Protein 5H7Q (pdb70)

CATH classification: 1.10.533.10

Solvent-accessible surface area: 20853 Å² total; per-residue (Å²): 156,20,112,132,33,28,0,31,0,28,2,34,39,46,25,1,58,90,1,1,23,108,7,0,106,107,1,45,165,92,60,64,27,120,8,38,26,73,76,33,140,132,1,30,88,76,0,34,81,36,6,75,90,24,50,13,0,1,0,0,3,44,16,1,6,26,0,0,18,11,23,111,78,54,8,20,17,89,7,89,18,67,79,77,14,61,97,103,1,65,92,96,0,2,80,8,0,86,27,117,67,118,19,12,0,1,0,2,0,2,11,1,1,2,1,0,26,8,100,104,50,15,91,127,28,9,132,40,3,78,78,2,40,70,27,1,159,122,10,95,95,151,67,64,17,0,1,35,2,10,2,53,69,2,37,15,1,4,2,2,3,3,6,42,35,2,57,4,9,90,125,64,115,56,138,45,64,49,84,48,8,1,2,47,47,85,5,0,62,25,0,0,56,36,0,8,60,3,21,136,96,164,30,13,99,31,114,5,50,55,71,93,4,38,42,6,0,23,152,11,92,0,0,0,5,2,8,0,0,14,4,3,22,58,4,87,125,32,101,17,87,29,7,18,31,27,2,1,36,10,120,66,86,44,2,55,0,10,8,0,0,4,0,0,0,5,1,42,42,3,57,3,70,132,46,0,81,84,0,0,16,78,40,2,1,24,64,98,2,0,66,24,5,26,154,41,45,14,8,0,6,2,0,5,81,66,10,14,129,94,19,55,162,37,106,64,7,57,8,0,38,73,0,14,150,76,8,93,67,9,6,18,22,44,32,1,56,22,0,14,90,1,0,55,58,2,2,47,28,2,10,50,55,163,63,94,16,79,45,1,0,45,42,1,31,51,82,0,19,121,12,62,7,26,77,73,10,62,113,9,0,34,82,83,0,0,87,109,8,86,97,160,29,8,74,27,0,8,65,106,1,16,203,57,24,52,12,75,100,137,63,42,136,112,54,86,39,109,61,0,4,32,38,0,16,104,102,36,54,14,48,38,0,0,55,31,0,16,94,33,0,116,123,42,124,87,9,138,116,17,4,64,52,0,105,143,25,70,45,109,7,41,115,122,21,167,109,120,109

B-factor: mean 28.86, std 9.99, range [14.27, 95.46]

Structure (mmCIF, N/CA/C/O backbone):
data_5H7Q
#
_entry.id   5H7Q
#
_cell.length_a   42.040
_cell.length_b   68.810
_cell.length_c   174.460
_cell.angle_alpha   90.00
_cell.angle_beta   90.00
_cell.angle_gamma   90.00
#
_symmetry.space_group_name_H-M   'P 21 21 21'
#
loop_
_entity.id
_entity.type
_entity.pdbx_description
1 polymer 'MNDA PYD domain with MBP tag'
2 branched alpha-D-glucopyranose-(1-4)-alpha-D-glucopyranose
3 non-polymer 'ACETATE ION'
4 water water
#
loop_
_atom_site.group_PDB
_atom_site.id
_atom_site.type_symbol
_atom_site.label_atom_id
_atom_site.label_alt_id
_atom_site.label_comp_id
_atom_site.label_asym_id
_atom_site.label_entity_id
_atom_site.label_seq_id
_atom_site.pdbx_PDB_ins_code
_atom_site.Cartn_x
_atom_site.Cartn_y
_atom_site.Cartn_z
_atom_site.occupancy
_atom_site.B_iso_or_equiv
_atom_site.auth_seq_id
_atom_site.auth_comp_id
_atom_site.auth_asym_id
_atom_site.auth_atom_id
_atom_site.pdbx_PDB_model_num
ATOM 1 N N . LYS A 1 2 ? 4.828 12.097 224.248 1.00 55.32 2 LYS A N 1
ATOM 2 C CA . LYS A 1 2 ? 5.874 12.984 224.744 1.00 53.76 2 LYS A CA 1
ATOM 3 C C . LYS A 1 2 ? 5.748 14.389 224.138 1.00 47.61 2 LYS A C 1
ATOM 4 O O . LYS A 1 2 ? 6.587 15.265 224.382 1.00 49.92 2 LYS A O 1
ATOM 10 N N . ILE A 1 3 ? 4.706 14.588 223.328 1.00 46.39 3 ILE A N 1
ATOM 11 C CA . ILE A 1 3 ? 4.247 15.939 223.020 1.00 37.40 3 ILE A CA 1
ATOM 12 C C . ILE A 1 3 ? 3.555 16.497 224.255 1.00 37.61 3 ILE A C 1
ATOM 13 O O . ILE A 1 3 ? 2.657 15.862 224.822 1.00 40.51 3 ILE A O 1
ATOM 18 N N . GLU A 1 4 ? 3.971 17.682 224.684 1.00 34.02 4 GLU A N 1
ATOM 19 C CA . GLU A 1 4 ? 3.455 18.227 225.931 1.00 36.74 4 GLU A CA 1
ATOM 20 C C . GLU A 1 4 ? 2.018 18.710 225.760 1.00 37.26 4 GLU A C 1
ATOM 21 O O . GLU A 1 4 ? 1.671 19.357 224.767 1.00 30.23 4 GLU A O 1
ATOM 27 N N . GLU A 1 5 ? 1.177 18.380 226.735 1.00 34.96 5 GLU A N 1
ATOM 28 C CA . GLU A 1 5 ? -0.193 18.868 226.764 1.00 30.76 5 GLU A CA 1
ATOM 29 C C . GLU A 1 5 ? -0.204 20.303 227.281 1.00 32.97 5 GLU A C 1
ATOM 30 O O . GLU A 1 5 ? 0.551 20.654 228.190 1.00 32.88 5 GLU A O 1
ATOM 36 N N . GLY A 1 6 ? -1.048 21.143 226.687 1.00 28.21 6 GLY A N 1
ATOM 37 C CA . GLY A 1 6 ? -1.136 22.525 227.119 1.00 30.97 6 GLY A CA 1
ATOM 38 C C . GLY A 1 6 ? -0.162 23.468 226.459 1.00 33.45 6 GLY A C 1
ATOM 39 O O . GLY A 1 6 ? 0.118 24.539 227.007 1.00 29.88 6 GLY A O 1
ATOM 40 N N . LYS A 1 7 ? 0.368 23.098 225.297 1.00 30.32 7 LYS A N 1
ATOM 41 C CA . LYS A 1 7 ? 1.322 23.903 224.558 1.00 28.84 7 LYS A CA 1
ATOM 42 C C . LYS A 1 7 ? 1.134 23.525 223.102 1.00 25.04 7 LYS A C 1
ATOM 43 O O . LYS A 1 7 ? 0.580 22.469 222.798 1.00 27.03 7 LYS A O 1
ATOM 49 N N . LEU A 1 8 ? 1.583 24.393 222.201 1.00 26.43 8 LEU A N 1
ATOM 50 C CA . LEU A 1 8 ? 1.556 24.093 220.776 1.00 22.95 8 LEU A CA 1
ATOM 51 C C . LEU A 1 8 ? 2.961 24.246 220.219 1.00 24.33 8 LEU A C 1
ATOM 52 O O . LEU A 1 8 ? 3.592 25.293 220.396 1.00 26.54 8 LEU A O 1
ATOM 57 N N . VAL A 1 9 ? 3.447 23.202 219.558 1.00 23.46 9 VAL A N 1
ATOM 58 C CA . VAL A 1 9 ? 4.695 23.255 218.809 1.00 23.55 9 VAL A CA 1
ATOM 59 C C . VAL A 1 9 ? 4.328 23.144 217.338 1.00 19.92 9 VAL A C 1
ATOM 60 O O . VAL A 1 9 ? 3.563 22.254 216.956 1.00 22.65 9 VAL A O 1
ATOM 64 N N . ILE A 1 10 ? 4.866 24.052 216.525 1.00 19.86 10 ILE A N 1
ATOM 65 C CA . ILE A 1 10 ? 4.520 24.174 215.111 1.00 17.90 10 ILE A CA 1
ATOM 66 C C . ILE A 1 10 ? 5.802 24.090 214.305 1.00 20.47 10 ILE A C 1
ATOM 67 O O . ILE A 1 10 ? 6.774 24.781 214.626 1.00 22.38 10 ILE A O 1
ATOM 72 N N . TRP A 1 11 ? 5.800 23.249 213.271 1.00 23.01 11 TRP A N 1
ATOM 73 C CA . TRP A 1 11 ? 6.926 23.120 212.356 1.00 21.55 11 TRP A CA 1
ATOM 74 C C . TRP A 1 11 ? 6.533 23.683 210.995 1.00 16.04 11 TRP A C 1
ATOM 75 O O . TRP A 1 11 ? 5.480 23.328 210.449 1.00 20.68 11 TRP A O 1
ATOM 86 N N . ILE A 1 12 ? 7.395 24.550 210.452 1.00 20.91 12 ILE A N 1
ATOM 87 C CA . ILE A 1 12 ? 7.205 25.133 209.126 1.00 18.72 12 ILE A CA 1
ATOM 88 C C . ILE A 1 12 ? 8.580 25.322 208.490 1.00 22.93 12 ILE A C 1
ATOM 89 O O . ILE A 1 12 ? 9.586 25.503 209.180 1.00 20.32 12 ILE A O 1
ATOM 94 N N . ASN A 1 13 ? 8.629 25.271 207.163 1.00 20.63 13 ASN A N 1
ATOM 95 C CA . ASN A 1 13 ? 9.915 25.282 206.477 1.00 21.16 13 ASN A CA 1
ATOM 96 C C . ASN A 1 13 ? 10.608 26.632 206.620 1.00 19.52 13 ASN A C 1
ATOM 97 O O . ASN A 1 13 ? 9.966 27.677 206.745 1.00 19.84 13 ASN A O 1
ATOM 102 N N . GLY A 1 14 ? 11.950 26.598 206.595 1.00 22.71 14 GLY A N 1
ATOM 103 C CA . GLY A 1 14 ? 12.741 27.793 206.811 1.00 22.09 14 GLY A CA 1
ATOM 104 C C . GLY A 1 14 ? 12.660 28.852 205.729 1.00 22.05 14 GLY A C 1
ATOM 105 O O . GLY A 1 14 ? 13.151 29.967 205.945 1.00 23.56 14 GLY A O 1
ATOM 106 N N . ASP A 1 15 ? 12.055 28.557 204.578 1.00 19.53 15 ASP A N 1
ATOM 107 C CA . ASP A 1 15 ? 11.881 29.594 203.568 1.00 22.42 15 ASP A CA 1
ATOM 108 C C . ASP A 1 15 ? 10.561 30.337 203.693 1.00 21.85 15 ASP A C 1
ATOM 109 O O . ASP A 1 15 ? 10.308 31.257 202.909 1.00 21.39 15 ASP A O 1
ATOM 114 N N . LYS A 1 16 ? 9.739 29.991 204.679 1.00 19.09 16 LYS A N 1
ATOM 115 C CA . LYS A 1 16 ? 8.443 30.619 204.890 1.00 19.26 16 LYS A CA 1
ATOM 116 C C . LYS A 1 16 ? 8.532 31.673 205.996 1.00 21.47 16 LYS A C 1
ATOM 117 O O . LYS A 1 16 ? 9.565 31.829 206.659 1.00 21.43 16 LYS A O 1
ATOM 123 N N . GLY A 1 17 ? 7.432 32.406 206.192 1.00 19.38 17 GLY A N 1
ATOM 124 C CA . GLY A 1 17 ? 7.416 33.478 207.176 1.00 20.24 17 GLY A CA 1
ATOM 125 C C . GLY A 1 17 ? 7.230 33.017 208.614 1.00 19.73 17 GLY A C 1
ATOM 126 O O . GLY A 1 17 ? 6.208 33.319 209.248 1.00 20.01 17 GLY A O 1
ATOM 127 N N . TYR A 1 18 ? 8.224 32.299 209.152 1.00 21.43 18 TYR A N 1
ATOM 128 C CA . TYR A 1 18 ? 8.066 31.703 210.472 1.00 20.11 18 TYR A CA 1
ATOM 129 C C . TYR A 1 18 ? 8.057 32.748 211.572 1.00 23.38 18 TYR A C 1
ATOM 130 O O . TYR A 1 18 ? 7.447 32.518 212.620 1.00 20.82 18 TYR A O 1
ATOM 139 N N . ASN A 1 19 ? 8.700 33.895 211.365 1.00 20.29 19 ASN A N 1
ATOM 140 C CA . ASN A 1 19 ? 8.640 34.933 212.390 1.00 21.53 19 ASN A CA 1
ATOM 141 C C . ASN A 1 19 ? 7.259 35.574 212.432 1.00 23.56 19 ASN A C 1
ATOM 142 O O . ASN A 1 19 ? 6.728 35.858 213.513 1.00 24.22 19 ASN A O 1
ATOM 147 N N . GLY A 1 20 ? 6.640 35.776 211.267 1.00 20.96 20 GLY A N 1
ATOM 148 C CA . GLY A 1 20 ? 5.257 36.225 211.258 1.00 21.83 20 GLY A CA 1
ATOM 149 C C . GLY A 1 20 ? 4.324 35.206 211.885 1.00 20.06 20 GLY A C 1
ATOM 150 O O . GLY A 1 20 ? 3.420 35.553 212.647 1.00 20.16 20 GLY A O 1
ATOM 151 N N . LEU A 1 21 ? 4.532 33.929 211.579 1.00 19.37 21 LEU A N 1
ATOM 152 C CA . LEU A 1 21 ? 3.710 32.897 212.197 1.00 18.91 21 LEU A CA 1
ATOM 153 C C . LEU A 1 21 ? 3.872 32.904 213.714 1.00 20.33 21 LEU A C 1
ATOM 154 O O . LEU A 1 21 ? 2.893 32.752 214.455 1.00 19.74 21 LEU A O 1
ATOM 159 N N . ALA A 1 22 ? 5.097 33.122 214.189 1.00 18.73 22 ALA A N 1
ATOM 160 C CA . ALA A 1 22 ? 5.325 33.203 215.627 1.00 21.07 22 ALA A CA 1
ATOM 161 C C . ALA A 1 22 ? 4.578 34.373 216.258 1.00 21.01 22 ALA A C 1
ATOM 162 O O . ALA A 1 22 ? 4.153 34.281 217.419 1.00 22.53 22 ALA A O 1
ATOM 164 N N . GLU A 1 23 ? 4.409 35.475 215.529 1.00 20.06 23 GLU A N 1
ATOM 165 C CA . GLU A 1 23 ? 3.615 36.589 216.046 1.00 22.29 23 GLU A CA 1
ATOM 166 C C . GLU A 1 23 ? 2.160 36.181 216.249 1.00 22.71 23 GLU A C 1
ATOM 167 O O . GLU A 1 23 ? 1.542 36.526 217.266 1.00 23.19 23 GLU A O 1
ATOM 173 N N . VAL A 1 24 ? 1.590 35.453 215.286 1.00 20.36 24 VAL A N 1
ATOM 174 C CA . VAL A 1 24 ? 0.256 34.895 215.483 1.00 21.56 24 VAL A CA 1
ATOM 175 C C . VAL A 1 24 ? 0.244 33.978 216.699 1.00 20.39 24 VAL A C 1
ATOM 176 O O . VAL A 1 24 ? -0.701 33.995 217.508 1.00 19.38 24 VAL A O 1
ATOM 180 N N . GLY A 1 25 ? 1.310 33.189 216.870 1.00 22.59 25 GLY A N 1
ATOM 181 C CA . GLY A 1 25 ? 1.426 32.341 218.046 1.00 20.40 25 GLY A CA 1
ATOM 182 C C . GLY A 1 25 ? 1.467 33.124 219.344 1.00 21.86 25 GLY A C 1
ATOM 183 O O . GLY A 1 25 ? 0.853 32.717 220.331 1.00 22.90 25 GLY A O 1
ATOM 184 N N . LYS A 1 26 ? 2.169 34.265 219.355 1.00 20.06 26 LYS A N 1
ATOM 185 C CA . LYS A 1 26 ? 2.220 35.081 220.570 1.00 23.29 26 LYS A CA 1
ATOM 186 C C . LYS A 1 26 ? 0.841 35.623 220.925 1.00 25.37 26 LYS A C 1
ATOM 187 O O . LYS A 1 26 ? 0.463 35.662 222.105 1.00 24.21 26 LYS A O 1
ATOM 193 N N . LYS A 1 27 ? 0.072 36.050 219.920 1.00 23.32 27 LYS A N 1
ATOM 194 C CA . LYS A 1 27 ? -1.289 36.505 220.186 1.00 21.73 27 LYS A CA 1
ATOM 195 C C . LYS A 1 27 ? -2.132 35.385 220.788 1.00 24.17 27 LYS A C 1
ATOM 196 O O . LYS A 1 27 ? -2.857 35.598 221.767 1.00 23.74 27 LYS A O 1
ATOM 202 N N . PHE A 1 28 ? -2.036 34.179 220.230 1.00 21.32 28 PHE A N 1
ATOM 203 C CA . PHE A 1 28 ? -2.766 33.043 220.776 1.00 21.49 28 PHE A CA 1
ATOM 204 C C . PHE A 1 28 ? -2.389 32.791 222.228 1.00 22.61 28 PHE A C 1
ATOM 205 O O . PHE A 1 28 ? -3.261 32.565 223.074 1.00 22.32 28 PHE A O 1
ATOM 213 N N . GLU A 1 29 ? -1.093 32.823 222.530 1.00 23.20 29 GLU A N 1
ATOM 214 C CA . GLU A 1 29 ? -0.629 32.572 223.890 1.00 24.08 29 GLU A CA 1
ATOM 215 C C . GLU A 1 29 ? -1.172 33.608 224.860 1.00 25.83 29 GLU A C 1
ATOM 216 O O . GLU A 1 29 ? -1.539 33.271 225.994 1.00 28.90 29 GLU A O 1
ATOM 222 N N . LYS A 1 30 ? -1.212 34.876 224.448 1.00 22.58 30 LYS A N 1
ATOM 223 C CA . LYS A 1 30 ? -1.749 35.907 225.337 1.00 22.95 30 LYS A CA 1
ATOM 224 C C . LYS A 1 30 ? -3.223 35.668 225.633 1.00 31.20 30 LYS A C 1
ATOM 225 O O . LYS A 1 30 ? -3.671 35.835 226.774 1.00 28.94 30 LYS A O 1
ATOM 231 N N . ASP A 1 31 ? -3.992 35.252 224.625 1.00 25.68 31 ASP A N 1
ATOM 232 C CA . ASP A 1 31 ? -5.426 35.070 224.808 1.00 23.26 31 ASP A CA 1
ATOM 233 C C . ASP A 1 31 ? -5.779 33.814 225.583 1.00 26.20 31 ASP A C 1
ATOM 234 O O . ASP A 1 31 ? -6.863 33.757 226.177 1.00 30.99 31 ASP A O 1
ATOM 239 N N . THR A 1 32 ? -4.914 32.801 225.575 1.00 24.10 32 THR A N 1
ATOM 240 C CA . THR A 1 32 ? -5.260 31.482 226.076 1.00 25.27 32 THR A CA 1
ATOM 241 C C . THR A 1 32 ? -4.328 30.979 227.158 1.00 27.97 32 THR A C 1
ATOM 242 O O . THR A 1 32 ? -4.683 30.018 227.846 1.00 27.95 32 THR A O 1
ATOM 246 N N . GLY A 1 33 ? -3.155 31.583 227.321 1.00 26.79 33 GLY A N 1
ATOM 247 C CA . GLY A 1 33 ? -2.162 31.011 228.210 1.00 30.63 33 GLY A CA 1
ATOM 248 C C . GLY A 1 33 ? -1.499 29.759 227.684 1.00 34.94 33 GLY A C 1
ATOM 249 O O . GLY A 1 33 ? -0.850 29.043 228.453 1.00 38.63 33 GLY A O 1
ATOM 250 N N . ILE A 1 34 ? -1.640 29.470 226.393 1.00 31.37 34 ILE A N 1
ATOM 251 C CA . ILE A 1 34 ? -1.039 28.291 225.778 1.00 30.68 34 ILE A CA 1
ATOM 252 C C . ILE A 1 34 ? 0.186 28.749 224.997 1.00 28.62 34 ILE A C 1
ATOM 253 O O . ILE A 1 34 ? 0.064 29.473 224.004 1.00 32.12 34 ILE A O 1
ATOM 258 N N . LYS A 1 35 ? 1.372 28.344 225.452 1.00 31.22 35 LYS A N 1
ATOM 259 C CA . LYS A 1 35 ? 2.599 28.714 224.762 1.00 32.17 35 LYS A CA 1
ATOM 260 C C . LYS A 1 35 ? 2.618 28.092 223.372 1.00 26.21 35 LYS A C 1
ATOM 261 O O . LYS A 1 35 ? 2.234 26.934 223.190 1.00 28.36 35 LYS A O 1
ATOM 267 N N . VAL A 1 36 ? 3.031 28.886 222.387 1.00 27.34 36 VAL A N 1
ATOM 268 C CA . VAL A 1 36 ? 3.166 28.443 221.003 1.00 26.62 36 VAL A CA 1
ATOM 269 C C . VAL A 1 36 ? 4.621 28.637 220.605 1.00 27.36 36 VAL A C 1
ATOM 270 O O . VAL A 1 36 ? 5.153 29.748 220.709 1.00 34.44 36 VAL A O 1
ATOM 274 N N . THR A 1 37 ? 5.260 27.560 220.160 1.00 25.91 37 THR A N 1
ATOM 275 C CA . THR A 1 37 ? 6.645 27.592 219.712 1.00 25.64 37 THR A CA 1
ATOM 276 C C . THR A 1 37 ? 6.690 27.160 218.254 1.00 18.97 37 THR A C 1
ATOM 277 O O . THR A 1 37 ? 6.282 26.042 217.929 1.00 25.41 37 THR A O 1
ATOM 281 N N . VAL A 1 38 ? 7.186 28.055 217.402 1.00 24.13 38 VAL A N 1
ATOM 282 C CA . VAL A 1 38 ? 7.368 27.816 215.974 1.00 22.45 38 VAL A CA 1
ATOM 283 C C . VAL A 1 38 ? 8.817 27.425 215.740 1.00 24.48 38 VAL A C 1
ATOM 284 O O . VAL A 1 38 ? 9.732 28.148 216.149 1.00 25.29 38 VAL A O 1
ATOM 288 N N . GLU A 1 39 ? 9.032 26.292 215.082 1.00 21.34 39 GLU A N 1
ATOM 289 C CA . GLU A 1 39 ? 10.378 25.860 214.750 1.00 24.52 39 GLU A CA 1
ATOM 290 C C . GLU A 1 39 ? 10.451 25.599 213.255 1.00 21.73 39 GLU A C 1
ATOM 291 O O . GLU A 1 39 ? 9.433 25.335 212.604 1.00 21.37 39 GLU A O 1
ATOM 297 N N . HIS A 1 40 ? 11.669 25.687 212.705 1.00 25.73 40 HIS A N 1
ATOM 298 C CA . HIS A 1 40 ? 11.916 25.409 211.288 1.00 24.17 40 HIS A CA 1
ATOM 299 C C . HIS A 1 40 ? 13.134 24.503 211.136 1.00 27.85 40 HIS A C 1
ATOM 300 O O . HIS A 1 40 ? 14.169 24.917 210.597 1.00 27.39 40 HIS A O 1
ATOM 307 N N . PRO A 1 41 ? 13.033 23.248 211.581 1.00 27.89 41 PRO A N 1
ATOM 308 C CA . PRO A 1 41 ? 14.177 22.333 211.487 1.00 33.04 41 PRO A CA 1
ATOM 309 C C . PRO A 1 41 ? 14.579 22.061 210.044 1.00 32.42 41 PRO A C 1
ATOM 310 O O . PRO A 1 41 ? 13.780 22.176 209.111 1.00 27.37 41 PRO A O 1
ATOM 314 N N . ASP A 1 42 ? 15.835 21.617 209.894 1.00 37.17 42 ASP A N 1
ATOM 315 C CA . ASP A 1 42 ? 16.560 21.714 208.630 1.00 39.09 42 ASP A CA 1
ATOM 316 C C . ASP A 1 42 ? 16.021 20.782 207.544 1.00 42.65 42 ASP A C 1
ATOM 317 O O . ASP A 1 42 ? 16.081 21.131 206.359 1.00 51.00 42 ASP A O 1
ATOM 322 N N . LYS A 1 43 ? 15.527 19.593 207.896 1.00 42.62 43 LYS A N 1
ATOM 323 C CA . LYS A 1 43 ? 15.044 18.643 206.886 1.00 40.67 43 LYS A CA 1
ATOM 324 C C . LYS A 1 43 ? 13.614 18.227 207.221 1.00 39.29 43 LYS A C 1
ATOM 325 O O . LYS A 1 43 ? 13.292 17.058 207.428 1.00 39.36 43 LYS A O 1
ATOM 331 N N . LEU A 1 44 ? 12.736 19.227 207.187 1.00 40.04 44 LEU A N 1
ATOM 332 C CA . LEU A 1 44 ? 11.435 19.151 207.843 1.00 37.18 44 LEU A CA 1
ATOM 333 C C . LEU A 1 44 ? 10.572 18.013 207.303 1.00 35.99 44 LEU A C 1
ATOM 334 O O . LEU A 1 44 ? 9.999 17.234 208.075 1.00 36.19 44 LEU A O 1
ATOM 339 N N . GLU A 1 45 ? 10.422 17.930 205.979 1.00 36.72 45 GLU A N 1
ATOM 340 C CA . GLU A 1 45 ? 9.493 16.967 205.400 1.00 34.07 45 GLU A CA 1
ATOM 341 C C . GLU A 1 45 ? 9.905 15.522 205.654 1.00 36.93 45 GLU A C 1
ATOM 342 O O . GLU A 1 45 ? 9.091 14.617 205.430 1.00 39.49 45 GLU A O 1
ATOM 348 N N . GLU A 1 46 ? 11.140 15.290 206.101 1.00 37.13 46 GLU A N 1
ATOM 349 C CA . GLU A 1 46 ? 11.616 13.963 206.463 1.00 40.94 46 GLU A CA 1
ATOM 350 C C . GLU A 1 46 ? 11.760 13.756 207.961 1.00 39.53 46 GLU A C 1
ATOM 351 O O . GLU A 1 46 ? 11.583 12.631 208.426 1.00 38.91 46 GLU A O 1
ATOM 357 N N . LYS A 1 47 ? 12.088 14.804 208.723 1.00 36.40 47 LYS A N 1
ATOM 358 C CA . LYS A 1 47 ? 12.098 14.675 210.177 1.00 36.91 47 LYS A CA 1
ATOM 359 C C . LYS A 1 47 ? 10.697 14.406 210.712 1.00 39.51 47 LYS A C 1
ATOM 360 O O . LYS A 1 47 ? 10.525 13.609 211.641 1.00 39.82 47 LYS A O 1
ATOM 366 N N . PHE A 1 48 ? 9.675 15.052 210.131 1.00 37.82 48 PHE A N 1
ATOM 367 C CA . PHE A 1 48 ? 8.314 14.861 210.632 1.00 34.93 48 PHE A CA 1
ATOM 368 C C . PHE A 1 48 ? 7.827 13.419 210.538 1.00 36.04 48 PHE A C 1
ATOM 369 O O . PHE A 1 48 ? 7.395 12.866 211.562 1.00 39.88 48 PHE A O 1
ATOM 377 N N . PRO A 1 49 ? 7.837 12.766 209.369 1.00 36.23 49 PRO A N 1
ATOM 378 C CA . PRO A 1 49 ? 7.327 11.385 209.309 1.00 33.04 49 PRO A CA 1
ATOM 379 C C . PRO A 1 49 ? 8.100 10.414 210.183 1.00 38.58 49 PRO A C 1
ATOM 380 O O . PRO A 1 49 ? 7.542 9.384 210.584 1.00 44.01 49 PRO A O 1
ATOM 384 N N . GLN A 1 50 ? 9.361 10.710 210.497 1.00 40.30 50 GLN A N 1
ATOM 385 C CA . GLN A 1 50 ? 10.134 9.824 211.361 1.00 44.25 50 GLN A CA 1
ATOM 386 C C . GLN A 1 50 ? 9.756 10.011 212.828 1.00 44.53 50 GLN A C 1
ATOM 387 O O . GLN A 1 50 ? 9.519 9.029 213.541 1.00 40.77 50 GLN A O 1
ATOM 393 N N . VAL A 1 51 ? 9.658 11.262 213.290 1.00 43.96 51 VAL A N 1
ATOM 394 C CA . VAL A 1 51 ? 9.352 11.488 214.699 1.00 40.48 51 VAL A CA 1
ATOM 395 C C . VAL A 1 51 ? 7.866 11.316 214.979 1.00 38.50 51 VAL A C 1
ATOM 396 O O . VAL A 1 51 ? 7.486 10.856 216.061 1.00 41.22 51 VAL A O 1
ATOM 400 N N . ALA A 1 52 ? 7.002 11.659 214.022 1.00 38.28 52 ALA A N 1
ATOM 401 C CA . ALA A 1 52 ? 5.571 11.503 214.250 1.00 35.80 52 ALA A CA 1
ATOM 402 C C . ALA A 1 52 ? 5.159 10.038 214.266 1.00 37.08 52 ALA A C 1
ATOM 403 O O . ALA A 1 52 ? 4.175 9.682 214.923 1.00 35.57 52 ALA A O 1
ATOM 405 N N . ALA A 1 53 ? 5.891 9.178 213.548 1.00 41.06 53 ALA A N 1
ATOM 406 C CA . ALA A 1 53 ? 5.597 7.748 213.566 1.00 34.99 53 ALA A CA 1
ATOM 407 C C . ALA A 1 53 ? 5.829 7.128 214.939 1.00 37.49 53 ALA A C 1
ATOM 408 O O . ALA A 1 53 ? 5.240 6.083 215.240 1.00 37.69 53 ALA A O 1
ATOM 410 N N . THR A 1 54 ? 6.667 7.746 215.769 1.00 38.99 54 THR A N 1
ATOM 411 C CA . THR A 1 54 ? 6.894 7.307 217.140 1.00 39.82 54 THR A CA 1
ATOM 412 C C . THR A 1 54 ? 6.003 8.021 218.150 1.00 45.23 54 THR A C 1
ATOM 413 O O . THR A 1 54 ? 6.128 7.765 219.352 1.00 43.74 54 THR A O 1
ATOM 417 N N . GLY A 1 55 ? 5.116 8.906 217.702 1.00 42.70 55 GLY A N 1
ATOM 418 C CA . GLY A 1 55 ? 4.270 9.653 218.611 1.00 43.24 55 GLY A CA 1
ATOM 419 C C . GLY A 1 55 ? 4.858 10.957 219.099 1.00 44.66 55 GLY A C 1
ATOM 420 O O . GLY A 1 55 ? 4.330 11.541 220.052 1.00 48.56 55 GLY A O 1
ATOM 421 N N . ASP A 1 56 ? 5.927 11.443 218.473 1.00 44.00 56 ASP A N 1
ATOM 422 C CA . ASP A 1 56 ? 6.603 12.675 218.848 1.00 44.88 56 ASP A CA 1
ATOM 423 C C . ASP A 1 56 ? 6.338 13.755 217.802 1.00 34.76 56 ASP A C 1
ATOM 424 O O . ASP A 1 56 ? 5.439 13.617 216.955 1.00 36.83 56 ASP A O 1
ATOM 429 N N . GLY A 1 57 ? 7.122 14.825 217.860 1.00 38.09 57 GLY A N 1
ATOM 430 C CA . GLY A 1 57 ? 7.069 15.846 216.850 1.00 33.91 57 GLY A CA 1
ATOM 431 C C . GLY A 1 57 ? 6.136 16.977 217.216 1.00 34.03 57 GLY A C 1
ATOM 432 O O . GLY A 1 57 ? 5.694 17.118 218.361 1.00 31.10 57 GLY A O 1
ATOM 433 N N . PRO A 1 58 ? 5.821 17.808 216.232 1.00 30.54 58 PRO A N 1
ATOM 434 C CA . PRO A 1 58 ? 5.007 18.997 216.489 1.00 26.08 58 PRO A CA 1
ATOM 435 C C . PRO A 1 58 ? 3.529 18.647 216.560 1.00 21.12 58 PRO A C 1
ATOM 436 O O . PRO A 1 58 ? 3.075 17.614 216.067 1.00 23.50 58 PRO A O 1
ATOM 440 N N . ASP A 1 59 ? 2.771 19.552 217.192 1.00 24.23 59 ASP A N 1
ATOM 441 C CA . ASP A 1 59 ? 1.318 19.467 217.139 1.00 22.44 59 ASP A CA 1
ATOM 442 C C . ASP A 1 59 ? 0.798 19.783 215.740 1.00 18.53 59 ASP A C 1
ATOM 443 O O . ASP A 1 59 ? -0.154 19.153 215.271 1.00 22.31 59 ASP A O 1
ATOM 448 N N . ILE A 1 60 ? 1.426 20.744 215.058 1.00 22.64 60 ILE A N 1
ATOM 449 C CA . ILE A 1 60 ? 0.999 21.190 213.734 1.00 20.38 60 ILE A CA 1
ATOM 450 C C . ILE A 1 60 ? 2.205 21.147 212.808 1.00 20.64 60 ILE A C 1
ATOM 451 O O . ILE A 1 60 ? 3.281 21.630 213.174 1.00 18.08 60 ILE A O 1
ATOM 456 N N . ILE A 1 61 ? 2.019 20.578 211.616 1.00 19.45 61 ILE A N 1
ATOM 457 C CA . ILE A 1 61 ? 3.056 20.494 210.586 1.00 19.90 61 ILE A CA 1
ATOM 458 C C . ILE A 1 61 ? 2.592 21.259 209.349 1.00 15.95 61 ILE A C 1
ATOM 459 O O . ILE A 1 61 ? 1.472 21.056 208.868 1.00 19.17 61 ILE A O 1
ATOM 464 N N . PHE A 1 62 ? 3.453 22.153 208.854 1.00 18.23 62 PHE A N 1
ATOM 465 C CA . PHE A 1 62 ? 3.216 22.888 207.612 1.00 16.20 62 PHE A CA 1
ATOM 466 C C . PHE A 1 62 ? 4.116 22.330 206.522 1.00 17.48 62 PHE A C 1
ATOM 467 O O . PHE A 1 62 ? 5.326 22.197 206.722 1.00 20.51 62 PHE A O 1
ATOM 475 N N . TRP A 1 63 ? 3.523 22.043 205.369 1.00 18.16 63 TRP A N 1
ATOM 476 C CA . TRP A 1 63 ? 4.253 21.695 204.152 1.00 18.21 63 TRP A CA 1
ATOM 477 C C . TRP A 1 63 ? 3.273 21.854 203.000 1.00 17.65 63 TRP A C 1
ATOM 478 O O . TRP A 1 63 ? 2.064 21.984 203.202 1.00 18.29 63 TRP A O 1
ATOM 489 N N . ALA A 1 64 ? 3.791 21.836 201.771 1.00 17.73 64 ALA A N 1
ATOM 490 C CA . ALA A 1 64 ? 2.887 21.731 200.642 1.00 16.84 64 ALA A CA 1
ATOM 491 C C . ALA A 1 64 ? 2.127 20.411 200.713 1.00 16.13 64 ALA A C 1
ATOM 492 O O . ALA A 1 64 ? 2.594 19.423 201.288 1.00 18.41 64 ALA A O 1
ATOM 494 N N . HIS A 1 65 ? 0.943 20.407 200.108 1.00 16.59 65 HIS A N 1
ATOM 495 C CA . HIS A 1 65 ? -0.006 19.318 200.280 1.00 17.41 65 HIS A CA 1
ATOM 496 C C . HIS A 1 65 ? 0.472 18.014 199.655 1.00 20.46 65 HIS A C 1
ATOM 497 O O . HIS A 1 65 ? -0.106 16.967 199.958 1.00 20.88 65 HIS A O 1
ATOM 504 N N . ASP A 1 66 ? 1.498 18.046 198.799 1.00 19.00 66 ASP A N 1
ATOM 505 C CA . ASP A 1 66 ? 1.872 16.827 198.083 1.00 20.46 66 ASP A CA 1
ATOM 506 C C . ASP A 1 66 ? 2.350 15.715 199.009 1.00 21.26 66 ASP A C 1
ATOM 507 O O . ASP A 1 66 ? 2.153 14.533 198.688 1.00 22.54 66 ASP A O 1
ATOM 512 N N . ARG A 1 67 ? 2.954 16.057 200.156 1.00 19.88 67 ARG A N 1
ATOM 513 C CA . ARG A 1 67 ? 3.419 15.043 201.098 1.00 21.05 67 ARG A CA 1
ATOM 514 C C . ARG A 1 67 ? 2.329 14.546 202.040 1.00 22.67 67 ARG A C 1
ATOM 515 O O . ARG A 1 67 ? 2.542 13.539 202.726 1.00 22.19 67 ARG A O 1
ATOM 523 N N . PHE A 1 68 ? 1.163 15.189 202.068 1.00 21.01 68 PHE A N 1
ATOM 524 C CA . PHE A 1 68 ? 0.207 14.908 203.138 1.00 21.35 68 PHE A CA 1
ATOM 525 C C . PHE A 1 68 ? -0.553 13.596 202.955 1.00 24.17 68 PHE A C 1
ATOM 526 O O . PHE A 1 68 ? -0.967 12.995 203.950 1.00 24.04 68 PHE A O 1
ATOM 534 N N . GLY A 1 69 ? -0.796 13.144 201.723 1.00 23.22 69 GLY A N 1
ATOM 535 C CA . GLY A 1 69 ? -1.473 11.867 201.556 1.00 25.00 69 GLY A CA 1
ATOM 536 C C . GLY A 1 69 ? -0.652 10.712 202.094 1.00 27.79 69 GLY A C 1
ATOM 537 O O . GLY A 1 69 ? -1.196 9.753 202.653 1.00 27.59 69 GLY A O 1
ATOM 538 N N . GLY A 1 70 ? 0.669 10.792 201.942 1.00 24.28 70 GLY A N 1
ATOM 539 C CA . GLY A 1 70 ? 1.535 9.793 202.546 1.00 28.03 70 GLY A CA 1
ATOM 540 C C . GLY A 1 70 ? 1.501 9.841 204.061 1.00 29.25 70 GLY A C 1
ATOM 541 O O . GLY A 1 70 ? 1.433 8.799 204.720 1.00 27.75 70 GLY A O 1
ATOM 542 N N . TYR A 1 71 ? 1.556 11.050 204.633 1.00 22.93 71 TYR A N 1
ATOM 543 C CA . TYR A 1 71 ? 1.395 11.207 206.078 1.00 25.21 71 TYR A CA 1
ATOM 544 C C . TYR A 1 71 ? 0.066 10.628 206.554 1.00 24.80 71 TYR A C 1
ATOM 545 O O . TYR A 1 71 ? 0.008 9.971 207.602 1.00 29.22 71 TYR A O 1
ATOM 554 N N . ALA A 1 72 ? -1.012 10.865 205.805 1.00 26.10 72 ALA A N 1
ATOM 555 C CA . ALA A 1 72 ? -2.322 10.360 206.212 1.00 23.77 72 ALA A CA 1
ATOM 556 C C . ALA A 1 72 ? -2.363 8.837 206.146 1.00 31.21 72 ALA A C 1
ATOM 557 O O . ALA A 1 72 ? -2.828 8.175 207.084 1.00 29.22 72 ALA A O 1
ATOM 559 N N . GLN A 1 73 ? -1.880 8.263 205.041 1.00 28.40 73 GLN A N 1
ATOM 560 C CA . GLN A 1 73 ? -1.818 6.808 204.931 1.00 30.53 73 GLN A CA 1
ATOM 561 C C . GLN A 1 73 ? -0.996 6.187 206.056 1.00 32.69 73 GLN A C 1
ATOM 562 O O . GLN A 1 73 ? -1.317 5.086 206.520 1.00 38.07 73 GLN A O 1
ATOM 568 N N . SER A 1 74 ? 0.049 6.874 206.519 1.00 32.64 74 SER A N 1
ATOM 569 C CA . SER A 1 74 ? 0.882 6.386 207.616 1.00 28.64 74 SER A CA 1
ATOM 570 C C . SER A 1 74 ? 0.272 6.614 208.995 1.00 34.74 74 SER A C 1
ATOM 571 O O . SER A 1 74 ? 0.933 6.322 209.998 1.00 34.30 74 SER A O 1
ATOM 574 N N . GLY A 1 75 ? -0.950 7.135 209.074 1.00 29.67 75 GLY A N 1
ATOM 575 C CA . GLY A 1 75 ? -1.593 7.354 210.358 1.00 28.42 75 GLY A CA 1
ATOM 576 C C . GLY A 1 75 ? -1.016 8.488 211.167 1.00 34.67 75 GLY A C 1
ATOM 577 O O . GLY A 1 75 ? -1.074 8.457 212.402 1.00 33.79 75 GLY A O 1
ATOM 578 N N . LEU A 1 76 ? -0.467 9.503 210.508 1.00 26.05 76 LEU A N 1
ATOM 579 C CA . LEU A 1 76 ? 0.203 10.581 211.207 1.00 28.21 76 LEU A CA 1
ATOM 580 C C . LEU A 1 76 ? -0.676 11.808 211.403 1.00 22.22 76 LEU A C 1
ATOM 581 O O . LEU A 1 76 ? -0.267 12.716 212.119 1.00 26.79 76 LEU A O 1
ATOM 586 N N . LEU A 1 77 ? -1.855 11.858 210.785 1.00 25.84 77 LEU A N 1
ATOM 587 C CA . LEU A 1 77 ? -2.643 13.086 210.743 1.00 25.75 77 LEU A CA 1
ATOM 588 C C . LEU A 1 77 ? -4.053 12.843 211.253 1.00 26.58 77 LEU A C 1
ATOM 589 O O . LEU A 1 77 ? -4.653 11.800 210.985 1.00 30.59 77 LEU A O 1
ATOM 594 N N . ALA A 1 78 ? -4.584 13.827 211.971 1.00 26.19 78 ALA A N 1
ATOM 595 C CA . ALA A 1 78 ? -5.974 13.809 212.389 1.00 25.89 78 ALA A CA 1
ATOM 596 C C . ALA A 1 78 ? -6.879 14.289 211.260 1.00 26.56 78 ALA A C 1
ATOM 597 O O . ALA A 1 78 ? -6.516 15.172 210.476 1.00 26.12 78 ALA A O 1
ATOM 599 N N . GLU A 1 79 ? -8.062 13.689 211.170 1.00 25.10 79 GLU A N 1
ATOM 600 C CA . GLU A 1 79 ? -9.046 14.176 210.222 1.00 24.78 79 GLU A CA 1
ATOM 601 C C . GLU A 1 79 ? -9.465 15.587 210.605 1.00 28.76 79 GLU A C 1
ATOM 602 O O . GLU A 1 79 ? -9.674 15.902 211.784 1.00 27.92 79 GLU A O 1
ATOM 608 N N . ILE A 1 80 ? -9.585 16.429 209.589 1.00 27.08 80 ILE A N 1
ATOM 609 C CA . ILE A 1 80 ? -9.983 17.819 209.724 1.00 28.08 80 ILE A CA 1
ATOM 610 C C . ILE A 1 80 ? -11.480 17.873 209.448 1.00 28.89 80 ILE A C 1
ATOM 611 O O . ILE A 1 80 ? -11.945 17.427 208.388 1.00 25.21 80 ILE A O 1
ATOM 616 N N . THR A 1 81 ? -12.245 18.396 210.403 1.00 35.92 81 THR A N 1
ATOM 617 C CA . THR A 1 81 ? -13.704 18.445 210.306 1.00 34.86 81 THR A CA 1
ATOM 618 C C . THR A 1 81 ? -14.180 19.854 210.634 1.00 36.30 81 THR A C 1
ATOM 619 O O . THR A 1 81 ? -14.781 20.097 211.688 1.00 36.28 81 THR A O 1
ATOM 623 N N . PRO A 1 82 ? -13.929 20.811 209.747 1.00 33.62 82 PRO A N 1
ATOM 624 C CA . PRO A 1 82 ? -14.411 22.171 209.981 1.00 29.46 82 PRO A CA 1
ATOM 625 C C . PRO A 1 82 ? -15.894 22.274 209.664 1.00 27.68 82 PRO A C 1
ATOM 626 O O . PRO A 1 82 ? -16.430 21.549 208.825 1.00 29.26 82 PRO A O 1
ATOM 630 N N . ALA A 1 83 ? -16.562 23.187 210.368 1.00 25.94 83 ALA A N 1
ATOM 631 C CA . ALA A 1 83 ? -17.967 23.446 210.099 1.00 25.33 83 ALA A CA 1
ATOM 632 C C . ALA A 1 83 ? -18.149 23.962 208.674 1.00 26.97 83 ALA A C 1
ATOM 633 O O . ALA A 1 83 ? -17.221 24.489 208.050 1.00 24.07 83 ALA A O 1
ATOM 635 N N . ALA A 1 84 ? -19.367 23.800 208.153 1.00 26.00 84 ALA A N 1
ATOM 636 C CA . ALA A 1 84 ? -19.651 24.262 206.799 1.00 27.36 84 ALA A CA 1
ATOM 637 C C . ALA A 1 84 ? -19.369 25.751 206.657 1.00 26.18 84 ALA A C 1
ATOM 638 O O . ALA A 1 84 ? -18.854 26.201 205.626 1.00 24.99 84 ALA A O 1
ATOM 640 N N . ALA A 1 85 ? -19.683 26.533 207.690 1.00 24.66 85 ALA A N 1
ATOM 641 C CA . ALA A 1 85 ? -19.422 27.963 207.628 1.00 23.37 85 ALA A CA 1
ATOM 642 C C . ALA A 1 85 ? -17.933 28.242 207.487 1.00 20.84 85 ALA A C 1
ATOM 643 O O . ALA A 1 85 ? -17.537 29.181 206.781 1.00 24.45 85 ALA A O 1
ATOM 645 N N . PHE A 1 86 ? -17.091 27.452 208.158 1.00 21.19 86 PHE A N 1
ATOM 646 C CA . PHE A 1 86 ? -15.661 27.669 207.993 1.00 19.28 86 PHE A CA 1
ATOM 647 C C . PHE A 1 86 ? -15.196 27.184 206.633 1.00 20.94 86 PHE A C 1
ATOM 648 O O . PHE A 1 86 ? -14.374 27.843 205.989 1.00 18.35 86 PHE A O 1
ATOM 656 N N . GLN A 1 87 ? -15.716 26.042 206.177 1.00 21.93 87 GLN A N 1
ATOM 657 C CA A GLN A 1 87 ? -15.315 25.529 204.872 0.51 21.85 87 GLN A CA 1
ATOM 658 C CA B GLN A 1 87 ? -15.309 25.534 204.873 0.49 21.85 87 GLN A CA 1
ATOM 659 C C . GLN A 1 87 ? -15.592 26.550 203.779 1.00 21.70 87 GLN A C 1
ATOM 660 O O . GLN A 1 87 ? -14.785 26.710 202.856 1.00 19.59 87 GLN A O 1
ATOM 671 N N . ASP A 1 88 ? -16.707 27.280 203.890 1.00 19.55 88 ASP A N 1
ATOM 672 C CA . ASP A 1 88 ? -17.072 28.307 202.914 1.00 20.86 88 ASP A CA 1
ATOM 673 C C . ASP A 1 88 ? -16.091 29.466 202.887 1.00 16.77 88 ASP A C 1
ATOM 674 O O . ASP A 1 88 ? -16.145 30.280 201.962 1.00 21.08 88 ASP A O 1
ATOM 679 N N . LYS A 1 89 ? -15.223 29.595 203.896 1.00 18.46 89 LYS A N 1
ATOM 680 C CA . LYS A 1 89 ? -14.277 30.704 203.902 1.00 17.42 89 LYS A CA 1
ATOM 681 C C . LYS A 1 89 ? -13.079 30.475 202.995 1.00 16.25 89 LYS A C 1
ATOM 682 O O . LYS A 1 89 ? -12.380 31.444 202.680 1.00 17.08 89 LYS A O 1
ATOM 688 N N . LEU A 1 90 ? -12.843 29.236 202.561 1.00 17.12 90 LEU A N 1
ATOM 689 C CA . LEU A 1 90 ? -11.675 28.906 201.749 1.00 17.00 90 LEU A CA 1
ATOM 690 C C . LEU A 1 90 ? -12.122 28.392 200.383 1.00 18.16 90 LEU A C 1
ATOM 691 O O . LEU A 1 90 ? -13.212 27.837 200.240 1.00 19.26 90 LEU A O 1
ATOM 696 N N . TYR A 1 91 ? -11.254 28.550 199.377 1.00 18.39 91 TYR A N 1
ATOM 697 C CA . TYR A 1 91 ? -11.605 28.162 198.008 1.00 16.56 91 TYR A CA 1
ATOM 698 C C . TYR A 1 91 ? -11.739 26.649 197.895 1.00 18.82 91 TYR A C 1
ATOM 699 O O . TYR A 1 91 ? -10.936 25.907 198.467 1.00 18.30 91 TYR A O 1
ATOM 708 N N . PRO A 1 92 ? -12.731 26.162 197.140 1.00 19.66 92 PRO A N 1
ATOM 709 C CA . PRO A 1 92 ? -12.887 24.705 196.999 1.00 18.84 92 PRO A CA 1
ATOM 710 C C . PRO A 1 92 ? -11.657 23.989 196.471 1.00 19.11 92 PRO A C 1
ATOM 711 O O . PRO A 1 92 ? -11.369 22.878 196.913 1.00 19.89 92 PRO A O 1
ATOM 715 N N . PHE A 1 93 ? -10.909 24.580 195.545 1.00 19.06 93 PHE A N 1
ATOM 716 C CA . PHE A 1 93 ? -9.784 23.809 195.031 1.00 21.08 93 PHE A CA 1
ATOM 717 C C . PHE A 1 93 ? -8.680 23.656 196.067 1.00 19.45 93 PHE A C 1
ATOM 718 O O . PHE A 1 93 ? -7.897 22.702 195.997 1.00 20.73 93 PHE A O 1
ATOM 726 N N . THR A 1 94 ? -8.629 24.550 197.056 1.00 18.81 94 THR A N 1
ATOM 727 C CA . THR A 1 94 ? -7.640 24.386 198.117 1.00 18.58 94 THR A CA 1
ATOM 728 C C . THR A 1 94 ? -8.029 23.261 199.078 1.00 18.51 94 THR A C 1
ATOM 729 O O . THR A 1 94 ? -7.169 22.502 199.538 1.00 18.04 94 THR A O 1
ATOM 733 N N . TRP A 1 95 ? -9.325 23.119 199.380 1.00 18.83 95 TRP A N 1
ATOM 734 C CA . TRP A 1 95 ? -9.778 21.951 200.131 1.00 18.93 95 TRP A CA 1
ATOM 735 C C . TRP A 1 95 ? -9.529 20.663 199.353 1.00 20.54 95 TRP A C 1
ATOM 736 O O . TRP A 1 95 ? -9.165 19.638 199.940 1.00 20.47 95 TRP A O 1
ATOM 747 N N . ASP A 1 96 ? -9.735 20.696 198.032 1.00 22.15 96 ASP A N 1
ATOM 748 C CA . ASP A 1 96 ? -9.493 19.504 197.228 1.00 23.06 96 ASP A CA 1
ATOM 749 C C . ASP A 1 96 ? -8.051 19.034 197.373 1.00 23.15 96 ASP A C 1
ATOM 750 O O . ASP A 1 96 ? -7.780 17.826 197.416 1.00 24.75 96 ASP A O 1
ATOM 755 N N . ALA A 1 97 ? -7.105 19.976 197.475 1.00 19.42 97 ALA A N 1
ATOM 756 C CA . ALA A 1 97 ? -5.703 19.594 197.583 1.00 21.32 97 ALA A CA 1
ATOM 757 C C . ALA A 1 97 ? -5.396 18.866 198.878 1.00 20.85 97 ALA A C 1
ATOM 758 O O . ALA A 1 97 ? -4.404 18.135 198.954 1.00 21.32 97 ALA A O 1
ATOM 760 N N . VAL A 1 98 ? -6.218 19.062 199.910 1.00 19.92 98 VAL A N 1
ATOM 761 C CA . VAL A 1 98 ? -6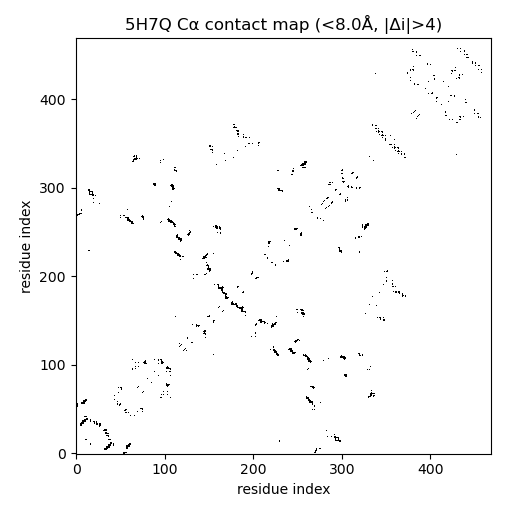.003 18.430 201.195 1.00 20.10 98 VAL A CA 1
ATOM 762 C C . VAL A 1 98 ? -7.036 17.339 201.462 1.00 20.39 98 VAL A C 1
ATOM 763 O O . VAL A 1 98 ? -7.188 16.913 202.602 1.00 21.48 98 VAL A O 1
ATOM 767 N N . ARG A 1 99 ? -7.780 16.922 200.434 1.00 21.83 99 ARG A N 1
ATOM 768 C CA . ARG A 1 99 ? -8.698 15.793 200.566 1.00 23.07 99 ARG A CA 1
ATOM 769 C C . ARG A 1 99 ? -7.979 14.530 200.118 1.00 27.98 99 ARG A C 1
ATOM 770 O O . ARG A 1 99 ? -7.337 14.515 199.063 1.00 28.44 99 ARG A O 1
ATOM 778 N N . TYR A 1 100 ? -8.063 13.486 200.936 1.00 26.16 100 TYR A N 1
ATOM 779 C CA . TYR A 1 100 ? -7.389 12.228 200.647 1.00 28.75 100 TYR A CA 1
ATOM 780 C C . TYR A 1 100 ? -8.306 11.097 201.076 1.00 28.63 100 TYR A C 1
ATOM 781 O O . TYR A 1 100 ? -8.738 11.052 202.232 1.00 26.26 100 TYR A O 1
ATOM 790 N N . ASN A 1 101 ? -8.608 10.198 200.143 1.00 30.12 101 ASN A N 1
ATOM 791 C CA A ASN A 1 101 ? -9.478 9.058 200.425 0.62 28.38 101 ASN A CA 1
ATOM 792 C CA B ASN A 1 101 ? -9.481 9.058 200.419 0.38 28.40 101 ASN A CA 1
ATOM 793 C C . ASN A 1 101 ? -10.794 9.509 201.053 1.00 27.28 101 ASN A C 1
ATOM 794 O O . ASN A 1 101 ? -11.286 8.912 202.016 1.00 29.73 101 ASN A O 1
ATOM 803 N N . GLY A 1 102 ? -11.361 10.590 200.510 1.00 26.64 102 GLY A N 1
ATOM 804 C CA . GLY A 1 102 ? -12.655 11.091 200.929 1.00 30.16 102 GLY A CA 1
ATOM 805 C C . GLY A 1 102 ? -12.678 11.997 202.144 1.00 30.13 102 GLY A C 1
ATOM 806 O O . GLY A 1 102 ? -13.738 12.566 202.441 1.00 34.64 102 GLY A O 1
ATOM 807 N N . LYS A 1 103 ? -11.569 12.155 202.868 1.00 25.12 103 LYS A N 1
ATOM 808 C CA . LYS A 1 103 ? -11.560 12.963 204.080 1.00 26.49 103 LYS A CA 1
ATOM 809 C C . LYS A 1 103 ? -10.547 14.098 203.967 1.00 25.71 103 LYS A C 1
ATOM 810 O O . LYS A 1 103 ? -9.534 13.985 203.269 1.00 27.14 103 LYS A O 1
ATOM 816 N N . LEU A 1 104 ? -10.831 15.196 204.663 1.00 23.23 104 LEU A N 1
ATOM 817 C CA . LEU A 1 104 ? -9.908 16.319 204.737 1.00 22.36 104 LEU A CA 1
ATOM 818 C C . LEU A 1 104 ? -8.841 16.009 205.771 1.00 22.49 104 LEU A C 1
ATOM 819 O O . LEU A 1 104 ? -9.154 15.607 206.897 1.00 25.00 104 LEU A O 1
ATOM 824 N N . ILE A 1 105 ? -7.577 16.209 205.398 1.00 21.89 105 ILE A N 1
ATOM 825 C CA . ILE A 1 105 ? -6.448 15.809 206.225 1.00 20.24 105 ILE A CA 1
ATOM 826 C C . ILE A 1 105 ? -5.545 16.967 206.621 1.00 20.75 105 ILE A C 1
ATOM 827 O O . ILE A 1 105 ? -4.517 16.740 207.256 1.00 19.77 105 ILE A O 1
ATOM 832 N N . ALA A 1 106 ? -5.889 18.196 206.249 1.00 19.85 106 ALA A N 1
ATOM 833 C CA . ALA A 1 106 ? -5.124 19.367 206.660 1.00 19.35 106 ALA A CA 1
ATOM 834 C C . ALA A 1 106 ? -5.979 20.587 206.369 1.00 17.29 106 ALA A C 1
ATOM 835 O O . ALA A 1 106 ? -7.005 20.501 205.683 1.00 20.84 106 ALA A O 1
ATOM 837 N N . TYR A 1 107 ? -5.520 21.758 206.902 1.00 17.20 107 TYR A N 1
ATOM 838 C CA . TYR A 1 107 ? -6.081 23.048 206.527 1.00 17.48 107 TYR A CA 1
ATOM 839 C C . TYR A 1 107 ? -5.220 23.656 205.433 1.00 17.10 107 TYR A C 1
ATOM 840 O O . TYR A 1 107 ? -3.999 23.798 205.630 1.00 19.13 107 TYR A O 1
ATOM 849 N N . PRO A 1 108 ? -5.816 24.039 204.302 1.00 16.85 108 PRO A N 1
ATOM 850 C CA . PRO A 1 108 ? -5.040 24.711 203.251 1.00 16.99 108 PRO A CA 1
ATOM 851 C C . PRO A 1 108 ? -4.786 26.153 203.647 1.00 16.91 108 PRO A C 1
ATOM 852 O O . PRO A 1 108 ? -5.655 26.813 204.223 1.00 18.65 108 PRO A O 1
ATOM 856 N N . ILE A 1 109 ? -3.589 26.649 203.319 1.00 16.48 109 ILE A N 1
ATOM 857 C CA . ILE A 1 109 ? -3.169 28.002 203.691 1.00 17.43 109 ILE A CA 1
ATOM 858 C C . ILE A 1 109 ? -2.992 28.900 202.471 1.00 16.92 109 ILE A C 1
ATOM 859 O O . ILE A 1 109 ? -3.546 29.998 202.410 1.00 16.46 109 ILE A O 1
ATOM 864 N N . ALA A 1 110 ? -2.206 28.456 201.488 1.00 15.31 110 ALA A N 1
ATOM 865 C CA . ALA A 1 110 ? -1.892 29.351 200.387 1.00 16.31 110 ALA A CA 1
ATOM 866 C C . ALA A 1 110 ? -1.467 28.536 199.185 1.00 19.27 110 ALA A C 1
ATOM 867 O O . ALA A 1 110 ? -1.009 27.400 199.308 1.00 17.77 110 ALA A O 1
ATOM 869 N N . VAL A 1 111 ? -1.642 29.138 198.017 1.00 18.25 111 VAL A N 1
ATOM 870 C CA . VAL A 1 111 ? -1.345 28.500 196.738 1.00 17.51 111 VAL A CA 1
ATOM 871 C C . VAL A 1 111 ? -0.045 29.082 196.202 1.00 17.83 111 VAL A C 1
ATOM 872 O O . VAL A 1 111 ? 0.086 30.304 196.042 1.00 17.61 111 VAL A O 1
ATOM 876 N N . GLU A 1 112 ? 0.903 28.187 195.910 1.00 17.56 112 GLU A N 1
ATOM 877 C CA . GLU A 1 112 ? 2.252 28.534 195.465 1.00 20.19 112 GLU A CA 1
ATOM 878 C C . GLU A 1 112 ? 2.485 28.021 194.052 1.00 18.77 112 GLU A C 1
ATOM 879 O O . GLU A 1 112 ? 2.160 26.869 193.741 1.00 19.55 112 GLU A O 1
ATOM 885 N N . ALA A 1 113 ? 3.058 28.874 193.203 1.00 17.37 113 ALA A N 1
ATOM 886 C CA . ALA A 1 113 ? 3.591 28.442 191.921 1.00 16.00 113 ALA A CA 1
ATOM 887 C C . ALA A 1 113 ? 4.830 29.269 191.623 1.00 15.03 113 ALA A C 1
ATOM 888 O O . ALA A 1 113 ? 4.941 30.422 192.055 1.00 16.72 113 ALA A O 1
ATOM 890 N N . LEU A 1 114 ? 5.782 28.646 190.934 1.00 14.81 114 LEU A N 1
ATOM 891 C CA . LEU A 1 114 ? 6.973 29.365 190.493 1.00 14.56 114 LEU A CA 1
ATOM 892 C C . LEU A 1 114 ? 6.648 30.348 189.384 1.00 15.39 114 LEU A C 1
ATOM 893 O O . LEU A 1 114 ? 5.789 30.100 188.531 1.00 16.74 114 LEU A O 1
ATOM 898 N N . SER A 1 115 ? 7.384 31.451 189.368 1.00 14.62 115 SER A N 1
ATOM 899 C CA . SER A 1 115 ? 7.333 32.407 188.274 1.00 15.30 115 SER A CA 1
ATOM 900 C C . SER A 1 115 ? 8.745 32.768 187.835 1.00 17.35 115 SER A C 1
ATOM 901 O O . SER A 1 115 ? 9.728 32.500 188.533 1.00 16.60 115 SER A O 1
ATOM 904 N N . LEU A 1 116 ? 8.830 33.411 186.669 1.00 17.13 116 LEU A N 1
ATOM 905 C CA . LEU A 1 116 ? 10.069 34.033 186.226 1.00 17.94 116 LEU A CA 1
ATOM 906 C C . LEU A 1 116 ? 10.196 35.383 186.917 1.00 17.87 116 LEU A C 1
ATOM 907 O O . LEU A 1 116 ? 9.287 36.216 186.844 1.00 18.75 116 LEU A O 1
ATOM 912 N N . ILE A 1 117 ? 11.309 35.593 187.603 1.00 18.13 117 ILE A N 1
ATOM 913 C CA . ILE A 1 117 ? 11.591 36.864 188.260 1.00 20.57 117 ILE A CA 1
ATOM 914 C C . ILE A 1 117 ? 12.762 37.486 187.516 1.00 18.70 117 ILE A C 1
ATOM 915 O O . ILE A 1 117 ? 13.772 36.818 187.270 1.00 19.67 117 ILE A O 1
ATOM 920 N N . TYR A 1 118 ? 12.632 38.749 187.137 1.00 20.25 118 TYR A N 1
ATOM 921 C CA . TYR A 1 118 ? 13.673 39.350 186.317 1.00 20.28 118 TYR A CA 1
ATOM 922 C C . TYR A 1 118 ? 14.019 40.748 186.817 1.00 22.93 118 TYR A C 1
ATOM 923 O O . TYR A 1 118 ? 13.189 41.444 187.407 1.00 21.08 118 TYR A O 1
ATOM 932 N N . ASN A 1 119 ? 15.272 41.134 186.585 1.00 22.84 119 ASN A N 1
ATOM 933 C CA . ASN A 1 119 ? 15.781 42.450 186.958 1.00 23.67 119 ASN A CA 1
ATOM 934 C C . ASN A 1 119 ? 15.379 43.448 185.876 1.00 25.41 119 ASN A C 1
ATOM 935 O O . ASN A 1 119 ? 15.884 43.389 184.753 1.00 26.41 119 ASN A O 1
ATOM 940 N N . LYS A 1 120 ? 14.482 44.377 186.222 1.00 27.08 120 LYS A N 1
ATOM 941 C CA . LYS A 1 120 ? 13.919 45.315 185.258 1.00 29.72 120 LYS A CA 1
ATOM 942 C C . LYS A 1 120 ? 14.955 46.268 184.686 1.00 31.73 120 LYS A C 1
ATOM 943 O O . LYS A 1 120 ? 14.739 46.809 183.598 1.00 34.34 120 LYS A O 1
ATOM 949 N N . ASP A 1 121 ? 16.051 46.511 185.399 1.00 29.11 121 ASP A N 1
ATOM 950 C CA . ASP A 1 121 ? 17.066 47.422 184.882 1.00 29.11 121 ASP A CA 1
ATOM 951 C C . ASP A 1 121 ? 18.066 46.712 183.979 1.00 30.53 121 ASP A C 1
ATOM 952 O O . ASP A 1 121 ? 18.501 47.278 182.970 1.00 34.85 121 ASP A O 1
ATOM 957 N N . LEU A 1 122 ? 18.432 45.474 184.313 1.00 28.66 122 LEU A N 1
ATOM 958 C CA . LEU A 1 122 ? 19.300 44.695 183.437 1.00 28.85 122 LEU A CA 1
ATOM 959 C C . LEU A 1 122 ? 18.559 44.219 182.200 1.00 34.55 122 LEU A C 1
ATOM 960 O O . LEU A 1 122 ? 19.167 44.070 181.132 1.00 33.47 122 LEU A O 1
ATOM 965 N N . LEU A 1 123 ? 17.254 43.988 182.319 1.00 33.20 123 LEU A N 1
ATOM 966 C CA . LEU A 1 123 ? 16.497 43.231 181.323 1.00 31.51 123 LEU A CA 1
ATOM 967 C C . LEU A 1 123 ? 15.073 43.755 181.284 1.00 32.44 123 LEU A C 1
ATOM 968 O O . LEU A 1 123 ? 14.141 43.116 181.785 1.00 30.71 123 LEU A O 1
ATOM 973 N N . PRO A 1 124 ? 14.860 44.921 180.667 1.00 33.54 124 PRO A N 1
ATOM 974 C CA . PRO A 1 124 ? 13.504 45.494 180.625 1.00 33.41 124 PRO A CA 1
ATOM 975 C C . PRO A 1 124 ? 12.497 44.635 179.885 1.00 36.83 124 PRO A C 1
ATOM 976 O O . PRO A 1 124 ? 11.300 44.679 180.205 1.00 34.57 124 PRO A O 1
ATOM 980 N N . ASN A 1 125 ? 12.943 43.861 178.895 1.00 35.48 125 ASN A N 1
ATOM 981 C CA . ASN A 1 125 ? 12.078 42.989 178.101 1.00 36.33 125 ASN A CA 1
ATOM 982 C C . ASN A 1 125 ? 12.592 41.564 178.241 1.00 32.13 125 ASN A C 1
ATOM 983 O O . ASN A 1 125 ? 13.420 41.108 177.436 1.00 36.17 125 ASN A O 1
ATOM 988 N N . PRO A 1 126 ? 12.135 40.826 179.248 1.00 32.14 126 PRO A N 1
ATOM 989 C CA . PRO A 1 126 ? 12.677 39.490 179.505 1.00 29.59 126 PRO A CA 1
ATOM 990 C C . PRO A 1 126 ? 12.239 38.513 178.430 1.00 26.92 126 PRO A C 1
ATOM 991 O O . PRO A 1 126 ? 11.207 38.718 177.778 1.00 30.17 126 PRO A O 1
ATOM 995 N N . PRO A 1 127 ? 12.993 37.436 178.236 1.00 29.14 127 PRO A N 1
ATOM 996 C CA . PRO A 1 127 ? 12.688 36.511 177.140 1.00 27.08 127 PRO A CA 1
ATOM 997 C C . PRO A 1 127 ? 11.374 35.779 177.353 1.00 25.79 127 PRO A C 1
ATOM 998 O O . PRO A 1 127 ? 10.995 35.422 178.471 1.00 26.56 127 PRO A O 1
ATOM 1002 N N . LYS A 1 128 ? 10.673 35.548 176.249 1.00 27.41 128 LYS A N 1
ATOM 1003 C CA . LYS A 1 128 ? 9.456 34.757 176.286 1.00 26.88 128 LYS A CA 1
ATOM 1004 C C . LYS A 1 128 ? 9.722 33.267 176.135 1.00 23.79 128 LYS A C 1
ATOM 1005 O O . LYS A 1 128 ? 8.865 32.453 176.509 1.00 24.65 128 LYS A O 1
ATOM 1011 N N . THR A 1 129 ? 10.879 32.884 175.602 1.00 24.84 129 THR A N 1
ATOM 1012 C CA . THR A 1 129 ? 11.195 31.482 175.376 1.00 20.90 129 THR A CA 1
ATOM 1013 C C . THR A 1 129 ? 12.481 31.065 176.079 1.00 21.80 129 THR A C 1
ATOM 1014 O O . THR A 1 129 ? 13.411 31.865 176.261 1.00 22.76 129 THR A O 1
ATOM 1018 N N . TRP A 1 130 ? 12.532 29.782 176.464 1.00 20.26 130 TRP A N 1
ATOM 1019 C CA . TRP A 1 130 ? 13.770 29.197 176.961 1.00 19.39 130 TRP A CA 1
ATOM 1020 C C . TRP A 1 130 ? 14.863 29.223 175.903 1.00 22.66 130 TRP A C 1
ATOM 1021 O O . TRP A 1 130 ? 16.051 29.324 176.230 1.00 20.19 130 TRP A O 1
ATOM 1032 N N . GLU A 1 131 ? 14.475 29.117 174.631 1.00 23.31 131 GLU A N 1
ATOM 1033 C CA . GLU A 1 131 ? 15.454 28.982 173.566 1.00 24.60 131 GLU A CA 1
ATOM 1034 C C . GLU A 1 131 ? 16.281 30.243 173.382 1.00 26.41 131 GLU A C 1
ATOM 1035 O O . GLU A 1 131 ? 17.407 30.152 172.884 1.00 24.63 131 GLU A O 1
ATOM 1041 N N . GLU A 1 132 ? 15.756 31.402 173.791 1.00 23.31 132 GLU A N 1
ATOM 1042 C CA . GLU A 1 132 ? 16.488 32.666 173.722 1.00 25.31 132 GLU A CA 1
ATOM 1043 C C . GLU A 1 132 ? 17.556 32.813 174.795 1.00 28.49 132 GLU A C 1
ATOM 1044 O O . GLU A 1 132 ? 18.383 33.725 174.700 1.00 26.08 132 GLU A O 1
ATOM 1050 N N . ILE A 1 133 ? 17.539 31.986 175.830 1.00 24.55 133 ILE A N 1
ATOM 1051 C CA . ILE A 1 133 ? 18.407 32.213 176.983 1.00 24.99 133 ILE A CA 1
ATOM 1052 C C . ILE A 1 133 ? 19.897 32.030 176.695 1.00 26.05 133 ILE A C 1
ATOM 1053 O O . ILE A 1 133 ? 20.702 32.821 177.207 1.00 24.81 133 ILE A O 1
ATOM 1058 N N . PRO A 1 134 ? 20.337 31.027 175.913 1.00 24.46 134 PRO A N 1
ATOM 1059 C CA . PRO A 1 134 ? 21.780 30.949 175.602 1.00 27.28 134 PRO A CA 1
ATOM 1060 C C . PRO A 1 134 ? 22.353 32.216 174.980 1.00 27.33 134 PRO A C 1
ATOM 1061 O O . PRO A 1 134 ? 23.410 32.692 175.417 1.00 27.62 134 PRO A O 1
ATOM 1065 N N . ALA A 1 135 ? 21.674 32.785 173.982 1.00 26.26 135 ALA A N 1
ATOM 1066 C CA . ALA A 1 135 ? 22.178 34.002 173.351 1.00 32.11 135 ALA A CA 1
ATOM 1067 C C . ALA A 1 135 ? 22.126 35.181 174.311 1.00 32.52 135 ALA A C 1
ATOM 1068 O O . ALA A 1 135 ? 23.006 36.047 174.288 1.00 30.57 135 ALA A O 1
ATOM 1070 N N . LEU A 1 136 ? 21.096 35.236 175.161 1.00 26.49 136 LEU A N 1
ATOM 1071 C CA . LEU A 1 136 ? 21.014 36.310 176.143 1.00 30.03 136 LEU A CA 1
ATOM 1072 C C . LEU A 1 136 ? 22.139 36.201 177.163 1.00 26.52 136 LEU A C 1
ATOM 1073 O O . LEU A 1 136 ? 22.718 37.219 177.568 1.00 32.10 136 LEU A O 1
ATOM 1078 N N . ASP A 1 137 ? 22.488 34.975 177.570 1.00 24.59 137 ASP A N 1
ATOM 1079 C CA . ASP A 1 137 ? 23.585 34.803 178.513 1.00 23.81 137 ASP A CA 1
ATOM 1080 C C . ASP A 1 137 ? 24.909 35.251 177.908 1.00 30.96 137 ASP A C 1
ATOM 1081 O O . ASP A 1 137 ? 25.742 35.854 178.594 1.00 30.36 137 ASP A O 1
ATOM 1086 N N . LYS A 1 138 ? 25.136 34.942 176.630 1.00 30.86 138 LYS A N 1
ATOM 1087 C CA . LYS A 1 138 ? 26.399 35.330 176.013 1.00 29.72 138 LYS A CA 1
ATOM 1088 C C . LYS A 1 138 ? 26.533 36.847 175.966 1.00 33.72 138 LYS A C 1
ATOM 1089 O O . LYS A 1 138 ? 27.615 37.390 176.217 1.00 32.43 138 LYS A O 1
ATOM 1095 N N . GLU A 1 139 ? 25.433 37.542 175.668 1.00 31.10 139 GLU A N 1
ATOM 1096 C CA . GLU A 1 139 ? 25.404 39.000 175.746 1.00 30.31 139 GLU A CA 1
ATOM 1097 C C . GLU A 1 139 ? 25.778 39.484 177.142 1.00 36.86 139 GLU A C 1
ATOM 1098 O O . GLU A 1 139 ? 26.640 40.357 177.302 1.00 38.00 139 GLU A O 1
ATOM 1104 N N . LEU A 1 140 ? 25.126 38.934 178.171 1.00 30.38 140 LEU A N 1
ATOM 1105 C CA . LEU A 1 140 ? 25.331 39.434 179.526 1.00 31.64 140 LEU A CA 1
ATOM 1106 C C . LEU A 1 140 ? 26.703 39.067 180.072 1.00 31.63 140 LEU A C 1
ATOM 1107 O O . LEU A 1 140 ? 27.257 39.809 180.894 1.00 33.17 140 LEU A O 1
ATOM 1112 N N . LYS A 1 141 ? 27.265 37.934 179.646 1.00 30.47 141 LYS A N 1
ATOM 1113 C CA . LYS A 1 141 ? 28.588 37.549 180.126 1.00 30.36 141 LYS A CA 1
ATOM 1114 C C . LYS A 1 141 ? 29.647 38.551 179.692 1.00 32.74 141 LYS A C 1
ATOM 1115 O O . LYS A 1 141 ? 30.640 38.752 180.402 1.00 35.13 141 LYS A O 1
ATOM 1121 N N . ALA A 1 142 ? 29.448 39.193 178.537 1.00 35.70 142 ALA A N 1
ATOM 1122 C CA . ALA A 1 142 ? 30.372 40.227 178.089 1.00 37.33 142 ALA A CA 1
ATOM 1123 C C . ALA A 1 142 ? 30.322 41.456 178.983 1.00 42.25 142 ALA A C 1
ATOM 1124 O O . ALA A 1 142 ? 31.276 42.242 178.993 1.00 41.70 142 ALA A O 1
ATOM 1126 N N . LYS A 1 143 ? 29.232 41.634 179.731 1.00 38.44 143 LYS A N 1
ATOM 1127 C CA . LYS A 1 143 ? 29.093 42.704 180.708 1.00 37.58 143 LYS A CA 1
ATOM 1128 C C . LYS A 1 143 ? 29.296 42.212 182.137 1.00 33.77 143 LYS A C 1
ATOM 1129 O O . LYS A 1 143 ? 28.904 42.902 183.085 1.00 38.50 143 LYS A O 1
ATOM 1135 N N . GLY A 1 144 ? 29.899 41.037 182.310 1.00 29.80 144 GLY A N 1
ATOM 1136 C CA . GLY A 1 144 ? 30.115 40.495 183.635 1.00 31.65 144 GLY A CA 1
ATOM 1137 C C . GLY A 1 144 ? 28.857 40.069 184.357 1.00 33.60 144 GLY A C 1
ATOM 1138 O O . GLY A 1 144 ? 28.851 39.999 185.587 1.00 34.80 144 GLY A O 1
ATOM 1139 N N . LYS A 1 145 ? 27.786 39.793 183.628 1.00 30.92 145 LYS A N 1
ATOM 1140 C CA . LYS A 1 145 ? 26.537 39.321 184.209 1.00 29.33 145 LYS A CA 1
ATOM 1141 C C . LYS A 1 145 ? 26.227 37.933 183.648 1.00 30.40 145 LYS A C 1
ATOM 1142 O O . LYS A 1 145 ? 26.952 37.398 182.805 1.00 33.87 145 LYS A O 1
ATOM 1148 N N . SER A 1 146 ? 25.152 37.331 184.143 1.00 28.43 146 SER A N 1
ATOM 1149 C CA . SER A 1 146 ? 24.635 36.092 183.586 1.00 24.98 146 SER A CA 1
ATOM 1150 C C . SER A 1 146 ? 23.140 36.241 183.370 1.00 25.83 146 SER A C 1
ATOM 1151 O O . SER A 1 146 ? 22.502 37.147 183.911 1.00 25.51 146 SER A O 1
ATOM 1154 N N . ALA A 1 147 ? 22.583 35.355 182.543 1.00 24.10 147 ALA A N 1
ATOM 1155 C CA . ALA A 1 147 ? 21.170 35.454 182.203 1.00 21.94 147 ALA A CA 1
ATOM 1156 C C . ALA A 1 147 ? 20.278 34.907 183.313 1.00 19.31 147 ALA A C 1
ATOM 1157 O O . ALA A 1 147 ? 19.275 35.529 183.665 1.00 24.43 147 ALA A O 1
ATOM 1159 N N . LEU A 1 148 ? 20.602 33.735 183.839 1.00 22.65 148 LEU A N 1
ATOM 1160 C CA . LEU A 1 148 ? 19.628 33.026 184.655 1.00 20.84 148 LEU A CA 1
ATOM 1161 C C . LEU A 1 148 ? 20.341 32.151 185.663 1.00 22.88 148 LEU A C 1
ATOM 1162 O O . LEU A 1 148 ? 21.280 31.426 185.321 1.00 25.32 148 LEU A O 1
ATOM 1167 N N . MET A 1 149 ? 19.903 32.236 186.922 1.00 20.89 149 MET A N 1
ATOM 1168 C CA . MET A 1 149 ? 20.343 31.297 187.937 1.00 20.47 149 MET A CA 1
ATOM 1169 C C . MET A 1 149 ? 19.141 30.897 188.766 1.00 19.67 149 MET A C 1
ATOM 1170 O O . MET A 1 149 ? 18.365 31.759 189.188 1.00 21.82 149 MET A O 1
ATOM 1175 N N . PHE A 1 150 ? 19.005 29.599 189.004 1.00 16.76 150 PHE A N 1
ATOM 1176 C CA . PHE A 1 150 ? 17.944 29.068 189.853 1.00 18.13 150 PHE A CA 1
ATOM 1177 C C . PHE A 1 150 ? 18.414 27.755 190.450 1.00 18.65 150 PHE A C 1
ATOM 1178 O O . PHE A 1 150 ? 19.383 27.151 189.991 1.00 19.87 150 PHE A O 1
ATOM 1186 N N . ASN A 1 151 ? 17.725 27.329 191.504 1.00 17.38 151 ASN A N 1
ATOM 1187 C CA . ASN A 1 151 ? 18.119 26.152 192.259 1.00 16.98 151 ASN A CA 1
ATOM 1188 C C . ASN A 1 151 ? 18.051 24.897 191.402 1.00 20.71 151 ASN A C 1
ATOM 1189 O O . ASN A 1 151 ? 16.967 24.487 190.980 1.00 22.26 151 ASN A O 1
ATOM 1194 N N . LEU A 1 152 ? 19.196 24.274 191.146 1.00 20.34 152 LEU A N 1
ATOM 1195 C CA . LEU A 1 152 ? 19.236 23.042 190.366 1.00 19.80 152 LEU A CA 1
ATOM 1196 C C . LEU A 1 152 ? 19.332 21.803 191.244 1.00 22.23 152 LEU A C 1
ATOM 1197 O O . LEU A 1 152 ? 19.447 20.691 190.721 1.00 26.95 152 LEU A O 1
ATOM 1202 N N . GLN A 1 153 ? 19.281 21.961 192.568 1.00 19.56 153 GLN A N 1
ATOM 1203 C CA . GLN A 1 153 ? 19.397 20.826 193.459 1.00 20.65 153 GLN A CA 1
ATOM 1204 C C . GLN A 1 153 ? 18.053 20.248 193.858 1.00 20.97 153 GLN A C 1
ATOM 1205 O O . GLN A 1 153 ? 18.014 19.139 194.401 1.00 25.33 153 GLN A O 1
ATOM 1211 N N . GLU A 1 154 ? 16.965 20.976 193.625 1.00 19.88 154 GLU A N 1
ATOM 1212 C CA . GLU A 1 154 ? 15.629 20.504 193.964 1.00 20.50 154 GLU A CA 1
ATOM 1213 C C . GLU A 1 154 ? 14.816 20.400 192.682 1.00 18.02 154 GLU A C 1
ATOM 1214 O O . GLU A 1 154 ? 14.695 21.396 191.942 1.00 17.57 154 GLU A O 1
ATOM 1220 N N . PRO A 1 155 ? 14.257 19.230 192.376 1.00 16.92 155 PRO A N 1
ATOM 1221 C CA . PRO A 1 155 ? 13.567 19.062 191.084 1.00 17.48 155 PRO A CA 1
ATOM 1222 C C . PRO A 1 155 ? 12.336 19.938 190.925 1.00 18.49 155 PRO A C 1
ATOM 1223 O O . PRO A 1 155 ? 11.897 20.175 189.799 1.00 18.23 155 PRO A O 1
ATOM 1227 N N . TYR A 1 156 ? 11.781 20.455 192.016 1.00 17.18 156 TYR A N 1
ATOM 1228 C CA . TYR A 1 156 ? 10.680 21.401 191.926 1.00 18.30 156 TYR A CA 1
ATOM 1229 C C . TYR A 1 156 ? 10.967 22.531 190.947 1.00 14.27 156 TYR A C 1
ATOM 1230 O O . TYR A 1 156 ? 10.070 22.974 190.227 1.00 15.88 156 TYR A O 1
ATOM 1239 N N . PHE A 1 157 ? 12.215 23.010 190.893 1.00 16.57 157 PHE A N 1
ATOM 1240 C CA . PHE A 1 157 ? 12.530 24.183 190.085 1.00 16.85 157 PHE A CA 1
ATOM 1241 C C . PHE A 1 157 ? 12.795 23.839 188.627 1.00 17.39 157 PHE A C 1
ATOM 1242 O O . PHE A 1 157 ? 12.650 24.717 187.774 1.00 18.27 157 PHE A O 1
ATOM 1250 N N . THR A 1 158 ? 13.167 22.594 188.336 1.00 18.37 158 THR A N 1
ATOM 1251 C CA A THR A 1 158 ? 13.354 22.177 186.955 0.49 18.91 158 THR A CA 1
ATOM 1252 C CA B THR A 1 158 ? 13.376 22.138 186.963 0.51 18.90 158 THR A CA 1
ATOM 1253 C C . THR A 1 158 ? 12.123 21.507 186.366 1.00 20.56 158 THR A C 1
ATOM 1254 O O . THR A 1 158 ? 11.976 21.482 185.137 1.00 19.67 158 THR A O 1
ATOM 1261 N N . TRP A 1 159 ? 11.218 21.008 187.205 1.00 18.23 159 TRP A N 1
ATOM 1262 C CA . TRP A 1 159 ? 9.971 20.428 186.714 1.00 16.86 159 TRP A CA 1
ATOM 1263 C C . TRP A 1 159 ? 9.223 21.272 185.689 1.00 21.07 159 TRP A C 1
ATOM 1264 O O . TRP A 1 159 ? 8.681 20.679 184.734 1.00 18.37 159 TRP A O 1
ATOM 1275 N N . PRO A 1 160 ? 9.097 22.605 185.818 1.00 16.85 160 PRO A N 1
ATOM 1276 C CA . PRO A 1 160 ? 8.274 23.331 184.831 1.00 18.33 160 PRO A CA 1
ATOM 1277 C C . PRO A 1 160 ? 8.772 23.157 183.410 1.00 18.58 160 PRO A C 1
ATOM 1278 O O . PRO A 1 160 ? 7.964 23.092 182.469 1.00 18.58 160 PRO A O 1
ATOM 1282 N N . LEU A 1 161 ? 10.090 23.068 183.246 1.00 17.17 161 LEU A N 1
ATOM 1283 C CA . LEU A 1 161 ? 10.698 22.842 181.939 1.00 17.24 161 LEU A CA 1
ATOM 1284 C C . LEU A 1 161 ? 10.568 21.381 181.507 1.00 21.00 161 LEU A C 1
ATOM 1285 O O . LEU A 1 161 ? 10.323 21.109 180.326 1.00 19.87 161 LEU A O 1
ATOM 1290 N N . ILE A 1 162 ? 10.720 20.427 182.433 1.00 17.21 162 ILE A N 1
ATOM 1291 C CA . ILE A 1 162 ? 10.532 19.010 182.100 1.00 18.85 162 ILE A CA 1
ATOM 1292 C C . ILE A 1 162 ? 9.103 18.739 181.630 1.00 20.82 162 ILE A C 1
ATOM 1293 O O . ILE A 1 162 ? 8.871 17.931 180.710 1.00 19.42 162 ILE A O 1
ATOM 1298 N N . ALA A 1 163 ? 8.118 19.390 182.256 1.00 21.29 163 ALA A N 1
ATOM 1299 C CA . ALA A 1 163 ? 6.712 19.158 181.935 1.00 20.13 163 ALA A CA 1
ATOM 1300 C C . ALA A 1 163 ? 6.246 19.913 180.697 1.00 23.95 163 ALA A C 1
ATOM 1301 O O . ALA A 1 163 ? 5.198 19.561 180.133 1.00 24.29 163 ALA A O 1
ATOM 1303 N N . ALA A 1 164 ? 7.006 20.916 180.248 1.00 19.51 164 ALA A N 1
ATOM 1304 C CA . ALA A 1 164 ? 6.519 21.839 179.225 1.00 21.24 164 ALA A CA 1
ATOM 1305 C C . ALA A 1 164 ? 6.114 21.104 177.950 1.00 22.06 164 ALA A C 1
ATOM 1306 O O . ALA A 1 164 ? 5.022 21.331 177.420 1.00 23.02 164 ALA A O 1
ATOM 1308 N N . ASP A 1 165 ? 6.992 20.240 177.436 1.00 22.29 165 ASP A N 1
ATOM 1309 C CA . ASP A 1 165 ? 6.771 19.496 176.196 1.00 24.12 165 ASP A CA 1
ATOM 1310 C C . ASP A 1 165 ? 6.187 18.110 176.441 1.00 23.61 165 ASP A C 1
ATOM 1311 O O . ASP A 1 165 ? 6.113 17.301 175.510 1.00 24.09 165 ASP A O 1
ATOM 1316 N N . GLY A 1 166 ? 5.786 17.791 177.669 1.00 24.13 166 GLY A N 1
ATOM 1317 C CA . GLY A 1 166 ? 5.042 16.555 177.835 1.00 23.01 166 GLY A CA 1
ATOM 1318 C C . GLY A 1 166 ? 5.339 15.699 179.051 1.00 24.35 166 GLY A C 1
ATOM 1319 O O . GLY A 1 166 ? 4.624 14.722 179.302 1.00 25.22 166 GLY A O 1
ATOM 1320 N N . GLY A 1 167 ? 6.382 16.022 179.810 1.00 22.61 167 GLY A N 1
ATOM 1321 C CA . GLY A 1 167 ? 6.654 15.254 181.010 1.00 22.61 167 GLY A CA 1
ATOM 1322 C C . GLY A 1 167 ? 5.506 15.344 182.000 1.00 20.97 167 GLY A C 1
ATOM 1323 O O . GLY A 1 167 ? 4.787 16.343 182.063 1.00 21.73 167 GLY A O 1
ATOM 1324 N N . TYR A 1 168 ? 5.302 14.264 182.752 1.00 21.09 168 TYR A N 1
ATOM 1325 C CA . TYR A 1 168 ? 4.300 14.279 183.814 1.00 19.83 168 TYR A CA 1
ATOM 1326 C C . TYR A 1 168 ? 4.701 13.310 184.914 1.00 20.53 168 TYR A C 1
ATOM 1327 O O . TYR A 1 168 ? 5.538 12.428 184.718 1.00 21.66 168 TYR A O 1
ATOM 1336 N N . ALA A 1 169 ? 4.081 13.481 186.085 1.00 19.72 169 ALA A N 1
ATOM 1337 C CA . ALA A 1 169 ? 4.413 12.623 187.216 1.00 22.43 169 ALA A CA 1
ATOM 1338 C C . ALA A 1 169 ? 3.601 11.340 187.152 1.00 23.38 169 ALA A C 1
ATOM 1339 O O . ALA A 1 169 ? 4.085 10.315 186.664 1.00 25.02 169 ALA A O 1
ATOM 1341 N N . PHE A 1 170 ? 2.370 11.380 187.640 1.00 21.84 170 PHE A N 1
ATOM 1342 C CA . PHE A 1 170 ? 1.442 10.266 187.493 1.00 23.63 170 PHE A CA 1
ATOM 1343 C C . PHE A 1 170 ? 0.281 10.694 186.606 1.00 23.77 170 PHE A C 1
ATOM 1344 O O . PHE A 1 170 ? -0.256 11.795 186.767 1.00 26.70 170 PHE A O 1
ATOM 1352 N N . LYS A 1 171 ? -0.081 9.834 185.657 1.00 25.95 171 LYS A N 1
ATOM 1353 C CA . LYS A 1 171 ? -1.159 10.156 184.734 1.00 27.81 171 LYS A CA 1
ATOM 1354 C C . LYS A 1 171 ? -2.480 10.303 185.474 1.00 25.81 171 LYS A C 1
ATOM 1355 O O . LYS A 1 171 ? -2.836 9.474 186.319 1.00 29.59 171 LYS A O 1
ATOM 1361 N N . TYR A 1 172 ? -3.210 11.361 185.142 1.00 29.03 172 TYR A N 1
ATOM 1362 C CA . TYR A 1 172 ? -4.526 11.620 185.701 1.00 28.32 172 TYR A CA 1
ATOM 1363 C C . TYR A 1 172 ? -5.539 11.495 184.575 1.00 29.63 172 TYR A C 1
ATOM 1364 O O . TYR A 1 172 ? -5.417 12.168 183.547 1.00 29.98 172 TYR A O 1
ATOM 1373 N N . ALA A 1 173 ? -6.507 10.607 184.757 1.00 31.30 173 ALA A N 1
ATOM 1374 C CA . ALA A 1 173 ? -7.574 10.424 183.788 1.00 32.74 173 ALA A CA 1
ATOM 1375 C C . ALA A 1 173 ? -8.807 9.958 184.540 1.00 34.38 173 ALA A C 1
ATOM 1376 O O . ALA A 1 173 ? -8.703 9.271 185.558 1.00 31.78 173 ALA A O 1
ATOM 1378 N N . ALA A 1 174 ? -9.978 10.348 184.036 1.00 37.78 174 ALA A N 1
ATOM 1379 C CA . ALA A 1 174 ? -11.249 9.936 184.630 1.00 40.61 174 ALA A CA 1
ATOM 1380 C C . ALA A 1 174 ? -11.269 10.171 186.139 1.00 35.46 174 ALA A C 1
ATOM 1381 O O . ALA A 1 174 ? -11.784 9.359 186.911 1.00 40.85 174 ALA A O 1
ATOM 1383 N N . GLY A 1 175 ? -10.661 11.277 186.566 1.00 37.46 175 GLY A N 1
ATOM 1384 C CA . GLY A 1 175 ? -10.701 11.670 187.963 1.00 39.75 175 GLY A CA 1
ATOM 1385 C C . GLY A 1 175 ? -9.844 10.859 188.908 1.00 41.96 175 GLY A C 1
ATOM 1386 O O . GLY A 1 175 ? -10.081 10.886 190.118 1.00 43.03 175 GLY A O 1
ATOM 1387 N N . LYS A 1 176 ? -8.841 10.146 188.401 1.00 33.78 176 LYS A N 1
ATOM 1388 C CA . LYS A 1 176 ? -8.027 9.280 189.241 1.00 36.27 176 LYS A CA 1
ATOM 1389 C C . LYS A 1 176 ? -6.603 9.253 188.704 1.00 33.52 176 LYS A C 1
ATOM 1390 O O . LYS A 1 176 ? -6.377 9.394 187.500 1.00 31.08 176 LYS A O 1
ATOM 1396 N N . TYR A 1 177 ? -5.646 9.058 189.608 1.00 33.33 177 TYR A N 1
ATOM 1397 C CA . TYR A 1 177 ? -4.244 8.917 189.233 1.00 29.44 177 TYR A CA 1
ATOM 1398 C C . TYR A 1 177 ? -3.921 7.442 189.034 1.00 32.51 177 TYR A C 1
ATOM 1399 O O . TYR A 1 177 ? -4.295 6.603 189.858 1.00 37.22 177 TYR A O 1
ATOM 1408 N N . ASP A 1 178 ? -3.230 7.132 187.945 1.00 29.77 178 ASP A N 1
ATOM 1409 C CA . ASP A 1 178 ? -2.685 5.799 187.706 1.00 28.46 178 ASP A CA 1
ATOM 1410 C C . ASP A 1 178 ? -1.247 5.823 188.218 1.00 30.56 178 ASP A C 1
ATOM 1411 O O . ASP A 1 178 ? -0.356 6.384 187.570 1.00 28.73 178 ASP A O 1
ATOM 1416 N N . ILE A 1 179 ? -1.020 5.199 189.379 1.00 32.98 179 ILE A N 1
ATOM 1417 C CA . ILE A 1 179 ? 0.274 5.268 190.054 1.00 31.26 179 ILE A CA 1
ATOM 1418 C C . ILE A 1 179 ? 1.307 4.409 189.342 1.00 33.83 179 ILE A C 1
ATOM 1419 O O . ILE A 1 179 ? 2.476 4.363 189.739 1.00 32.95 179 ILE A O 1
ATOM 1424 N N . LYS A 1 180 ? 0.885 3.710 188.298 1.00 30.45 180 LYS A N 1
ATOM 1425 C CA . LYS A 1 180 ? 1.810 2.930 187.498 1.00 30.78 180 LYS A CA 1
ATOM 1426 C C . LYS A 1 180 ? 2.111 3.561 186.148 1.00 31.55 180 LYS A C 1
ATOM 1427 O O . LYS A 1 180 ? 2.978 3.057 185.428 1.00 38.13 180 LYS A O 1
ATOM 1433 N N . ASP A 1 181 ? 1.432 4.655 185.798 1.00 31.66 181 ASP A N 1
ATOM 1434 C CA . ASP A 1 181 ? 1.664 5.386 184.552 1.00 30.34 181 ASP A CA 1
ATOM 1435 C C . ASP A 1 181 ? 2.433 6.654 184.902 1.00 27.95 181 ASP A C 1
ATOM 1436 O O . ASP A 1 181 ? 1.842 7.663 185.294 1.00 26.24 181 ASP A O 1
ATOM 1441 N N . VAL A 1 182 ? 3.752 6.599 184.749 1.00 25.67 182 VAL A N 1
ATOM 1442 C CA . VAL A 1 182 ? 4.646 7.700 185.086 1.00 24.28 182 VAL A CA 1
ATOM 1443 C C . VAL A 1 182 ? 5.189 8.299 183.792 1.00 24.48 182 VAL A C 1
ATOM 1444 O O . VAL A 1 182 ? 5.519 7.568 182.851 1.00 26.37 182 VAL A O 1
ATOM 1448 N N . GLY A 1 183 ? 5.276 9.629 183.741 1.00 22.29 183 GLY A N 1
ATOM 1449 C CA . GLY A 1 183 ? 5.700 10.301 182.521 1.00 22.09 183 GLY A CA 1
ATOM 1450 C C . GLY A 1 183 ? 7.032 11.017 182.640 1.00 20.77 183 GLY A C 1
ATOM 1451 O O . GLY A 1 183 ? 7.207 12.128 182.131 1.00 22.70 183 GLY A O 1
ATOM 1452 N N . VAL A 1 184 ? 7.979 10.364 183.309 1.00 22.26 184 VAL A N 1
ATOM 1453 C CA . VAL A 1 184 ? 9.287 10.937 183.583 1.00 23.28 184 VAL A CA 1
ATOM 1454 C C . VAL A 1 184 ? 10.303 10.665 182.474 1.00 25.59 184 VAL A C 1
ATOM 1455 O O . VAL A 1 184 ? 11.286 11.407 182.354 1.00 22.84 184 VAL A O 1
ATOM 1459 N N . ASP A 1 185 ? 10.083 9.641 181.642 1.00 23.03 185 ASP A N 1
ATOM 1460 C CA . ASP A 1 185 ? 11.043 9.312 180.592 1.00 24.10 185 ASP A CA 1
ATOM 1461 C C . ASP A 1 185 ? 10.433 9.374 179.197 1.00 24.90 185 ASP A C 1
ATOM 1462 O O . ASP A 1 185 ? 10.964 8.757 178.264 1.00 30.97 185 ASP A O 1
ATOM 1467 N N . ASN A 1 186 ? 9.342 10.120 179.023 1.00 22.56 186 ASN A N 1
ATOM 1468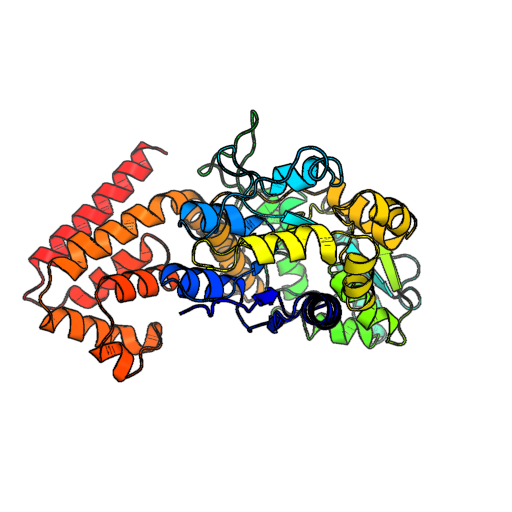 C CA . ASN A 1 186 ? 8.774 10.289 177.691 1.00 22.43 186 ASN A CA 1
ATOM 1469 C C . ASN A 1 186 ? 9.566 11.326 176.890 1.00 23.40 186 ASN A C 1
ATOM 1470 O O . ASN A 1 186 ? 10.528 11.929 177.378 1.00 23.55 186 ASN A O 1
ATOM 1475 N N . ALA A 1 187 ? 9.158 11.528 175.637 1.00 24.21 187 ALA A N 1
ATOM 1476 C CA . ALA A 1 187 ? 9.917 12.392 174.736 1.00 23.95 187 ALA A CA 1
ATOM 1477 C C . ALA A 1 187 ? 9.960 13.827 175.244 1.00 21.56 187 ALA A C 1
ATOM 1478 O O . ALA A 1 187 ? 10.996 14.493 175.136 1.00 22.61 187 ALA A O 1
ATOM 1480 N N . GLY A 1 188 ? 8.862 14.303 175.836 1.00 22.47 188 GLY A N 1
ATOM 1481 C CA . GLY A 1 188 ? 8.829 15.672 176.325 1.00 20.68 188 GLY A CA 1
ATOM 1482 C C . GLY A 1 188 ? 9.723 15.887 177.531 1.00 19.62 188 GLY A C 1
ATOM 1483 O O . GLY A 1 188 ? 10.430 16.895 177.606 1.00 19.67 188 GLY A O 1
ATOM 1484 N N . ALA A 1 189 ? 9.699 14.948 178.481 1.00 18.48 189 ALA A N 1
ATOM 1485 C CA . ALA A 1 189 ? 10.581 15.025 179.642 1.00 19.76 189 ALA A CA 1
ATOM 1486 C C . ALA A 1 189 ? 12.034 15.024 179.208 1.00 20.68 189 ALA A C 1
ATOM 1487 O O . ALA A 1 189 ? 12.834 15.848 179.667 1.00 19.53 189 ALA A O 1
ATOM 1489 N N . LYS A 1 190 ? 12.395 14.109 178.306 1.00 19.12 190 LYS A N 1
ATOM 1490 C CA . LYS A 1 190 ? 13.774 14.040 177.840 1.00 19.82 190 LYS A CA 1
ATOM 1491 C C . LYS A 1 190 ? 14.193 15.332 177.150 1.00 20.45 190 LYS A C 1
ATOM 1492 O O . LYS A 1 190 ? 15.317 15.803 177.345 1.00 20.07 190 LYS A O 1
ATOM 1498 N N . ALA A 1 191 ? 13.304 15.926 176.342 1.00 19.52 191 ALA A N 1
ATOM 1499 C CA . ALA A 1 191 ? 13.664 17.166 175.659 1.00 19.39 191 ALA A CA 1
ATOM 1500 C C . ALA A 1 191 ? 13.897 18.299 176.650 1.00 20.22 191 ALA A C 1
ATOM 1501 O O . ALA A 1 191 ? 14.851 19.074 176.504 1.00 20.16 191 ALA A O 1
ATOM 1503 N N . GLY A 1 192 ? 13.035 18.408 177.665 1.00 20.57 192 GLY A N 1
ATOM 1504 C CA . GLY A 1 192 ? 13.208 19.473 178.643 1.00 18.55 192 GLY A CA 1
ATOM 1505 C C . GLY A 1 192 ? 14.489 19.335 179.440 1.00 19.68 192 GLY A C 1
ATOM 1506 O O . GLY A 1 192 ? 15.231 20.308 179.607 1.00 18.76 192 GLY A O 1
ATOM 1507 N N . LEU A 1 193 ? 14.757 18.133 179.962 1.00 17.70 193 LEU A N 1
ATOM 1508 C CA . LEU A 1 193 ? 15.989 17.952 180.726 1.00 19.68 193 LEU A CA 1
ATOM 1509 C C . LEU A 1 193 ? 17.220 18.085 179.842 1.00 20.26 193 LEU A C 1
ATOM 1510 O O . LEU A 1 193 ? 18.257 18.565 180.302 1.00 20.14 193 LEU A O 1
ATOM 1515 N N . THR A 1 194 ? 17.129 17.673 178.576 1.00 21.06 194 THR A N 1
ATOM 1516 C CA . THR A 1 194 ? 18.259 17.861 177.681 1.00 19.27 194 THR A CA 1
ATOM 1517 C C . THR A 1 194 ? 18.552 19.341 177.486 1.00 20.57 194 THR A C 1
ATOM 1518 O O . THR A 1 194 ? 19.720 19.754 177.471 1.00 19.83 194 THR A O 1
ATOM 1522 N N . PHE A 1 195 ? 17.506 20.162 177.369 1.00 18.97 195 PHE A N 1
ATOM 1523 C CA . PHE A 1 195 ? 17.734 21.596 177.244 1.00 19.63 195 PHE A CA 1
ATOM 1524 C C . PHE A 1 195 ? 18.466 22.140 178.468 1.00 20.51 195 PHE A C 1
ATOM 1525 O O . PHE A 1 195 ? 19.455 22.871 178.338 1.00 21.18 195 PHE A O 1
ATOM 1533 N N . LEU A 1 196 ? 18.025 21.755 179.662 1.00 20.29 196 LEU A N 1
ATOM 1534 C CA . LEU A 1 196 ? 18.697 22.205 180.877 1.00 21.08 196 LEU A CA 1
ATOM 1535 C C . LEU A 1 196 ? 20.153 21.751 180.915 1.00 21.73 196 LEU A C 1
ATOM 1536 O O . LEU A 1 196 ? 21.054 22.533 181.231 1.00 20.27 196 LEU A O 1
ATOM 1541 N N . VAL A 1 197 ? 20.401 20.479 180.610 1.00 19.67 197 VAL A N 1
ATOM 1542 C CA . VAL A 1 197 ? 21.766 19.964 180.655 1.00 20.12 197 VAL A CA 1
ATOM 1543 C C . VAL A 1 197 ? 22.640 20.636 179.600 1.00 21.42 197 VAL A C 1
ATOM 1544 O O . VAL A 1 197 ? 23.822 20.902 179.838 1.00 22.44 197 VAL A O 1
ATOM 1548 N N . ASP A 1 198 ? 22.064 20.954 178.432 1.00 20.84 198 ASP A N 1
ATOM 1549 C CA . ASP A 1 198 ? 22.798 21.704 177.417 1.00 23.35 198 ASP A CA 1
ATOM 1550 C C . ASP A 1 198 ? 23.171 23.103 177.913 1.00 23.27 198 ASP A C 1
ATOM 1551 O O . ASP A 1 198 ? 24.273 23.589 177.644 1.00 22.88 198 ASP A O 1
ATOM 1556 N N . LEU A 1 199 ? 22.286 23.753 178.680 1.00 21.30 199 LEU A N 1
ATOM 1557 C CA . LEU A 1 199 ? 22.641 25.046 179.260 1.00 21.98 199 LEU A CA 1
ATOM 1558 C C . LEU A 1 199 ? 23.868 24.920 180.148 1.00 22.61 199 LEU A C 1
ATOM 1559 O O . LEU A 1 199 ? 24.743 25.797 180.142 1.00 24.90 199 LEU A O 1
ATOM 1564 N N . ILE A 1 200 ? 23.959 23.821 180.897 1.00 21.20 200 ILE A N 1
ATOM 1565 C CA . ILE A 1 200 ? 25.081 23.614 181.807 1.00 20.33 200 ILE A CA 1
ATOM 1566 C C . ILE A 1 200 ? 26.350 23.259 181.031 1.00 23.68 200 ILE A C 1
ATOM 1567 O O . ILE A 1 200 ? 27.432 23.798 181.298 1.00 24.98 200 ILE A O 1
ATOM 1572 N N . LYS A 1 201 ? 26.238 22.337 180.063 1.00 23.36 201 LYS A N 1
ATOM 1573 C CA . LYS A 1 201 ? 27.402 21.949 179.267 1.00 25.62 201 LYS A CA 1
ATOM 1574 C C . LYS A 1 201 ? 28.019 23.152 178.566 1.00 22.88 201 LYS A C 1
ATOM 1575 O O . LYS A 1 201 ? 29.250 23.265 178.477 1.00 23.44 201 LYS A O 1
ATOM 1581 N N . ASN A 1 202 ? 27.186 24.068 178.082 1.00 21.10 202 ASN A N 1
ATOM 1582 C CA . ASN A 1 202 ? 27.623 25.275 177.394 1.00 24.87 202 ASN A CA 1
ATOM 1583 C C . ASN A 1 202 ? 27.945 26.426 178.340 1.00 26.90 202 ASN A C 1
ATOM 1584 O O . ASN A 1 202 ? 28.111 27.560 177.878 1.00 27.66 202 ASN A O 1
ATOM 1589 N N . LYS A 1 203 ? 27.995 26.157 179.643 1.00 24.21 203 LYS A N 1
ATOM 1590 C CA . LYS A 1 203 ? 28.450 27.122 180.646 1.00 23.89 203 LYS A CA 1
ATOM 1591 C C . LYS A 1 203 ? 27.527 28.340 180.745 1.00 27.94 203 LYS A C 1
ATOM 1592 O O . LYS A 1 203 ? 27.971 29.461 181.024 1.00 30.38 203 LYS A O 1
ATOM 1598 N N . HIS A 1 204 ? 26.226 28.129 180.536 1.00 23.23 204 HIS A N 1
ATOM 1599 C CA . HIS A 1 204 ? 25.242 29.165 180.813 1.00 23.14 204 HIS A CA 1
ATOM 1600 C C . HIS A 1 204 ? 24.660 29.037 182.211 1.00 22.83 204 HIS A C 1
ATOM 1601 O O . HIS A 1 204 ? 24.018 29.980 182.690 1.00 25.94 204 HIS A O 1
ATOM 1608 N N . MET A 1 205 ? 24.861 27.889 182.852 1.00 22.74 205 MET A N 1
ATOM 1609 C CA . MET A 1 205 ? 24.530 27.665 184.257 1.00 23.85 205 MET A CA 1
ATOM 1610 C C . MET A 1 205 ? 25.538 26.668 184.810 1.00 27.05 205 MET A C 1
ATOM 1611 O O . MET A 1 205 ? 26.173 25.926 184.057 1.00 25.02 205 MET A O 1
ATOM 1616 N N . ASN A 1 206 ? 25.694 26.655 186.134 1.00 24.89 206 ASN A N 1
ATOM 1617 C CA . ASN A 1 206 ? 26.556 25.691 186.805 1.00 25.35 206 ASN A CA 1
ATOM 1618 C C . ASN A 1 206 ? 25.708 24.632 187.489 1.00 25.23 206 ASN A C 1
ATOM 1619 O O . ASN A 1 206 ? 24.721 24.952 188.163 1.00 22.86 206 ASN A O 1
ATOM 1624 N N . ALA A 1 207 ? 26.115 23.370 187.340 1.00 23.34 207 ALA A N 1
ATOM 1625 C CA . ALA A 1 207 ? 25.363 22.266 187.917 1.00 21.72 207 ALA A CA 1
ATOM 1626 C C . ALA A 1 207 ? 25.204 22.397 189.428 1.00 24.48 207 ALA A C 1
ATOM 1627 O O . ALA A 1 207 ? 24.227 21.887 189.989 1.00 24.38 207 ALA A O 1
ATOM 1629 N N . ASP A 1 208 ? 26.141 23.066 190.104 1.00 21.98 208 ASP A N 1
ATOM 1630 C CA . ASP A 1 208 ? 26.100 23.123 191.563 1.00 21.47 208 ASP A CA 1
ATOM 1631 C C . ASP A 1 208 ? 25.296 24.294 192.100 1.00 24.05 208 ASP A C 1
ATOM 1632 O O . ASP A 1 208 ? 25.268 24.488 193.318 1.00 25.38 208 ASP A O 1
ATOM 1637 N N . THR A 1 209 ? 24.664 25.085 191.235 1.00 21.88 209 THR A N 1
ATOM 1638 C CA . THR A 1 209 ? 23.850 26.198 191.707 1.00 20.19 209 THR A CA 1
ATOM 1639 C C . THR A 1 209 ? 22.718 25.685 192.588 1.00 22.49 209 THR A C 1
ATOM 1640 O O . THR A 1 209 ? 21.995 24.746 192.223 1.00 20.84 209 THR A O 1
ATOM 1644 N N . ASP A 1 210 ? 22.579 26.291 193.765 1.00 21.20 210 ASP A N 1
ATOM 1645 C CA . ASP A 1 210 ? 21.562 25.912 194.736 1.00 22.41 210 ASP A CA 1
ATOM 1646 C C . ASP A 1 210 ? 20.685 27.124 195.055 1.00 17.27 210 ASP A C 1
ATOM 1647 O O . ASP A 1 210 ? 20.786 28.180 194.433 1.00 19.44 210 ASP A O 1
ATOM 1652 N N . TYR A 1 211 ? 19.801 26.950 196.040 1.00 18.42 211 TYR A N 1
ATOM 1653 C CA . TYR A 1 211 ? 18.871 28.023 196.362 1.00 18.22 211 TYR A CA 1
ATOM 1654 C C . TYR A 1 211 ? 19.605 29.276 196.822 1.00 17.22 211 TYR A C 1
ATOM 1655 O O . TYR A 1 211 ? 19.333 30.378 196.348 1.00 18.41 211 TYR A O 1
ATOM 1664 N N . SER A 1 212 ? 20.564 29.114 197.743 1.00 19.64 212 SER A N 1
ATOM 1665 C CA A SER A 1 212 ? 21.227 30.279 198.322 0.38 22.50 212 SER A CA 1
ATOM 1666 C CA B SER A 1 212 ? 21.241 30.267 198.326 0.62 22.50 212 SER A CA 1
ATOM 1667 C C . SER A 1 212 ? 22.055 31.028 197.284 1.00 20.90 212 SER A C 1
ATOM 1668 O O . SER A 1 212 ? 22.040 32.265 197.248 1.00 22.26 212 SER A O 1
ATOM 1673 N N . ILE A 1 213 ? 22.775 30.302 196.417 1.00 18.53 213 ILE A N 1
ATOM 1674 C CA . ILE A 1 213 ? 23.584 30.948 195.385 1.00 22.67 213 ILE A CA 1
ATOM 1675 C C . ILE A 1 213 ? 22.708 31.741 194.427 1.00 20.58 213 ILE A C 1
ATOM 1676 O O . ILE A 1 213 ? 23.014 32.886 194.069 1.00 22.15 213 ILE A O 1
ATOM 1681 N N . ALA A 1 214 ? 21.609 31.130 193.967 1.00 20.92 214 ALA A N 1
ATOM 1682 C CA . ALA A 1 214 ? 20.769 31.806 192.992 1.00 20.11 214 ALA A CA 1
ATOM 1683 C C . ALA A 1 214 ? 20.089 33.032 193.596 1.00 17.73 214 ALA A C 1
ATOM 1684 O O . ALA A 1 214 ? 19.989 34.081 192.941 1.00 20.07 214 ALA A O 1
ATOM 1686 N N . GLU A 1 215 ? 19.633 32.926 194.849 1.00 19.48 215 GLU A N 1
ATOM 1687 C CA . GLU A 1 215 ? 18.977 34.062 195.482 1.00 19.69 215 GLU A CA 1
ATOM 1688 C C . GLU A 1 215 ? 19.948 35.226 195.653 1.00 20.06 215 GLU A C 1
ATOM 1689 O O . GLU A 1 215 ? 19.620 36.378 195.341 1.00 19.64 215 GLU A O 1
ATOM 1695 N N . ALA A 1 216 ? 21.148 34.936 196.168 1.00 20.66 216 ALA A N 1
ATOM 1696 C CA . ALA A 1 216 ? 22.152 35.982 196.335 1.00 21.85 216 ALA A CA 1
ATOM 1697 C C . ALA A 1 216 ? 22.555 36.599 195.002 1.00 22.11 216 ALA A C 1
ATOM 1698 O O . ALA A 1 216 ? 22.654 37.825 194.880 1.00 23.88 216 ALA A O 1
ATOM 1700 N N . ALA A 1 217 ? 22.766 35.770 193.975 1.00 21.24 217 ALA A N 1
ATOM 1701 C CA . ALA A 1 217 ? 23.174 36.315 192.690 1.00 23.00 217 ALA A CA 1
ATOM 1702 C C . ALA A 1 217 ? 22.108 37.236 192.112 1.00 24.72 217 ALA A C 1
ATOM 1703 O O . ALA A 1 217 ? 22.417 38.290 191.549 1.00 23.98 217 ALA A O 1
ATOM 1705 N N . PHE A 1 218 ? 20.836 36.852 192.220 1.00 19.96 218 PHE A N 1
ATOM 1706 C CA . PHE A 1 218 ? 19.817 37.741 191.700 1.00 19.19 218 PHE A CA 1
ATOM 1707 C C . PHE A 1 218 ? 19.710 39.003 192.539 1.00 20.72 218 PHE A C 1
ATOM 1708 O O . PHE A 1 218 ? 19.594 40.108 192.002 1.00 21.77 218 PHE A O 1
ATOM 1716 N N . ASN A 1 219 ? 19.729 38.844 193.859 1.00 22.99 219 ASN A N 1
ATOM 1717 C CA . ASN A 1 219 ? 19.470 39.970 194.740 1.00 22.83 219 ASN A CA 1
ATOM 1718 C C . ASN A 1 219 ? 20.645 40.932 194.785 1.00 25.86 219 ASN A C 1
ATOM 1719 O O . ASN A 1 219 ? 20.465 42.095 195.159 1.00 25.80 219 ASN A O 1
ATOM 1724 N N . LYS A 1 220 ? 21.824 40.477 194.369 1.00 24.62 220 LYS A N 1
ATOM 1725 C CA . LYS A 1 220 ? 23.008 41.316 194.243 1.00 24.27 220 LYS A CA 1
ATOM 1726 C C . LYS A 1 220 ? 23.177 41.895 192.842 1.00 29.18 220 LYS A C 1
ATOM 1727 O O . LYS A 1 220 ? 24.155 42.610 192.597 1.00 30.76 220 LYS A O 1
ATOM 1733 N N . GLY A 1 221 ? 22.251 41.611 191.924 1.00 24.80 221 GLY A N 1
ATOM 1734 C CA . GLY A 1 221 ? 22.345 42.130 190.574 1.00 24.29 221 GLY A CA 1
ATOM 1735 C C . GLY A 1 221 ? 23.347 41.429 189.686 1.00 26.36 221 GLY A C 1
ATOM 1736 O O . GLY A 1 221 ? 23.758 42.003 188.677 1.00 29.59 221 GLY A O 1
ATOM 1737 N N . GLU A 1 222 ? 23.775 40.215 190.044 1.00 25.14 222 GLU A N 1
ATOM 1738 C CA . GLU A 1 222 ? 24.768 39.491 189.255 1.00 24.30 222 GLU A CA 1
ATOM 1739 C C . GLU A 1 222 ? 24.140 38.691 188.122 1.00 28.68 222 GLU A C 1
ATOM 1740 O O . GLU A 1 222 ? 24.790 38.473 187.090 1.00 27.89 222 GLU A O 1
ATOM 1746 N N . THR A 1 223 ? 22.888 38.263 188.283 1.00 22.80 223 THR A N 1
ATOM 1747 C CA . THR A 1 223 ? 22.159 37.559 187.240 1.00 22.79 223 THR A CA 1
ATOM 1748 C C . THR A 1 223 ? 20.851 38.280 186.940 1.00 23.23 223 THR A C 1
ATOM 1749 O O . THR A 1 223 ? 20.239 38.891 187.826 1.00 25.01 223 THR A O 1
ATOM 1753 N N . ALA A 1 224 ? 20.426 38.224 185.674 1.00 24.08 224 ALA A N 1
ATOM 1754 C CA . ALA A 1 224 ? 19.280 39.002 185.224 1.00 21.09 224 ALA A CA 1
ATOM 1755 C C . ALA A 1 224 ? 17.939 38.356 185.555 1.00 21.33 224 ALA A C 1
ATOM 1756 O O . ALA A 1 224 ? 16.911 39.048 185.528 1.00 21.66 224 ALA A O 1
ATOM 1758 N N . MET A 1 225 ? 17.928 37.053 185.830 1.00 21.02 225 MET A N 1
ATOM 1759 C CA . MET A 1 225 ? 16.677 36.339 186.027 1.00 20.75 225 MET A CA 1
ATOM 1760 C C . MET A 1 225 ? 16.883 35.222 187.030 1.00 17.09 225 MET A C 1
ATOM 1761 O O . MET A 1 225 ? 17.972 34.663 187.163 1.00 19.91 225 MET A O 1
ATOM 1766 N N . THR A 1 226 ? 15.799 34.882 187.726 1.00 18.15 226 THR A N 1
ATOM 1767 C CA . THR A 1 226 ? 15.751 33.695 188.554 1.00 17.26 226 THR A CA 1
ATOM 1768 C C . THR A 1 226 ? 14.353 33.092 188.444 1.00 15.93 226 THR A C 1
ATOM 1769 O O . THR A 1 226 ? 13.456 33.671 187.828 1.00 17.59 226 THR A O 1
ATOM 1773 N N . ILE A 1 227 ? 14.197 31.901 189.009 1.00 16.34 227 ILE A N 1
ATOM 1774 C CA . ILE A 1 227 ? 12.916 31.205 189.044 1.00 16.04 227 ILE A CA 1
ATOM 1775 C C . ILE A 1 227 ? 12.673 30.909 190.512 1.00 15.89 227 ILE A C 1
ATOM 1776 O O . ILE A 1 227 ? 13.498 30.248 191.163 1.00 16.85 227 ILE A O 1
ATOM 1781 N N . ASN A 1 228 ? 11.563 31.419 191.045 1.00 17.15 228 ASN A N 1
ATOM 1782 C CA . ASN A 1 228 ? 11.320 31.257 192.472 1.00 16.01 228 ASN A CA 1
ATOM 1783 C C . ASN A 1 228 ? 9.853 31.518 192.747 1.00 15.56 228 ASN A C 1
ATOM 1784 O O . ASN A 1 228 ? 9.103 31.927 191.862 1.00 16.70 228 ASN A O 1
ATOM 1789 N N . GLY A 1 229 ? 9.466 31.300 194.005 1.00 15.90 229 GLY A N 1
ATOM 1790 C CA . GLY A 1 229 ? 8.096 31.442 194.446 1.00 16.56 229 GLY A CA 1
ATOM 1791 C C . GLY A 1 229 ? 7.906 32.707 195.254 1.00 14.61 229 GLY A C 1
ATOM 1792 O O . GLY A 1 229 ? 8.856 33.460 195.509 1.00 16.21 229 GLY A O 1
ATOM 1793 N N . PRO A 1 230 ? 6.666 32.943 195.690 1.00 15.66 230 PRO A N 1
ATOM 1794 C CA . PRO A 1 230 ? 6.339 34.199 196.393 1.00 14.89 230 PRO A CA 1
ATOM 1795 C C . PRO A 1 230 ? 7.126 34.425 197.669 1.00 16.84 230 PRO A C 1
ATOM 1796 O O . PRO A 1 230 ? 7.373 35.584 198.024 1.00 17.32 230 PRO A O 1
ATOM 1800 N N . TRP A 1 231 ? 7.543 33.356 198.349 1.00 15.15 231 TRP A N 1
ATOM 1801 C CA . TRP A 1 231 ? 8.271 33.504 199.599 1.00 16.37 231 TRP A CA 1
ATOM 1802 C C . TRP A 1 231 ? 9.570 34.264 199.399 1.00 18.00 231 TRP A C 1
ATOM 1803 O O . TRP A 1 231 ? 10.114 34.812 200.366 1.00 19.50 231 TRP A O 1
ATOM 1814 N N . ALA A 1 232 ? 10.082 34.314 198.168 1.00 15.79 232 ALA A N 1
ATOM 1815 C CA . ALA A 1 232 ? 11.347 34.967 197.871 1.00 16.14 232 ALA A CA 1
ATOM 1816 C C . ALA A 1 232 ? 11.229 36.475 197.675 1.00 18.71 232 ALA A C 1
ATOM 1817 O O . ALA A 1 232 ? 12.266 37.166 197.677 1.00 18.65 232 ALA A O 1
ATOM 1819 N N . TRP A 1 233 ? 10.012 37.016 197.525 1.00 16.57 233 TRP A N 1
ATOM 1820 C CA . TRP A 1 233 ? 9.895 38.401 197.081 1.00 15.87 233 TRP A CA 1
ATOM 1821 C C . TRP A 1 233 ? 10.406 39.375 198.135 1.00 18.95 233 TRP A C 1
ATOM 1822 O O . TRP A 1 233 ? 10.966 40.416 197.791 1.00 19.25 233 TRP A O 1
ATOM 1833 N N . SER A 1 234 ? 10.195 39.085 199.418 1.00 19.41 234 SER A N 1
ATOM 1834 C CA . SER A 1 234 ? 10.538 40.123 200.391 1.00 20.28 234 SER A CA 1
ATOM 1835 C C . SER A 1 234 ? 12.044 40.358 200.467 1.00 20.97 234 SER A C 1
ATOM 1836 O O . SER A 1 234 ? 12.479 41.499 200.647 1.00 21.71 234 SER A O 1
ATOM 1839 N N . ASN A 1 235 ? 12.857 39.317 200.282 1.00 19.04 235 ASN A N 1
ATOM 1840 C CA . ASN A 1 235 ? 14.297 39.543 200.224 1.00 19.57 235 ASN A CA 1
ATOM 1841 C C . ASN A 1 235 ? 14.691 40.366 199.000 1.00 21.00 235 ASN A C 1
ATOM 1842 O O . ASN A 1 235 ? 15.648 41.143 199.065 1.00 22.88 235 ASN A O 1
ATOM 1847 N N . ILE A 1 236 ? 13.972 40.232 197.880 1.00 18.79 236 ILE A N 1
ATOM 1848 C CA . ILE A 1 236 ? 14.266 41.099 196.741 1.00 20.21 236 ILE A CA 1
ATOM 1849 C C . ILE A 1 236 ? 13.846 42.535 197.039 1.00 21.08 236 ILE A C 1
ATOM 1850 O O . ILE A 1 236 ? 14.545 43.490 196.672 1.00 21.02 236 ILE A O 1
ATOM 1855 N N . ASP A 1 237 ? 12.715 42.717 197.727 1.00 21.07 237 ASP A N 1
ATOM 1856 C CA . ASP A 1 237 ? 12.313 44.070 198.112 1.00 21.83 237 ASP A CA 1
ATOM 1857 C C . ASP A 1 237 ? 13.400 44.750 198.927 1.00 22.10 237 ASP A C 1
ATOM 1858 O O . ASP A 1 237 ? 13.663 45.941 198.745 1.00 25.40 237 ASP A O 1
ATOM 1863 N N . THR A 1 238 ? 14.021 44.011 199.845 1.00 21.35 238 THR A N 1
ATOM 1864 C CA . THR A 1 238 ? 15.041 44.590 200.718 1.00 25.54 238 THR A CA 1
ATOM 1865 C C . THR A 1 238 ? 16.294 44.968 199.938 1.00 26.45 238 THR A C 1
ATOM 1866 O O . THR A 1 238 ? 17.021 45.890 200.334 1.00 27.89 238 THR A O 1
ATOM 1870 N N . SER A 1 239 ? 16.545 44.287 198.823 1.00 23.14 239 SER A N 1
ATOM 1871 C CA . SER A 1 239 ? 17.729 44.501 198.005 1.00 24.77 239 SER A CA 1
ATOM 1872 C C . SER A 1 239 ? 17.585 45.780 197.179 1.00 23.06 239 SER A C 1
ATOM 1873 O O . SER A 1 239 ? 16.549 46.450 197.193 1.00 23.92 239 SER A O 1
ATOM 1876 N N . ALA A 1 240 ? 18.641 46.108 196.418 1.00 22.77 240 ALA A N 1
ATOM 1877 C CA . ALA A 1 240 ? 18.579 47.222 195.480 1.00 27.07 240 ALA A CA 1
ATOM 1878 C C . ALA A 1 240 ? 17.914 46.867 194.155 1.00 24.78 240 ALA A C 1
ATOM 1879 O O . ALA A 1 240 ? 17.725 47.756 193.317 1.00 26.43 240 ALA A O 1
ATOM 1881 N N . VAL A 1 241 ? 17.549 45.608 193.944 1.00 25.92 241 VAL A N 1
ATOM 1882 C CA . VAL A 1 241 ? 17.097 45.167 192.631 1.00 26.43 241 VAL A CA 1
ATOM 1883 C C . VAL A 1 241 ? 15.637 45.549 192.431 1.00 26.75 241 VAL A C 1
ATOM 1884 O O . VAL A 1 241 ? 14.782 45.246 193.272 1.00 25.10 241 VAL A O 1
ATOM 1888 N N . ASN A 1 242 ? 15.350 46.217 191.316 1.00 26.45 242 ASN A N 1
ATOM 1889 C CA . ASN A 1 242 ? 13.987 46.443 190.852 1.00 23.91 242 ASN A CA 1
ATOM 1890 C C . ASN A 1 242 ? 13.585 45.259 189.982 1.00 25.32 242 ASN A C 1
ATOM 1891 O O . ASN A 1 242 ? 14.195 45.025 188.932 1.00 25.70 242 ASN A O 1
ATOM 1896 N N . TYR A 1 243 ? 12.554 44.528 190.400 1.00 24.88 243 TYR A N 1
ATOM 1897 C CA . TYR A 1 243 ? 12.245 43.245 189.788 1.00 23.55 243 TYR A CA 1
ATOM 1898 C C . TYR A 1 243 ? 10.809 43.203 189.297 1.00 23.67 243 TYR A C 1
ATOM 1899 O O . TYR A 1 243 ? 9.931 43.920 189.785 1.00 23.99 243 TYR A O 1
ATOM 1908 N N . GLY A 1 244 ? 10.584 42.331 188.314 1.00 22.60 244 GLY A N 1
ATOM 1909 C CA . GLY A 1 244 ? 9.249 41.995 187.882 1.00 19.55 244 GLY A CA 1
ATOM 1910 C C . GLY A 1 244 ? 9.020 40.507 188.059 1.00 20.50 244 GLY A C 1
ATOM 1911 O O . GLY A 1 244 ? 9.980 39.735 188.084 1.00 21.55 244 GLY A O 1
ATOM 1912 N N . VAL A 1 245 ? 7.755 40.107 188.184 1.00 20.05 245 VAL A N 1
ATOM 1913 C CA . VAL A 1 245 ? 7.349 38.708 188.288 1.00 20.63 245 VAL A CA 1
ATOM 1914 C C . VAL A 1 245 ? 6.459 38.435 187.086 1.00 20.38 245 VAL A C 1
ATOM 1915 O O . VAL A 1 245 ? 5.502 39.174 186.849 1.00 19.94 245 VAL A O 1
ATOM 1919 N N . THR A 1 246 ? 6.778 37.395 186.315 1.00 19.06 246 THR A N 1
ATOM 1920 C CA . THR A 1 246 ? 6.098 37.218 185.037 1.00 19.48 246 THR A CA 1
ATOM 1921 C C . THR A 1 246 ? 5.936 35.740 184.697 1.00 21.63 246 THR A C 1
ATOM 1922 O O . THR A 1 246 ? 6.382 34.849 185.429 1.00 19.80 246 THR A O 1
ATOM 1926 N N . VAL A 1 247 ? 5.269 35.495 183.562 1.00 22.27 247 VAL A N 1
ATOM 1927 C CA . VAL A 1 247 ? 5.076 34.139 183.064 1.00 22.23 247 VAL A CA 1
ATOM 1928 C C . VAL A 1 247 ? 6.429 33.497 182.774 1.00 20.10 247 VAL A C 1
ATOM 1929 O O . VAL A 1 247 ? 7.359 34.141 182.266 1.00 20.70 247 VAL A O 1
ATOM 1933 N N . LEU A 1 248 ? 6.540 32.205 183.085 1.00 18.16 248 LEU A N 1
ATOM 1934 C CA . LEU A 1 248 ? 7.755 31.462 182.784 1.00 17.69 248 LEU A CA 1
ATOM 1935 C C . LEU A 1 248 ? 7.976 31.368 181.273 1.00 18.75 248 LEU A C 1
ATOM 1936 O O . LEU A 1 248 ? 7.021 31.455 180.495 1.00 21.07 248 LEU A O 1
ATOM 1941 N N . PRO A 1 249 ? 9.221 31.177 180.836 1.00 19.33 249 PRO A N 1
ATOM 1942 C CA . PRO A 1 249 ? 9.472 31.081 179.390 1.00 20.24 249 PRO A CA 1
ATOM 1943 C C . PRO A 1 249 ? 8.820 29.832 178.824 1.00 20.63 249 PRO A C 1
ATOM 1944 O O . PRO A 1 249 ? 8.626 28.835 179.522 1.00 20.15 249 PRO A O 1
ATOM 1948 N N . THR A 1 250 ? 8.482 29.893 177.536 1.00 22.13 250 THR A N 1
ATOM 1949 C CA . THR A 1 250 ? 7.968 28.712 176.860 1.00 21.19 250 THR A CA 1
ATOM 1950 C C . THR A 1 250 ? 9.120 27.832 176.391 1.00 18.39 250 THR A C 1
ATOM 1951 O O . THR A 1 250 ? 10.265 28.274 176.270 1.00 19.36 250 THR A O 1
ATOM 1955 N N . PHE A 1 251 ? 8.808 26.561 176.149 1.00 18.25 251 PHE A N 1
ATOM 1956 C CA . PHE A 1 251 ? 9.764 25.616 175.596 1.00 19.66 251 PHE A CA 1
ATOM 1957 C C . PHE A 1 251 ? 9.087 24.889 174.448 1.00 22.25 251 PHE A C 1
ATOM 1958 O O . PHE A 1 251 ? 8.002 24.328 174.630 1.00 20.99 251 PHE A O 1
ATOM 1966 N N . LYS A 1 252 ? 9.726 24.910 173.275 1.00 20.03 252 LYS A N 1
ATOM 1967 C CA . LYS A 1 252 ? 9.118 24.351 172.063 1.00 19.64 252 LYS A CA 1
ATOM 1968 C C . LYS A 1 252 ? 7.714 24.911 171.855 1.00 24.56 252 LYS A C 1
ATOM 1969 O O . LYS A 1 252 ? 6.791 24.211 171.423 1.00 24.22 252 LYS A O 1
ATOM 1975 N N . GLY A 1 253 ? 7.551 26.197 172.182 1.00 22.03 253 GLY A N 1
ATOM 1976 C CA . GLY A 1 253 ? 6.288 26.894 172.049 1.00 22.27 253 GLY A CA 1
ATOM 1977 C C . GLY A 1 253 ? 5.237 26.574 173.088 1.00 23.10 253 GLY A C 1
ATOM 1978 O O . GLY A 1 253 ? 4.149 27.161 173.040 1.00 25.17 253 GLY A O 1
ATOM 1979 N N . GLN A 1 254 ? 5.519 25.694 174.027 1.00 24.20 254 GLN A N 1
ATOM 1980 C CA . GLN A 1 254 ? 4.562 25.308 175.048 1.00 22.77 254 GLN A CA 1
ATOM 1981 C C . GLN A 1 254 ? 4.869 26.032 176.351 1.00 23.30 254 GLN A C 1
ATOM 1982 O O . GLN A 1 254 ? 6.029 26.307 176.647 1.00 22.06 254 GLN A O 1
ATOM 1988 N N . PRO A 1 255 ? 3.868 26.346 177.162 1.00 22.46 255 PRO A N 1
ATOM 1989 C CA . PRO A 1 255 ? 4.164 26.981 178.456 1.00 21.34 255 PRO A CA 1
ATOM 1990 C C . PRO A 1 255 ? 4.983 26.062 179.345 1.00 23.30 255 PRO A C 1
ATOM 1991 O O . PRO A 1 255 ? 4.848 24.843 179.308 1.00 20.94 255 PRO A O 1
ATOM 1995 N N . SER A 1 256 ? 5.844 26.656 180.170 1.00 19.24 256 SER A N 1
ATOM 1996 C CA . SER A 1 256 ? 6.377 25.897 181.288 1.00 20.04 256 SER A CA 1
ATOM 1997 C C . SER A 1 256 ? 5.238 25.572 182.250 1.00 20.90 256 SER A C 1
ATOM 1998 O O . SER A 1 256 ? 4.302 26.358 182.409 1.00 23.09 256 SER A O 1
ATOM 2001 N N . LYS A 1 257 ? 5.298 24.391 182.859 1.00 19.64 257 LYS A N 1
ATOM 2002 C CA . LYS A 1 257 ? 4.173 23.838 183.608 1.00 19.15 257 LYS A CA 1
ATOM 2003 C C . LYS A 1 257 ? 4.619 23.566 185.037 1.00 20.53 257 LYS A C 1
ATOM 2004 O O . LYS A 1 257 ? 4.978 22.431 185.376 1.00 22.83 257 LYS A O 1
ATOM 2010 N N . PRO A 1 258 ? 4.582 24.569 185.910 1.00 19.59 258 PRO A N 1
ATOM 2011 C CA . PRO A 1 258 ? 5.041 24.341 187.283 1.00 19.93 258 PRO A CA 1
ATOM 2012 C C . PRO A 1 258 ? 4.056 23.473 188.052 1.00 17.94 258 PRO A C 1
ATOM 2013 O O . PRO A 1 258 ? 2.846 23.492 187.802 1.00 19.69 258 PRO A O 1
ATOM 2017 N N . PHE A 1 259 ? 4.594 22.677 188.972 1.00 20.39 259 PHE A N 1
ATOM 2018 C CA . PHE A 1 259 ? 3.767 21.923 189.912 1.00 19.12 259 PHE A CA 1
ATOM 2019 C C . PHE A 1 259 ? 3.274 22.874 190.994 1.00 24.22 259 PHE A C 1
ATOM 2020 O O . PHE A 1 259 ? 4.087 23.495 191.693 1.00 27.03 259 PHE A O 1
ATOM 2028 N N . VAL A 1 260 ? 1.956 22.962 191.153 1.00 18.70 260 VAL A N 1
ATOM 2029 C CA . VAL A 1 260 ? 1.335 23.933 192.045 1.00 19.58 260 VAL A CA 1
ATOM 2030 C C . VAL A 1 260 ? 1.178 23.297 193.411 1.00 18.25 260 VAL A C 1
ATOM 2031 O O . VAL A 1 260 ? 0.670 22.176 193.535 1.00 19.29 260 VAL A O 1
ATOM 2035 N N . GLY A 1 261 ? 1.661 23.988 194.432 1.00 17.47 261 GLY A N 1
ATOM 2036 C CA . GLY A 1 261 ? 1.617 23.496 195.798 1.00 17.89 261 GLY A CA 1
ATOM 2037 C C . GLY A 1 261 ? 0.638 24.310 196.621 1.00 18.73 261 GLY A C 1
ATOM 2038 O O . GLY A 1 261 ? 0.496 25.518 196.422 1.00 20.64 261 GLY A O 1
ATOM 2039 N N . VAL A 1 262 ? -0.052 23.643 197.527 1.00 16.07 262 VAL A N 1
ATOM 2040 C CA . VAL A 1 262 ? -0.875 24.345 198.497 1.00 19.35 262 VAL A CA 1
ATOM 2041 C C . VAL A 1 262 ? -0.198 24.153 199.842 1.00 15.17 262 VAL A C 1
ATOM 2042 O O . VAL A 1 262 ? -0.144 23.026 200.355 1.00 16.17 262 VAL A O 1
ATOM 2046 N N . LEU A 1 263 ? 0.381 25.234 200.387 1.00 15.74 263 LEU A N 1
ATOM 2047 C CA . LEU A 1 263 ? 0.902 25.197 201.749 1.00 15.72 263 LEU A CA 1
ATOM 2048 C C . LEU A 1 263 ? -0.252 24.828 202.663 1.00 16.64 263 LEU A C 1
ATOM 2049 O O . LEU A 1 263 ? -1.329 25.419 202.572 1.00 17.32 263 LEU A O 1
ATOM 2054 N N . SER A 1 264 ? -0.039 23.813 203.489 1.00 16.55 264 SER A N 1
ATOM 2055 C CA . SER A 1 264 ? -1.105 23.220 204.283 1.00 17.16 264 SER A CA 1
ATOM 2056 C C . SER A 1 264 ? -0.610 22.955 205.694 1.00 16.93 264 SER A C 1
ATOM 2057 O O . SER A 1 264 ? 0.583 22.763 205.931 1.00 17.38 264 SER A O 1
ATOM 2060 N N . ALA A 1 265 ? -1.547 22.955 206.644 1.00 16.20 265 ALA A N 1
ATOM 2061 C CA . ALA A 1 265 ? -1.231 22.733 208.049 1.00 17.27 265 ALA A CA 1
ATOM 2062 C C . ALA A 1 265 ? -1.978 21.499 208.536 1.00 16.99 265 ALA A C 1
ATOM 2063 O O . ALA A 1 265 ? -3.221 21.470 208.542 1.00 19.05 265 ALA A O 1
ATOM 2065 N N . GLY A 1 266 ? -1.223 20.483 208.920 1.00 18.13 266 GLY A N 1
ATOM 2066 C CA . GLY A 1 266 ? -1.792 19.257 209.440 1.00 21.89 266 GLY A CA 1
ATOM 2067 C C . GLY A 1 266 ? -1.649 19.169 210.948 1.00 20.16 266 GLY A C 1
ATOM 2068 O O . GLY A 1 266 ? -0.750 19.765 211.547 1.00 20.38 266 GLY A O 1
ATOM 2069 N N . ILE A 1 267 ? -2.573 18.435 211.560 1.00 20.87 267 ILE A N 1
ATOM 2070 C CA . ILE A 1 267 ? -2.562 18.210 213.000 1.00 22.33 267 ILE A CA 1
ATOM 2071 C C . ILE A 1 267 ? -2.069 16.791 213.248 1.00 21.34 267 ILE A C 1
ATOM 2072 O O . ILE A 1 267 ? -2.635 15.826 212.723 1.00 23.26 267 ILE A O 1
ATOM 2077 N N . ASN A 1 268 ? -0.991 16.684 214.008 1.00 21.44 268 ASN A N 1
ATOM 2078 C CA . ASN A 1 268 ? -0.417 15.393 214.376 1.00 26.62 268 ASN A CA 1
ATOM 2079 C C . ASN A 1 268 ? -1.471 14.528 215.054 1.00 26.04 268 ASN A C 1
ATOM 2080 O O . ASN A 1 268 ? -2.106 14.952 216.025 1.00 27.37 268 ASN A O 1
ATOM 2085 N N . ALA A 1 269 ? -1.673 13.312 214.532 1.00 27.14 269 ALA A N 1
ATOM 2086 C CA . ALA A 1 269 ? -2.592 12.380 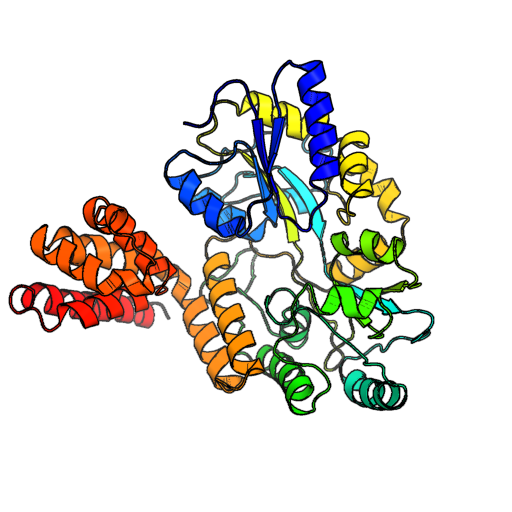215.181 1.00 29.17 269 ALA A CA 1
ATOM 2087 C C . ALA A 1 269 ? -2.199 12.085 216.627 1.00 28.02 269 ALA A C 1
ATOM 2088 O O . ALA A 1 269 ? -3.057 11.677 217.419 1.00 30.83 269 ALA A O 1
ATOM 2090 N N . ALA A 1 270 ? -0.939 12.297 216.997 1.00 25.61 270 ALA A N 1
ATOM 2091 C CA . ALA A 1 270 ? -0.466 12.057 218.358 1.00 28.23 270 ALA A CA 1
ATOM 2092 C C . ALA A 1 270 ? -0.581 13.279 219.262 1.00 33.15 270 ALA A C 1
ATOM 2093 O O . ALA A 1 270 ? -0.177 13.215 220.427 1.00 31.99 270 ALA A O 1
ATOM 2095 N N . SER A 1 271 ? -1.122 14.379 218.773 1.00 27.97 271 SER A N 1
ATOM 2096 C CA . SER A 1 271 ? -1.174 15.579 219.590 1.00 28.13 271 SER A CA 1
ATOM 2097 C C . SER A 1 271 ? -2.267 15.455 220.645 1.00 25.37 271 SER A C 1
ATOM 2098 O O . SER A 1 271 ? -3.397 15.078 220.314 1.00 27.85 271 SER A O 1
ATOM 2101 N N . PRO A 1 272 ? -1.971 15.760 221.905 1.00 24.95 272 PRO A N 1
ATOM 2102 C CA . PRO A 1 272 ? -3.025 15.898 222.914 1.00 27.62 272 PRO A CA 1
ATOM 2103 C C . PRO A 1 272 ? -3.679 17.268 222.922 1.00 31.98 272 PRO A C 1
ATOM 2104 O O . PRO A 1 272 ? -4.441 17.566 223.846 1.00 28.27 272 PRO A O 1
ATOM 2108 N N . ASN A 1 273 ? -3.383 18.092 221.915 1.00 29.43 273 ASN A N 1
ATOM 2109 C CA . ASN A 1 273 ? -3.835 19.475 221.826 1.00 25.04 273 ASN A CA 1
ATOM 2110 C C . ASN A 1 273 ? -4.607 19.728 220.535 1.00 23.31 273 ASN A C 1
ATOM 2111 O O . ASN A 1 273 ? -4.555 20.829 219.983 1.00 24.83 273 ASN A O 1
ATOM 2116 N N . LYS A 1 274 ? -5.338 18.725 220.046 1.00 24.43 274 LYS A N 1
ATOM 2117 C CA . LYS A 1 274 ? -5.997 18.869 218.749 1.00 26.59 274 LYS A CA 1
ATOM 2118 C C . LYS A 1 274 ? -7.030 19.990 218.763 1.00 25.07 274 LYS A C 1
ATOM 2119 O O . LYS A 1 274 ? -7.206 20.691 217.756 1.00 23.41 274 LYS A O 1
ATOM 2125 N N . GLU A 1 275 ? -7.733 20.164 219.891 1.00 26.55 275 GLU A N 1
ATOM 2126 C CA . GLU A 1 275 ? -8.752 21.209 219.976 1.00 26.13 275 GLU A CA 1
ATOM 2127 C C . GLU A 1 275 ? -8.130 22.592 219.911 1.00 21.28 275 GLU A C 1
ATOM 2128 O O . GLU A 1 275 ? -8.622 23.467 219.183 1.00 22.02 275 GLU A O 1
ATOM 2134 N N . LEU A 1 276 ? -7.033 22.796 220.643 1.00 20.49 276 LEU A N 1
ATOM 2135 C CA . LEU A 1 276 ? -6.305 24.060 220.601 1.00 21.19 276 LEU A CA 1
ATOM 2136 C C . LEU A 1 276 ? -5.687 24.301 219.229 1.00 21.61 276 LEU A C 1
ATOM 2137 O O . LEU A 1 276 ? -5.625 25.446 218.768 1.00 21.73 276 LEU A O 1
ATOM 2142 N N . ALA A 1 277 ? -5.184 23.243 218.587 1.00 20.08 277 ALA A N 1
ATOM 2143 C CA . ALA A 1 277 ? -4.621 23.409 217.250 1.00 19.06 277 ALA A CA 1
ATOM 2144 C C . ALA A 1 277 ? -5.686 23.875 216.263 1.00 22.08 277 ALA A C 1
ATOM 2145 O O . ALA A 1 277 ? -5.429 24.751 215.421 1.00 18.96 277 ALA A O 1
ATOM 2147 N N . LYS A 1 278 ? -6.892 23.314 216.366 1.00 19.35 278 LYS A N 1
ATOM 2148 C CA . LYS A 1 278 ? -8.008 23.759 215.537 1.00 17.92 278 LYS A CA 1
ATOM 2149 C C . LYS A 1 278 ? -8.334 25.220 215.804 1.00 17.85 278 LYS A C 1
ATOM 2150 O O . LYS A 1 278 ? -8.559 25.998 214.873 1.00 19.21 278 LYS A O 1
ATOM 2156 N N . GLU A 1 279 ? -8.409 25.607 217.083 1.00 18.47 279 GLU A N 1
ATOM 2157 C CA . GLU A 1 279 ? -8.658 27.010 217.410 1.00 20.09 279 GLU A CA 1
ATOM 2158 C C . GLU A 1 279 ? -7.611 27.916 216.781 1.00 19.97 279 GLU A C 1
ATOM 2159 O O . GLU A 1 279 ? -7.936 28.966 216.205 1.00 18.52 279 GLU A O 1
ATOM 2165 N N . PHE A 1 280 ? -6.336 27.529 216.891 1.00 19.28 280 PHE A N 1
ATOM 2166 C CA . PHE A 1 280 ? -5.267 28.358 216.356 1.00 18.66 280 PHE A CA 1
ATOM 2167 C C . PHE A 1 280 ? -5.390 28.475 214.845 1.00 17.78 280 PHE A C 1
ATOM 2168 O O . PHE A 1 280 ? -5.284 29.570 214.282 1.00 17.87 280 PHE A O 1
ATOM 2176 N N . LEU A 1 281 ? -5.611 27.348 214.172 1.00 18.34 281 LEU A N 1
ATOM 2177 C CA . LEU A 1 281 ? -5.581 27.370 212.713 1.00 17.63 281 LEU A CA 1
ATOM 2178 C C . LEU A 1 281 ? -6.807 28.078 212.144 1.00 16.80 281 LEU A C 1
ATOM 2179 O O . LEU A 1 281 ? -6.686 28.918 211.241 1.00 16.92 281 LEU A O 1
ATOM 2184 N N . GLU A 1 282 ? -8.006 27.773 212.677 1.00 16.03 282 GLU A N 1
ATOM 2185 C CA . GLU A 1 282 ? -9.230 28.351 212.123 1.00 17.72 282 GLU A CA 1
ATOM 2186 C C . GLU A 1 282 ? -9.402 29.810 212.522 1.00 19.14 282 GLU A C 1
ATOM 2187 O O . GLU A 1 282 ? -9.798 30.639 211.698 1.00 19.44 282 GLU A O 1
ATOM 2193 N N . ASN A 1 283 ? -9.138 30.146 213.785 1.00 17.69 283 ASN A N 1
ATOM 2194 C CA . ASN A 1 283 ? -9.567 31.432 214.331 1.00 17.44 283 ASN A CA 1
ATOM 2195 C C . ASN A 1 283 ? -8.429 32.414 214.575 1.00 18.08 283 ASN A C 1
ATOM 2196 O O . ASN A 1 283 ? -8.687 33.570 214.938 1.00 19.10 283 ASN A O 1
ATOM 2201 N N . TYR A 1 284 ? -7.185 32.004 214.352 1.00 17.30 284 TYR A N 1
ATOM 2202 C CA . TYR A 1 284 ? -6.043 32.901 214.466 1.00 17.45 284 TYR A CA 1
ATOM 2203 C C . TYR A 1 284 ? -5.263 33.012 213.167 1.00 17.58 284 TYR A C 1
ATOM 2204 O O . TYR A 1 284 ? -5.068 34.123 212.661 1.00 18.31 284 TYR A O 1
ATOM 2213 N N . LEU A 1 285 ? -4.817 31.890 212.604 1.00 18.44 285 LEU A N 1
ATOM 2214 C CA . LEU A 1 285 ? -4.049 31.942 211.362 1.00 17.16 285 LEU A CA 1
ATOM 2215 C C . LEU A 1 285 ? -4.932 32.253 210.155 1.00 14.56 285 LEU A C 1
ATOM 2216 O O . LEU A 1 285 ? -4.658 33.203 209.414 1.00 15.97 285 LEU A O 1
ATOM 2221 N N . LEU A 1 286 ? -6.011 31.488 209.967 1.00 16.07 286 LEU A N 1
ATOM 2222 C CA . LEU A 1 286 ? -6.849 31.639 208.772 1.00 14.67 286 LEU A CA 1
ATOM 2223 C C . LEU A 1 286 ? -7.869 32.763 208.954 1.00 17.03 286 LEU A C 1
ATOM 2224 O O . LEU A 1 286 ? -9.082 32.581 208.825 1.00 18.09 286 LEU A O 1
ATOM 2229 N N . THR A 1 287 ? -7.327 33.939 209.270 1.00 17.06 287 THR A N 1
ATOM 2230 C CA . THR A 1 287 ? -8.045 35.205 209.313 1.00 17.02 287 THR A CA 1
ATOM 2231 C C . THR A 1 287 ? -7.235 36.217 208.522 1.00 18.48 287 THR A C 1
ATOM 2232 O O . THR A 1 287 ? -6.052 36.005 208.263 1.00 17.76 287 THR A O 1
ATOM 2236 N N . ASP A 1 288 ? -7.876 37.325 208.131 1.00 18.55 288 ASP A N 1
ATOM 2237 C CA . ASP A 1 288 ? -7.143 38.367 207.423 1.00 20.44 288 ASP A CA 1
ATOM 2238 C C . ASP A 1 288 ? -5.918 38.812 208.209 1.00 19.16 288 ASP A C 1
ATOM 2239 O O . ASP A 1 288 ? -4.830 38.982 207.646 1.00 20.34 288 ASP A O 1
ATOM 2244 N N . GLU A 1 289 ? -6.067 38.980 209.523 1.00 19.94 289 GLU A N 1
ATOM 2245 C CA . GLU A 1 289 ? -4.961 39.487 210.322 1.00 19.84 289 GLU A CA 1
ATOM 2246 C C . GLU A 1 289 ? -3.869 38.443 210.492 1.00 20.09 289 GLU A C 1
ATOM 2247 O O . GLU A 1 289 ? -2.676 38.781 210.487 1.00 22.51 289 GLU A O 1
ATOM 2253 N N . GLY A 1 290 ? -4.254 37.173 210.665 1.00 17.52 290 GLY A N 1
ATOM 2254 C CA . GLY A 1 290 ? -3.258 36.123 210.814 1.00 17.57 290 GLY A CA 1
ATOM 2255 C C . GLY A 1 290 ? -2.440 35.943 209.550 1.00 19.28 290 GLY A C 1
ATOM 2256 O O . GLY A 1 290 ? -1.205 35.907 209.587 1.00 18.48 290 GLY A O 1
ATOM 2257 N N . LEU A 1 291 ? -3.121 35.833 208.405 1.00 16.28 291 LEU A N 1
ATOM 2258 C CA . LEU A 1 291 ? -2.384 35.667 207.157 1.00 15.95 291 LEU A CA 1
ATOM 2259 C C . LEU A 1 291 ? -1.562 36.899 206.829 1.00 19.02 291 LEU A C 1
ATOM 2260 O O . LEU A 1 291 ? -0.467 36.770 206.278 1.00 18.29 291 LEU A O 1
ATOM 2265 N N . GLU A 1 292 ? -2.055 38.097 207.161 1.00 18.76 292 GLU A N 1
ATOM 2266 C CA . GLU A 1 292 ? -1.259 39.294 206.922 1.00 19.55 292 GLU A CA 1
ATOM 2267 C C . GLU A 1 292 ? 0.052 39.257 207.700 1.00 19.53 292 GLU A C 1
ATOM 2268 O O . GLU A 1 292 ? 1.106 39.633 207.171 1.00 19.64 292 GLU A O 1
ATOM 2274 N N . ALA A 1 293 ? 0.011 38.810 208.959 1.00 18.54 293 ALA A N 1
ATOM 2275 C CA . ALA A 1 293 ? 1.232 38.750 209.761 1.00 18.14 293 ALA A CA 1
ATOM 2276 C C . ALA A 1 293 ? 2.271 37.834 209.123 1.00 19.66 293 ALA A C 1
ATOM 2277 O O . ALA A 1 293 ? 3.467 38.148 209.116 1.00 22.11 293 ALA A O 1
ATOM 2279 N N . VAL A 1 294 ? 1.836 36.695 208.581 1.00 17.45 294 VAL A N 1
ATOM 2280 C CA . VAL A 1 294 ? 2.780 35.788 207.920 1.00 15.87 294 VAL A CA 1
ATOM 2281 C C . VAL A 1 294 ? 3.248 36.384 206.600 1.00 18.24 294 VAL A C 1
ATOM 2282 O O . VAL A 1 294 ? 4.445 36.383 206.294 1.00 19.07 294 VAL A O 1
ATOM 2286 N N . ASN A 1 295 ? 2.307 36.914 205.811 1.00 18.33 295 ASN A N 1
ATOM 2287 C CA . ASN A 1 295 ? 2.590 37.426 204.475 1.00 18.63 295 ASN A CA 1
ATOM 2288 C C . ASN A 1 295 ? 3.555 38.604 204.512 1.00 21.94 295 ASN A C 1
ATOM 2289 O O . ASN A 1 295 ? 4.395 38.746 203.611 1.00 23.32 295 ASN A O 1
ATOM 2294 N N . LYS A 1 296 ? 3.457 39.449 205.547 1.00 22.34 296 LYS A N 1
ATOM 2295 C CA . LYS A 1 296 ? 4.363 40.591 205.674 1.00 23.54 296 LYS A CA 1
ATOM 2296 C C . LYS A 1 296 ? 5.797 40.155 205.944 1.00 26.68 296 LYS A C 1
ATOM 2297 O O . LYS A 1 296 ? 6.737 40.883 205.605 1.00 27.52 296 LYS A O 1
ATOM 2303 N N . ASP A 1 297 ? 5.976 38.984 206.555 1.00 21.58 297 ASP A N 1
ATOM 2304 C CA . ASP A 1 297 ? 7.296 38.384 206.747 1.00 23.20 297 ASP A CA 1
ATOM 2305 C C . ASP A 1 297 ? 7.823 37.830 205.422 1.00 22.28 297 ASP A C 1
ATOM 2306 O O . ASP A 1 297 ? 8.807 38.335 204.870 1.00 27.47 297 ASP A O 1
ATOM 2311 N N A LYS A 1 298 ? 7.170 36.793 204.892 0.50 19.56 298 LYS A N 1
ATOM 2312 N N B LYS A 1 298 ? 7.171 36.793 204.892 0.50 19.57 298 LYS A N 1
ATOM 2313 C CA A LYS A 1 298 ? 7.468 36.258 203.568 0.50 19.31 298 LYS A CA 1
ATOM 2314 C CA B LYS A 1 298 ? 7.472 36.262 203.565 0.50 19.31 298 LYS A CA 1
ATOM 2315 C C A LYS A 1 298 ? 6.136 36.037 202.857 0.50 19.62 298 LYS A C 1
ATOM 2316 C C B LYS A 1 298 ? 6.143 36.030 202.854 0.50 19.62 298 LYS A C 1
ATOM 2317 O O A LYS A 1 298 ? 5.238 35.394 203.424 0.50 18.54 298 LYS A O 1
ATOM 2318 O O B LYS A 1 298 ? 5.254 35.368 203.415 0.50 18.53 298 LYS A O 1
ATOM 2329 N N . PRO A 1 299 ? 5.965 36.534 201.633 1.00 18.97 299 PRO A N 1
ATOM 2330 C CA . PRO A 1 299 ? 4.673 36.373 200.954 1.00 17.05 299 PRO A CA 1
ATOM 2331 C C . PRO A 1 299 ? 4.262 34.919 200.808 1.00 18.75 299 PRO A C 1
ATOM 2332 O O . PRO A 1 299 ? 5.066 34.043 200.483 1.00 17.46 299 PRO A O 1
ATOM 2336 N N . LEU A 1 300 ? 2.982 34.678 201.059 1.00 16.94 300 LEU A N 1
ATOM 2337 C CA . LEU A 1 300 ? 2.410 33.349 200.999 1.00 16.44 300 LEU A CA 1
ATOM 2338 C C . LEU A 1 300 ? 2.040 32.905 199.592 1.00 16.89 300 LEU A C 1
ATOM 2339 O O . LEU A 1 300 ? 1.923 31.698 199.359 1.00 19.51 300 LEU A O 1
ATOM 2344 N N . GLY A 1 301 ? 1.840 33.840 198.662 1.00 18.11 301 GLY A N 1
ATOM 2345 C CA . GLY A 1 301 ? 1.222 33.489 197.399 1.00 19.86 301 GLY A CA 1
ATOM 2346 C C . GLY A 1 301 ? -0.252 33.834 197.421 1.00 20.21 301 GLY A C 1
ATOM 2347 O O . GLY A 1 301 ? -0.664 34.779 198.110 1.00 19.17 301 GLY A O 1
ATOM 2348 N N . ALA A 1 302 ? -1.065 33.072 196.695 1.00 16.76 302 ALA A N 1
ATOM 2349 C CA . ALA A 1 302 ? -2.498 33.338 196.606 1.00 16.35 302 ALA A CA 1
ATOM 2350 C C . ALA A 1 302 ? -3.188 32.563 197.726 1.00 20.31 302 ALA A C 1
ATOM 2351 O O . ALA A 1 302 ? -3.309 31.334 197.666 1.00 20.77 302 ALA A O 1
ATOM 2353 N N . VAL A 1 303 ? -3.669 33.277 198.734 1.00 16.94 303 VAL A N 1
ATOM 2354 C CA . VAL A 1 303 ? -4.087 32.575 199.947 1.00 18.59 303 VAL A CA 1
ATOM 2355 C C . VAL A 1 303 ? -5.409 31.845 199.747 1.00 17.27 303 VAL A C 1
ATOM 2356 O O . VAL A 1 303 ? -6.243 32.193 198.894 1.00 18.12 303 VAL A O 1
ATOM 2360 N N . ALA A 1 304 ? -5.615 30.825 200.583 1.00 15.73 304 ALA A N 1
ATOM 2361 C CA . ALA A 1 304 ? -6.827 30.026 200.512 1.00 18.84 304 ALA A CA 1
ATOM 2362 C C . ALA A 1 304 ? -8.030 30.749 201.087 1.00 18.29 304 ALA A C 1
ATOM 2363 O O . ALA A 1 304 ? -9.166 30.408 200.743 1.00 17.72 304 ALA A O 1
ATOM 2365 N N . LEU A 1 305 ? -7.804 31.742 201.943 1.00 17.09 305 LEU A N 1
ATOM 2366 C CA . LEU A 1 305 ? -8.874 32.501 202.572 1.00 17.32 305 LEU A CA 1
ATOM 2367 C C . LEU A 1 305 ? -9.415 33.545 201.605 1.00 19.03 305 LEU A C 1
ATOM 2368 O O . LEU A 1 305 ? -8.703 34.480 201.228 1.00 17.17 305 LEU A O 1
ATOM 2373 N N . LYS A 1 306 ? -10.689 33.396 201.224 1.00 17.28 306 LYS A N 1
ATOM 2374 C CA . LYS A 1 306 ? -11.254 34.240 200.173 1.00 17.24 306 LYS A CA 1
ATOM 2375 C C . LYS A 1 306 ? -11.186 35.717 200.537 1.00 18.84 306 LYS A C 1
ATOM 2376 O O . LYS A 1 306 ? -10.888 36.560 199.685 1.00 21.33 306 LYS A O 1
ATOM 2382 N N . SER A 1 307 ? -11.489 36.057 201.792 1.00 18.89 307 SER A N 1
ATOM 2383 C CA . SER A 1 307 ? -11.572 37.466 202.165 1.00 21.64 307 SER A CA 1
ATOM 2384 C C . SER A 1 307 ? -10.237 38.170 201.975 1.00 21.67 307 SER A C 1
ATOM 2385 O O . SER A 1 307 ? -10.188 39.317 201.520 1.00 22.41 307 SER A O 1
ATOM 2388 N N . TYR A 1 308 ? -9.137 37.503 202.318 1.00 19.73 308 TYR A N 1
ATOM 2389 C CA . TYR A 1 308 ? -7.839 38.144 202.171 1.00 19.71 308 TYR A CA 1
ATOM 2390 C C . TYR A 1 308 ? -7.316 38.041 200.743 1.00 21.10 308 TYR A C 1
ATOM 2391 O O . TYR A 1 308 ? -6.614 38.948 200.270 1.00 19.70 308 TYR A O 1
ATOM 2400 N N . GLU A 1 309 ? -7.659 36.968 200.033 1.00 19.90 309 GLU A N 1
ATOM 2401 C CA . GLU A 1 309 ? -7.211 36.860 198.651 1.00 21.52 309 GLU A CA 1
ATOM 2402 C C . GLU A 1 309 ? -7.791 37.975 197.793 1.00 23.27 309 GLU A C 1
ATOM 2403 O O . GLU A 1 309 ? -7.147 38.414 196.832 1.00 23.87 309 GLU A O 1
ATOM 2409 N N . GLU A 1 310 ? -8.987 38.463 198.135 1.00 23.74 310 GLU A N 1
ATOM 2410 C CA . GLU A 1 310 ? -9.580 39.558 197.369 1.00 25.99 310 GLU A CA 1
ATOM 2411 C C . GLU A 1 310 ? -8.634 40.754 197.304 1.00 26.24 310 GLU A C 1
ATOM 2412 O O . GLU A 1 310 ? -8.529 41.420 196.265 1.00 28.89 310 GLU A O 1
ATOM 2418 N N . GLU A 1 311 ? -7.912 41.019 198.397 1.00 23.39 311 GLU A N 1
ATOM 2419 C CA . GLU A 1 311 ? -6.899 42.072 198.427 1.00 27.30 311 GLU A CA 1
ATOM 2420 C C . GLU A 1 311 ? -5.647 41.662 197.654 1.00 29.02 311 GLU A C 1
ATOM 2421 O O . GLU A 1 311 ? -5.148 42.418 196.816 1.00 27.54 311 GLU A O 1
ATOM 2427 N N . LEU A 1 312 ? -5.117 40.469 197.933 1.00 25.12 312 LEU A N 1
ATOM 2428 C CA . LEU A 1 312 ? -3.842 40.073 197.339 1.00 23.99 312 LEU A CA 1
ATOM 2429 C C . LEU A 1 312 ? -3.942 39.932 195.829 1.00 24.14 312 LEU A C 1
ATOM 2430 O O . LEU A 1 312 ? -2.944 40.134 195.124 1.00 23.07 312 LEU A O 1
ATOM 2435 N N . ALA A 1 313 ? -5.128 39.588 195.319 1.00 24.64 313 ALA A N 1
ATOM 2436 C CA . ALA A 1 313 ? -5.309 39.381 193.887 1.00 25.23 313 ALA A CA 1
ATOM 2437 C C . ALA A 1 313 ? -5.041 40.647 193.084 1.00 27.99 313 ALA A C 1
ATOM 2438 O O . ALA A 1 313 ? -4.750 4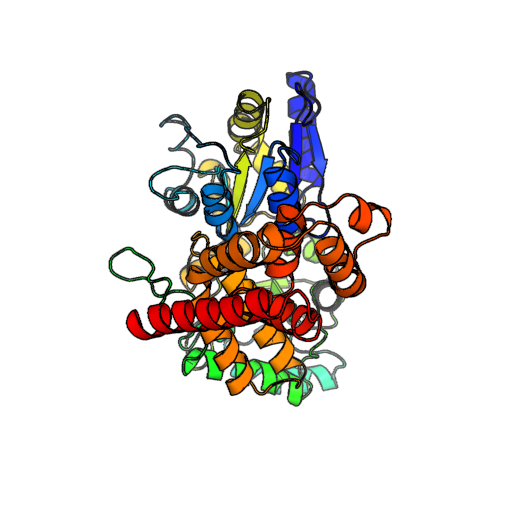0.557 191.886 1.00 29.44 313 ALA A O 1
ATOM 2440 N N . LYS A 1 314 ? -5.102 41.817 193.725 1.00 26.12 314 LYS A N 1
ATOM 2441 C CA . LYS A 1 314 ? -4.807 43.077 193.047 1.00 26.88 314 LYS A CA 1
ATOM 2442 C C . LYS A 1 314 ? -3.319 43.259 192.762 1.00 29.39 314 LYS A C 1
ATOM 2443 O O . LYS A 1 314 ? -2.954 44.121 191.956 1.00 31.71 314 LYS A O 1
ATOM 2449 N N . ASP A 1 315 ? -2.459 42.473 193.397 1.00 25.17 315 ASP A N 1
ATOM 2450 C CA . ASP A 1 315 ? -1.011 42.594 193.221 1.00 22.72 315 ASP A CA 1
ATOM 2451 C C . ASP A 1 315 ? -0.607 41.920 191.917 1.00 23.07 315 ASP A C 1
ATOM 2452 O O . ASP A 1 315 ? -0.885 40.730 191.740 1.00 23.11 315 ASP A O 1
ATOM 2457 N N . PRO A 1 316 ? 0.026 42.626 190.977 1.00 23.90 316 PRO A N 1
ATOM 2458 C CA . PRO A 1 316 ? 0.416 41.960 189.721 1.00 25.41 316 PRO A CA 1
ATOM 2459 C C . PRO A 1 316 ? 1.362 40.790 189.907 1.00 21.82 316 PRO A C 1
ATOM 2460 O O . PRO A 1 316 ? 1.412 39.922 189.027 1.00 22.30 316 PRO A O 1
ATOM 2464 N N . ARG A 1 317 ? 2.121 40.736 191.007 1.00 23.08 317 ARG A N 1
ATOM 2465 C CA . ARG A 1 317 ? 2.953 39.564 191.262 1.00 20.27 317 ARG A CA 1
ATOM 2466 C C . ARG A 1 317 ? 2.096 38.339 191.559 1.00 18.90 317 ARG A C 1
ATOM 2467 O O . ARG A 1 317 ? 2.464 37.215 191.192 1.00 19.37 317 ARG A O 1
ATOM 2475 N N . ILE A 1 318 ? 0.956 38.541 192.221 1.00 17.52 318 ILE A N 1
ATOM 2476 C CA . ILE A 1 318 ? 0.028 37.445 192.482 1.00 16.73 318 ILE A CA 1
ATOM 2477 C C . ILE A 1 318 ? -0.710 37.041 191.208 1.00 20.38 318 ILE A C 1
ATOM 2478 O O . ILE A 1 318 ? -0.972 35.853 190.979 1.00 20.60 318 ILE A O 1
ATOM 2483 N N . ALA A 1 319 ? -1.076 38.013 190.369 1.00 20.47 319 ALA A N 1
ATOM 2484 C CA . ALA A 1 319 ? -1.658 37.671 189.076 1.00 20.11 319 ALA A CA 1
ATOM 2485 C C . ALA A 1 319 ? -0.693 36.825 188.251 1.00 19.48 319 ALA A C 1
ATOM 2486 O O . ALA A 1 319 ? -1.101 35.856 187.602 1.00 21.10 319 ALA A O 1
ATOM 2488 N N . ALA A 1 320 ? 0.599 37.163 188.282 1.00 18.86 320 ALA A N 1
ATOM 2489 C CA . ALA A 1 320 ? 1.575 36.367 187.550 1.00 19.69 320 ALA A CA 1
ATOM 2490 C C . ALA A 1 320 ? 1.726 34.976 188.157 1.00 20.68 320 ALA A C 1
ATOM 2491 O O . ALA A 1 320 ? 1.857 33.982 187.431 1.00 19.95 320 ALA A O 1
ATOM 2493 N N . THR A 1 321 ? 1.733 34.889 189.488 1.00 19.14 321 THR A N 1
ATOM 2494 C CA . THR A 1 321 ? 1.756 33.590 190.149 1.00 20.17 321 THR A CA 1
ATOM 2495 C C . THR A 1 321 ? 0.594 32.726 189.683 1.00 19.61 321 THR A C 1
ATOM 2496 O O . THR A 1 321 ? 0.778 31.550 189.351 1.00 19.62 321 THR A O 1
ATOM 2500 N N . MET A 1 322 ? -0.604 33.306 189.615 1.00 18.65 322 MET A N 1
ATOM 2501 C CA . MET A 1 322 ? -1.771 32.514 189.249 1.00 20.66 322 MET A CA 1
ATOM 2502 C C . MET A 1 322 ? -1.799 32.187 187.764 1.00 22.57 322 MET A C 1
ATOM 2503 O O . MET A 1 322 ? -2.292 31.119 187.384 1.00 21.11 322 MET A O 1
ATOM 2508 N N . GLU A 1 323 ? -1.255 33.063 186.918 1.00 18.11 323 GLU A N 1
ATOM 2509 C CA . GLU A 1 323 ? -1.127 32.712 185.509 1.00 21.53 323 GLU A CA 1
ATOM 2510 C C . GLU A 1 323 ? -0.217 31.499 185.332 1.00 22.62 323 GLU A C 1
ATOM 2511 O O . GLU A 1 323 ? -0.545 30.566 184.588 1.00 22.05 323 GLU A O 1
ATOM 2517 N N . ASN A 1 324 ? 0.924 31.477 186.031 1.00 18.60 324 ASN A N 1
ATOM 2518 C CA . ASN A 1 324 ? 1.790 30.306 185.956 1.00 18.45 324 ASN A CA 1
ATOM 2519 C C . ASN A 1 324 ? 1.124 29.085 186.578 1.00 17.89 324 ASN A C 1
ATOM 2520 O O . ASN A 1 324 ? 1.261 27.972 186.062 1.00 20.63 324 ASN A O 1
ATOM 2525 N N . ALA A 1 325 ? 0.373 29.274 187.666 1.00 18.84 325 ALA A N 1
ATOM 2526 C CA . ALA A 1 325 ? -0.310 28.139 188.280 1.00 19.38 325 ALA A CA 1
ATOM 2527 C C . ALA A 1 325 ? -1.322 27.527 187.322 1.00 19.76 325 ALA A C 1
ATOM 2528 O O . ALA A 1 325 ? -1.423 26.297 187.222 1.00 20.56 325 ALA A O 1
ATOM 2530 N N . GLN A 1 326 ? -2.052 28.374 186.587 1.00 20.55 326 GLN A N 1
ATOM 2531 C CA . GLN A 1 326 ? -3.068 27.896 185.654 1.00 20.94 326 GLN A CA 1
ATOM 2532 C C . GLN A 1 326 ? -2.450 27.153 184.483 1.00 22.24 326 GLN A C 1
ATOM 2533 O O . GLN A 1 326 ? -3.106 26.292 183.881 1.00 24.24 326 GLN A O 1
ATOM 2539 N N . LYS A 1 327 ? -1.212 27.478 184.135 1.00 20.45 327 LYS A N 1
ATOM 2540 C CA . LYS A 1 327 ? -0.518 26.750 183.083 1.00 20.18 327 LYS A CA 1
ATOM 2541 C C . LYS A 1 327 ? 0.098 25.458 183.591 1.00 21.47 327 LYS A C 1
ATOM 2542 O O . LYS A 1 327 ? 0.453 24.592 182.790 1.00 26.01 327 LYS A O 1
ATOM 2548 N N . GLY A 1 328 ? 0.215 25.300 184.898 1.00 19.83 328 GLY A N 1
ATOM 2549 C CA . GLY A 1 328 ? 0.779 24.118 185.471 1.00 20.94 328 GLY A CA 1
ATOM 2550 C C . GLY A 1 328 ? -0.289 23.165 185.946 1.00 21.75 328 GLY A C 1
ATOM 2551 O O . GLY A 1 328 ? -1.412 23.147 185.426 1.00 23.38 328 GLY A O 1
ATOM 2552 N N . GLU A 1 329 ? 0.062 22.369 186.949 1.00 21.94 329 GLU A N 1
ATOM 2553 C CA . GLU A 1 329 ? -0.811 21.321 187.458 1.00 27.71 329 GLU A CA 1
ATOM 2554 C C . GLU A 1 329 ? -0.714 21.261 188.977 1.00 24.62 329 GLU A C 1
ATOM 2555 O O . GLU A 1 329 ? 0.370 21.400 189.547 1.00 22.11 329 GLU A O 1
ATOM 2561 N N . ILE A 1 330 ? -1.859 21.052 189.627 1.00 23.22 330 ILE A N 1
ATOM 2562 C CA . ILE A 1 330 ? -1.848 20.756 191.056 1.00 23.35 330 ILE A CA 1
ATOM 2563 C C . ILE A 1 330 ? -1.064 19.473 191.306 1.00 26.50 330 ILE A C 1
ATOM 2564 O O . ILE A 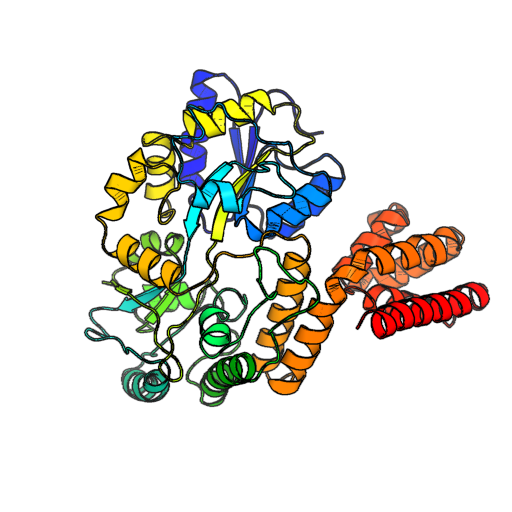1 330 ? -1.207 18.478 190.586 1.00 29.75 330 ILE A O 1
ATOM 2569 N N . MET A 1 331 ? -0.223 19.482 192.333 1.00 22.32 331 MET A N 1
ATOM 2570 C CA . MET A 1 331 ? 0.501 18.264 192.659 1.00 22.16 331 MET A CA 1
ATOM 2571 C C . MET A 1 331 ? -0.467 17.202 193.168 1.00 26.69 331 MET A C 1
ATOM 2572 O O . MET A 1 331 ? -1.437 17.521 193.862 1.00 21.91 331 MET A O 1
ATOM 2577 N N . PRO A 1 332 ? -0.248 15.937 192.823 1.00 22.67 332 PRO A N 1
ATOM 2578 C CA . PRO A 1 332 ? -0.958 14.861 193.519 1.00 23.58 332 PRO A CA 1
ATOM 2579 C C . PRO A 1 332 ? -0.592 14.886 194.991 1.00 24.03 332 PRO A C 1
ATOM 2580 O O . PRO A 1 332 ? 0.492 15.323 195.377 1.00 22.05 332 PRO A O 1
ATOM 2584 N N . ASN A 1 333 ? -1.500 14.388 195.826 1.00 23.51 333 ASN A N 1
ATOM 2585 C CA . ASN A 1 333 ? -1.156 14.173 197.223 1.00 24.65 333 ASN A CA 1
ATOM 2586 C C . ASN A 1 333 ? -0.925 12.707 197.548 1.00 26.50 333 ASN A C 1
ATOM 2587 O O . ASN A 1 333 ? -0.765 12.368 198.721 1.00 26.61 333 ASN A O 1
ATOM 2592 N N . ILE A 1 334 ? -0.880 11.841 196.540 1.00 24.94 334 ILE A N 1
ATOM 2593 C CA . ILE A 1 334 ? -0.854 10.395 196.752 1.00 29.46 334 ILE A CA 1
ATOM 2594 C C . ILE A 1 334 ? 0.415 9.971 197.485 1.00 27.18 334 ILE A C 1
ATOM 2595 O O . ILE A 1 334 ? 1.446 10.659 197.412 1.00 25.05 334 ILE A O 1
ATOM 2600 N N . PRO A 1 335 ? 0.388 8.846 198.202 1.00 26.34 335 PRO A N 1
ATOM 2601 C CA . PRO A 1 335 ? 1.548 8.469 199.026 1.00 23.63 335 PRO A CA 1
ATOM 2602 C C . PRO A 1 335 ? 2.830 8.233 198.244 1.00 25.65 335 PRO A C 1
ATOM 2603 O O . PRO A 1 335 ? 3.914 8.261 198.841 1.00 26.96 335 PRO A O 1
ATOM 2607 N N . GLN A 1 336 ? 2.737 8.007 196.938 1.00 27.07 336 GLN A N 1
ATOM 2608 C CA . GLN A 1 336 ? 3.904 7.739 196.113 1.00 28.15 336 GLN A CA 1
ATOM 2609 C C . GLN A 1 336 ? 4.686 8.996 195.756 1.00 29.64 336 GLN A C 1
ATOM 2610 O O . GLN A 1 336 ? 5.726 8.892 195.099 1.00 27.63 336 GLN A O 1
ATOM 2616 N N . MET A 1 337 ? 4.234 10.177 196.186 1.00 27.06 337 MET A N 1
ATOM 2617 C CA . MET A 1 337 ? 4.892 11.409 195.758 1.00 22.27 337 MET A CA 1
ATOM 2618 C C . MET A 1 337 ? 6.309 11.502 196.304 1.00 22.53 337 MET A C 1
ATOM 2619 O O . MET A 1 337 ? 7.206 12.005 195.623 1.00 26.32 337 MET A O 1
ATOM 2624 N N . SER A 1 338 ? 6.527 11.049 197.541 1.00 25.19 338 SER A N 1
ATOM 2625 C CA . SER A 1 338 ? 7.857 11.126 198.130 1.00 23.50 338 SER A CA 1
ATOM 2626 C C . SER A 1 338 ? 8.862 10.345 197.296 1.00 28.22 338 SER A C 1
ATOM 2627 O O . SER A 1 338 ? 9.967 10.827 197.018 1.00 26.11 338 SER A O 1
ATOM 2630 N N . ALA A 1 339 ? 8.472 9.152 196.855 1.00 26.67 339 ALA A N 1
ATOM 2631 C CA . ALA A 1 339 ? 9.366 8.327 196.053 1.00 26.84 339 ALA A CA 1
ATOM 2632 C C . ALA A 1 339 ? 9.545 8.909 194.656 1.00 25.14 339 ALA A C 1
ATOM 2633 O O . ALA A 1 339 ? 10.647 8.852 194.097 1.00 25.30 339 ALA A O 1
ATOM 2635 N N . PHE A 1 340 ? 8.478 9.476 194.082 1.00 22.94 340 PHE A N 1
ATOM 2636 C CA . PHE A 1 340 ? 8.601 10.193 192.812 1.00 22.43 340 PHE A CA 1
ATOM 2637 C C . PHE A 1 340 ? 9.632 11.312 192.919 1.00 22.93 340 PHE A C 1
ATOM 2638 O O . PHE A 1 340 ? 10.554 11.408 192.104 1.00 21.81 340 PHE A O 1
ATOM 2646 N N . TRP A 1 341 ? 9.494 12.179 193.923 1.00 21.86 341 TRP A N 1
ATOM 2647 C CA . TRP A 1 341 ? 10.425 13.292 194.042 1.00 18.80 341 TRP A CA 1
ATOM 2648 C C . TRP A 1 341 ? 11.856 12.799 194.246 1.00 22.01 341 TRP A C 1
ATOM 2649 O O . TRP A 1 341 ? 12.801 13.395 193.718 1.00 20.98 341 TRP A O 1
ATOM 2660 N N . TYR A 1 342 ? 12.034 11.722 195.020 1.00 21.66 342 TYR A N 1
ATOM 2661 C CA . TYR A 1 342 ? 13.366 11.153 195.213 1.00 20.31 342 TYR A CA 1
ATOM 2662 C C . TYR A 1 342 ? 13.958 10.730 193.873 1.00 19.31 342 TYR A C 1
ATOM 2663 O O . TYR A 1 342 ? 15.119 11.041 193.560 1.00 23.31 342 TYR A O 1
ATOM 2672 N N . ALA A 1 343 ? 13.167 10.004 193.085 1.00 21.21 343 ALA A N 1
ATOM 2673 C CA . ALA A 1 343 ? 13.640 9.502 191.797 1.00 20.06 343 ALA A CA 1
ATOM 2674 C C . ALA A 1 343 ? 13.989 10.639 190.850 1.00 23.13 343 ALA A C 1
ATOM 2675 O O . ALA A 1 343 ? 15.011 10.587 190.152 1.00 21.50 343 ALA A O 1
ATOM 2677 N N . VAL A 1 344 ? 13.151 11.672 190.797 1.00 19.77 344 VAL A N 1
ATOM 2678 C CA . VAL A 1 344 ? 13.410 12.764 189.873 1.00 19.10 344 VAL A CA 1
ATOM 2679 C C . VAL A 1 344 ? 14.567 13.620 190.353 1.00 18.83 344 VAL A C 1
ATOM 2680 O O . VAL A 1 344 ? 15.344 14.143 189.546 1.00 19.60 344 VAL A O 1
ATOM 2684 N N . ARG A 1 345 ? 14.708 13.796 191.672 1.00 18.75 345 ARG A N 1
ATOM 2685 C CA . ARG A 1 345 ? 15.854 14.534 192.185 1.00 19.35 345 ARG A CA 1
ATOM 2686 C C . ARG A 1 345 ? 17.154 13.871 191.756 1.00 17.84 345 ARG A C 1
ATOM 2687 O O . ARG A 1 345 ? 18.064 14.542 191.263 1.00 19.45 345 ARG A O 1
ATOM 2695 N N . THR A 1 346 ? 17.237 12.548 191.932 1.00 21.30 346 THR A N 1
ATOM 2696 C CA . THR A 1 346 ? 18.413 11.792 191.507 1.00 20.08 346 THR A CA 1
ATOM 2697 C C . THR A 1 346 ? 18.680 11.994 190.023 1.00 20.69 346 THR A C 1
ATOM 2698 O O . THR A 1 346 ? 19.817 12.250 189.618 1.00 22.10 346 THR A O 1
ATOM 2702 N N . ALA A 1 347 ? 17.632 11.896 189.200 1.00 19.66 347 ALA A N 1
ATOM 2703 C CA . ALA A 1 347 ? 17.804 12.006 187.749 1.00 19.86 347 ALA A CA 1
ATOM 2704 C C . ALA A 1 347 ? 18.356 13.370 187.357 1.00 18.01 347 ALA A C 1
ATOM 2705 O O . ALA A 1 347 ? 19.289 13.471 186.550 1.00 21.43 347 ALA A O 1
ATOM 2707 N N . VAL A 1 348 ? 17.784 14.447 187.906 1.00 18.19 348 VAL A N 1
ATOM 2708 C CA . VAL A 1 348 ? 18.216 15.783 187.517 1.00 18.36 348 VAL A CA 1
ATOM 2709 C C . VAL A 1 348 ? 19.646 16.041 187.960 1.00 22.78 348 VAL A C 1
ATOM 2710 O O . VAL A 1 348 ? 20.456 16.588 187.206 1.00 22.21 348 VAL A O 1
ATOM 2714 N N . ILE A 1 349 ? 19.968 15.666 189.200 1.00 21.79 349 ILE A N 1
ATOM 2715 C CA . ILE A 1 349 ? 21.313 15.905 189.706 1.00 24.70 349 ILE A CA 1
ATOM 2716 C C . ILE A 1 349 ? 22.335 15.086 188.933 1.00 23.95 349 ILE A C 1
ATOM 2717 O O . ILE A 1 349 ? 23.399 15.597 188.570 1.00 24.89 349 ILE A O 1
ATOM 2722 N N . ASN A 1 350 ? 22.002 13.831 188.609 1.00 21.43 350 ASN A N 1
ATOM 2723 C CA . ASN A 1 350 ? 22.953 12.984 187.890 1.00 22.53 350 ASN A CA 1
ATOM 2724 C C . ASN A 1 350 ? 23.142 13.455 186.455 1.00 2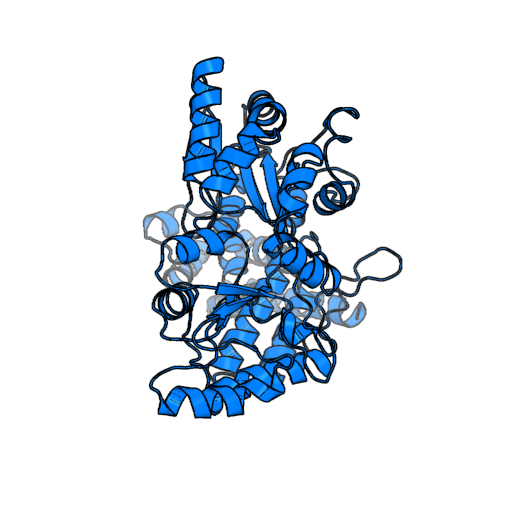6.17 350 ASN A C 1
ATOM 2725 O O . ASN A 1 350 ? 24.261 13.429 185.929 1.00 24.81 350 ASN A O 1
ATOM 2730 N N . ALA A 1 351 ? 22.064 13.882 185.796 1.00 21.27 351 ALA A N 1
ATOM 2731 C CA . ALA A 1 351 ? 22.214 14.355 184.423 1.00 20.50 351 ALA A CA 1
ATOM 2732 C C . ALA A 1 351 ? 22.935 15.696 184.375 1.00 22.44 351 ALA A C 1
ATOM 2733 O O . ALA A 1 351 ? 23.752 15.944 183.481 1.00 24.59 351 ALA A O 1
ATOM 2735 N N . ALA A 1 352 ? 22.652 16.583 185.333 1.00 23.77 352 ALA A N 1
ATOM 2736 C CA . ALA A 1 352 ? 23.258 17.907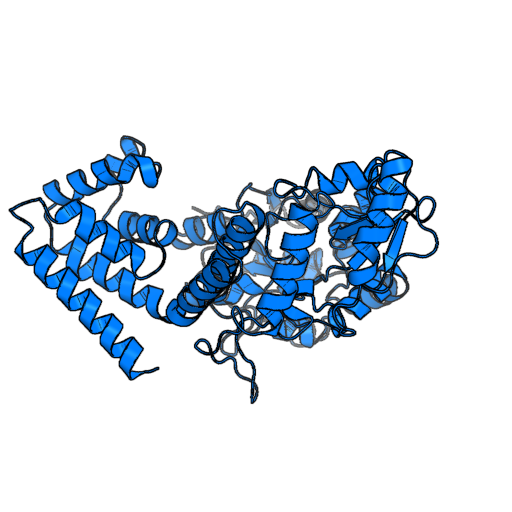 185.306 1.00 24.36 352 ALA A CA 1
ATOM 2737 C C . ALA A 1 352 ? 24.746 17.840 185.609 1.00 24.51 352 ALA A C 1
ATOM 2738 O O . ALA A 1 352 ? 25.519 18.655 185.096 1.00 28.60 352 ALA A O 1
ATOM 2740 N N . SER A 1 353 ? 25.160 16.880 186.434 1.00 24.88 353 SER A N 1
ATOM 2741 C CA . SER A 1 353 ? 26.546 16.754 186.857 1.00 30.02 353 SER A CA 1
ATOM 2742 C C . SER A 1 353 ? 27.363 15.894 185.914 1.00 31.73 353 SER A C 1
ATOM 2743 O O . SER A 1 353 ? 28.593 15.866 186.032 1.00 31.72 353 SER A O 1
ATOM 2746 N N . GLY A 1 354 ? 26.715 15.193 184.992 1.00 26.86 354 GLY A N 1
ATOM 2747 C CA . GLY A 1 354 ? 27.418 14.338 184.065 1.00 29.21 354 GLY A CA 1
ATOM 2748 C C . GLY A 1 354 ? 27.580 12.902 184.507 1.00 29.77 354 GLY A C 1
ATOM 2749 O O . GLY A 1 354 ? 28.183 12.112 183.770 1.00 34.25 354 GLY A O 1
ATOM 2750 N N . ARG A 1 355 ? 27.071 12.531 185.685 1.00 30.39 355 ARG A N 1
ATOM 2751 C CA . ARG A 1 355 ? 27.206 11.154 186.146 1.00 32.00 355 ARG A CA 1
ATOM 2752 C C . ARG A 1 355 ? 26.349 10.180 185.342 1.00 31.90 355 ARG A C 1
ATOM 2753 O O . ARG A 1 355 ? 26.626 8.975 185.356 1.00 32.45 355 ARG A O 1
ATOM 2761 N N . GLN A 1 356 ? 25.299 10.667 184.678 1.00 29.14 356 GLN A N 1
ATOM 2762 C CA . GLN A 1 356 ? 24.463 9.849 183.811 1.00 29.25 356 GLN A CA 1
ATOM 2763 C C . GLN A 1 356 ? 24.037 10.702 182.628 1.00 26.03 356 GLN A C 1
ATOM 2764 O O . GLN A 1 356 ? 23.972 11.933 182.720 1.00 24.79 356 GLN A O 1
ATOM 2770 N N . THR A 1 357 ? 23.783 10.044 181.502 1.00 25.57 357 THR A N 1
ATOM 2771 C CA . THR A 1 357 ? 23.127 10.743 180.414 1.00 24.29 357 THR A CA 1
ATOM 2772 C C . THR A 1 357 ? 21.699 11.074 180.825 1.00 22.11 357 THR A C 1
ATOM 2773 O O . THR A 1 357 ? 21.131 10.461 181.734 1.00 24.31 357 THR A O 1
ATOM 2777 N N . VAL A 1 358 ? 21.113 12.051 180.131 1.00 21.20 358 VAL A N 1
ATOM 2778 C CA . VAL A 1 358 ? 19.700 12.372 180.345 1.00 19.56 358 VAL A CA 1
ATOM 2779 C C . VAL A 1 358 ? 18.826 11.138 180.159 1.00 23.73 358 VAL A C 1
ATOM 2780 O O . VAL A 1 358 ? 17.955 10.843 180.984 1.00 22.66 358 VAL A O 1
ATOM 2784 N N . ASP A 1 359 ? 19.038 10.403 179.061 1.00 20.92 359 ASP A N 1
ATOM 2785 C CA . ASP A 1 359 ? 18.223 9.227 178.779 1.00 21.84 359 ASP A CA 1
ATOM 2786 C C . ASP A 1 359 ? 18.313 8.192 179.896 1.00 22.40 359 ASP A C 1
ATOM 2787 O O . ASP A 1 359 ? 17.289 7.678 180.358 1.00 23.78 359 ASP A O 1
ATOM 2792 N N . ALA A 1 360 ? 19.530 7.866 180.340 1.00 24.00 360 ALA A N 1
ATOM 2793 C CA . ALA A 1 360 ? 19.691 6.844 181.374 1.00 24.98 360 ALA A CA 1
ATOM 2794 C C . ALA A 1 360 ? 19.142 7.317 182.715 1.00 22.20 360 ALA A C 1
ATOM 2795 O O . ALA A 1 360 ? 18.515 6.540 183.444 1.00 24.29 360 ALA A O 1
ATOM 2797 N N . ALA A 1 361 ? 19.384 8.582 183.052 1.00 23.33 361 ALA A N 1
ATOM 2798 C CA . ALA A 1 361 ? 18.888 9.134 184.310 1.00 20.68 361 ALA A CA 1
ATOM 2799 C C . ALA A 1 361 ? 17.363 9.094 184.365 1.00 21.89 361 ALA A C 1
ATOM 2800 O O . ALA A 1 361 ? 16.774 8.694 185.378 1.00 22.38 361 ALA A O 1
ATOM 2802 N N . LEU A 1 362 ? 16.701 9.509 183.282 1.00 21.00 362 LEU A N 1
ATOM 2803 C CA . LEU A 1 362 ? 15.244 9.498 183.278 1.00 19.99 362 LEU A CA 1
ATOM 2804 C C . LEU A 1 362 ? 14.681 8.088 183.151 1.00 23.18 362 LEU A C 1
ATOM 2805 O O . LEU A 1 362 ? 13.610 7.803 183.699 1.00 23.21 362 LEU A O 1
ATOM 2810 N N . ALA A 1 363 ? 15.378 7.191 182.441 1.00 24.17 363 ALA A N 1
ATOM 2811 C CA . ALA A 1 363 ? 14.929 5.804 182.379 1.00 24.64 363 ALA A CA 1
ATOM 2812 C C . ALA A 1 363 ? 14.863 5.190 183.772 1.00 24.24 363 ALA A C 1
ATOM 2813 O O . ALA A 1 363 ? 13.883 4.520 184.128 1.00 25.79 363 ALA A O 1
ATOM 2815 N N . ALA A 1 364 ? 15.900 5.421 184.576 1.00 23.78 364 ALA A N 1
ATOM 2816 C CA . ALA A 1 364 ? 15.935 4.897 185.936 1.00 24.93 364 ALA A CA 1
ATOM 2817 C C . ALA A 1 364 ? 14.876 5.555 186.813 1.00 28.43 364 ALA A C 1
ATOM 2818 O O . ALA A 1 364 ? 14.192 4.876 187.586 1.00 26.92 364 ALA A O 1
ATOM 2820 N N . ALA A 1 365 ? 14.724 6.878 186.705 1.00 25.32 365 ALA A N 1
ATOM 2821 C CA . ALA A 1 365 ? 13.717 7.562 187.514 1.00 23.96 365 ALA A CA 1
ATOM 2822 C C . ALA A 1 365 ? 12.320 7.066 187.172 1.00 25.76 365 ALA A C 1
ATOM 2823 O O . ALA A 1 365 ? 11.468 6.905 188.056 1.00 23.54 365 ALA A O 1
ATOM 2825 N N . GLN A 1 366 ? 12.063 6.832 185.886 1.00 23.16 366 GLN A N 1
ATOM 2826 C CA . GLN A 1 366 ? 10.788 6.272 185.475 1.00 23.19 366 GLN A CA 1
ATOM 2827 C C . GLN A 1 366 ? 10.528 4.944 186.172 1.00 24.04 366 GLN A C 1
ATOM 2828 O O . 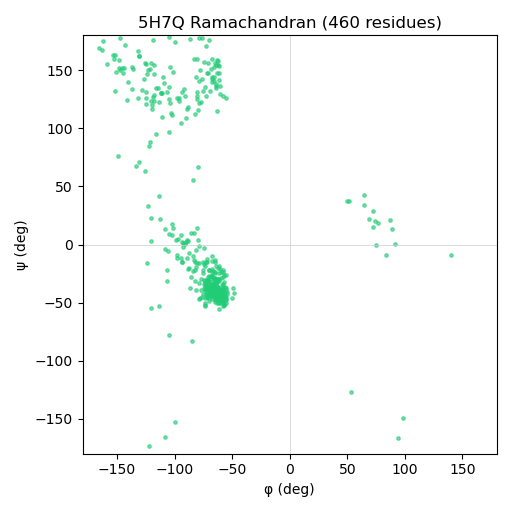GLN A 1 366 ? 9.459 4.737 186.760 1.00 26.11 366 GLN A O 1
ATOM 2834 N N . THR A 1 367 ? 11.492 4.022 186.089 1.00 27.75 367 THR A N 1
ATOM 2835 C CA . THR A 1 367 ? 11.339 2.715 186.721 1.00 28.90 367 THR A CA 1
ATOM 2836 C C . THR A 1 367 ? 11.125 2.863 188.219 1.00 28.00 367 THR A C 1
ATOM 2837 O O . THR A 1 367 ? 10.209 2.257 188.793 1.00 27.92 367 THR A O 1
ATOM 2841 N N . ASN A 1 368 ? 11.951 3.697 188.862 1.00 26.94 368 ASN A N 1
ATOM 2842 C CA . ASN A 1 368 ? 11.883 3.859 190.312 1.00 24.79 368 ASN A CA 1
ATOM 2843 C C . ASN A 1 368 ? 10.536 4.425 190.749 1.00 24.89 368 ASN A C 1
ATOM 2844 O O . ASN A 1 368 ? 9.936 3.944 191.718 1.00 25.62 368 ASN A O 1
ATOM 2849 N N . ALA A 1 369 ? 10.037 5.442 190.042 1.00 23.48 369 ALA A N 1
ATOM 2850 C CA . ALA A 1 369 ? 8.750 6.022 190.409 1.00 23.29 369 ALA A CA 1
ATOM 2851 C C . ALA A 1 369 ? 7.602 5.064 190.119 1.00 24.86 369 ALA A C 1
ATOM 2852 O O . ALA A 1 369 ? 6.664 4.951 190.916 1.00 24.74 369 ALA A O 1
ATOM 2854 N N . ALA A 1 370 ? 7.647 4.373 188.977 1.00 22.68 370 ALA A N 1
ATOM 2855 C CA . ALA A 1 370 ? 6.525 3.529 188.599 1.00 23.63 370 ALA A CA 1
ATOM 2856 C C . ALA A 1 370 ? 6.450 2.254 189.418 1.00 25.51 370 ALA A C 1
ATOM 2857 O O . ALA A 1 370 ? 5.399 1.604 189.423 1.00 27.32 370 ALA A O 1
ATOM 2859 N N . ARG A 1 371 ? 7.531 1.887 190.103 1.00 25.34 371 ARG A N 1
ATOM 2860 C CA . ARG A 1 371 ? 7.536 0.753 191.019 1.00 27.20 371 ARG A CA 1
ATOM 2861 C C . ARG A 1 371 ? 7.456 1.190 192.474 1.00 27.17 371 ARG A C 1
ATOM 2862 O O . ARG A 1 371 ? 7.601 0.355 193.372 1.00 28.25 371 ARG A O 1
ATOM 2870 N N . ALA A 1 372 ? 7.231 2.483 192.725 1.00 26.20 372 ALA A N 1
ATOM 2871 C CA . ALA A 1 372 ? 7.154 2.971 194.099 1.00 26.88 372 ALA A CA 1
ATOM 2872 C C . ALA A 1 372 ? 6.010 2.327 194.861 1.00 28.90 372 ALA A C 1
ATOM 2873 O O . ALA A 1 372 ? 6.092 2.176 196.086 1.00 29.12 372 ALA A O 1
ATOM 2875 N N . PHE A 1 373 ? 4.934 1.955 194.160 1.00 28.26 373 PHE A N 1
ATOM 2876 C CA . PHE A 1 373 ? 3.795 1.321 194.817 1.00 29.80 373 PHE A CA 1
ATOM 2877 C C . PHE A 1 373 ? 4.205 0.064 195.572 1.00 32.54 373 PHE A C 1
ATOM 2878 O O . PHE A 1 373 ? 3.547 -0.313 196.547 1.00 34.67 373 PHE A O 1
ATOM 2886 N N . ALA A 1 374 ? 5.280 -0.592 195.147 1.00 30.82 374 ALA A N 1
ATOM 2887 C CA . ALA A 1 374 ? 5.712 -1.855 195.735 1.00 27.79 374 ALA A CA 1
ATOM 2888 C C . ALA A 1 374 ? 6.643 -1.683 196.930 1.00 29.59 374 ALA A C 1
ATOM 2889 O O . ALA A 1 374 ? 7.106 -2.687 197.482 1.00 27.53 374 ALA A O 1
ATOM 2891 N N . ALA A 1 375 ? 6.913 -0.442 197.348 1.00 28.15 375 ALA A N 1
ATOM 2892 C CA . ALA A 1 375 ? 7.906 -0.208 198.392 1.00 27.15 375 ALA A CA 1
ATOM 2893 C C . ALA A 1 375 ? 7.511 -0.875 199.704 1.00 27.74 375 ALA A C 1
ATOM 2894 O O . ALA A 1 375 ? 8.361 -1.451 200.393 1.00 27.56 375 ALA A O 1
ATOM 2896 N N . ALA A 1 376 ? 6.231 -0.791 200.074 1.00 28.97 376 ALA A N 1
ATOM 2897 C CA . ALA A 1 376 ? 5.792 -1.400 201.326 1.00 28.29 376 ALA A CA 1
ATOM 2898 C C . ALA A 1 376 ? 6.014 -2.907 201.310 1.00 28.55 376 ALA A C 1
ATOM 2899 O O . ALA A 1 376 ? 6.418 -3.495 202.321 1.00 27.56 376 ALA A O 1
ATOM 2901 N N . GLU A 1 377 ? 5.769 -3.552 200.165 1.00 25.69 377 GLU A N 1
ATOM 2902 C CA . GLU A 1 377 ? 5.979 -4.993 200.081 1.00 25.41 377 GLU A CA 1
ATOM 2903 C C . GLU A 1 377 ? 7.453 -5.363 200.214 1.00 25.73 377 GLU A C 1
ATOM 2904 O O . GLU A 1 377 ? 7.793 -6.361 200.862 1.00 26.58 377 GLU A O 1
ATOM 2910 N N . TYR A 1 378 ? 8.347 -4.593 199.592 1.00 25.94 378 TYR A N 1
ATOM 2911 C CA . TYR A 1 378 ? 9.772 -4.859 199.774 1.00 24.99 378 TYR A CA 1
ATOM 2912 C C . TYR A 1 378 ? 10.183 -4.697 201.232 1.00 25.61 378 TYR A C 1
ATOM 2913 O O . TYR A 1 378 ? 10.956 -5.502 201.759 1.00 23.27 378 TYR A O 1
ATOM 2922 N N . LYS A 1 379 ? 9.663 -3.666 201.897 1.00 27.66 379 LYS A N 1
ATOM 2923 C CA . LYS A 1 379 ? 9.970 -3.466 203.307 1.00 25.52 379 LYS A CA 1
ATOM 2924 C C . LYS A 1 379 ? 9.499 -4.653 204.140 1.00 25.12 379 LYS A C 1
ATOM 2925 O O . LYS A 1 379 ? 10.220 -5.127 205.027 1.00 25.20 379 LYS A O 1
ATOM 2931 N N . LYS A 1 380 ? 8.294 -5.154 203.848 1.00 23.18 380 LYS A N 1
ATOM 2932 C CA . LYS A 1 380 ? 7.752 -6.291 204.586 1.00 23.97 380 LYS A CA 1
ATOM 2933 C C . LYS A 1 380 ? 8.616 -7.534 204.411 1.00 26.09 380 LYS A C 1
ATOM 2934 O O . LYS A 1 380 ? 8.851 -8.284 205.370 1.00 23.64 380 LYS A O 1
ATOM 2940 N N . ILE A 1 381 ? 9.087 -7.784 203.184 1.00 26.17 381 ILE A N 1
ATOM 2941 C CA . ILE A 1 381 ? 9.989 -8.913 202.969 1.00 24.02 381 ILE A CA 1
ATOM 2942 C C . ILE A 1 381 ? 11.266 -8.734 203.779 1.00 23.99 381 ILE A C 1
ATOM 2943 O O . ILE A 1 381 ? 11.732 -9.654 204.460 1.00 23.09 381 ILE A O 1
ATOM 2948 N N . LEU A 1 382 ? 11.852 -7.537 203.718 1.00 23.79 382 LEU A N 1
ATOM 2949 C CA . LEU A 1 382 ? 13.085 -7.286 204.455 1.00 22.69 382 LEU A CA 1
ATOM 2950 C C . LEU A 1 382 ? 12.905 -7.551 205.950 1.00 21.42 382 LEU A C 1
ATOM 2951 O O . LEU A 1 382 ? 13.746 -8.199 206.582 1.00 21.31 382 LEU A O 1
ATOM 2956 N N . LEU A 1 383 ? 11.793 -7.089 206.519 1.00 24.69 383 LEU A N 1
ATOM 2957 C CA . LEU A 1 383 ? 11.574 -7.270 207.947 1.00 24.80 383 LEU A CA 1
ATOM 2958 C C . LEU A 1 383 ? 11.231 -8.719 208.277 1.00 22.74 383 LEU A C 1
ATOM 2959 O O . LEU A 1 383 ? 11.883 -9.339 209.121 1.00 23.52 383 LEU A O 1
ATOM 2964 N N . LEU A 1 384 ? 10.233 -9.289 207.588 1.00 21.57 384 LEU A N 1
ATOM 2965 C CA . LEU A 1 384 ? 9.679 -10.573 208.020 1.00 27.94 384 LEU A CA 1
ATOM 2966 C C . LEU A 1 384 ? 10.519 -11.756 207.563 1.00 25.35 384 LEU A C 1
ATOM 2967 O O . LEU A 1 384 ? 10.667 -12.732 208.304 1.00 31.42 384 LEU A O 1
ATOM 2972 N N . LYS A 1 385 ? 11.061 -11.709 206.341 1.00 26.07 385 LYS A N 1
ATOM 2973 C CA . LYS A 1 385 ? 11.865 -12.812 205.829 1.00 27.93 385 LYS A CA 1
ATOM 2974 C C . LYS A 1 385 ? 13.358 -12.577 205.988 1.00 26.29 385 LYS A C 1
ATOM 2975 O O . LYS A 1 385 ? 14.145 -13.512 205.805 1.00 30.13 385 LYS A O 1
ATOM 2981 N N . GLY A 1 386 ? 13.763 -11.361 206.337 1.00 25.46 386 GLY A N 1
ATOM 2982 C CA . GLY A 1 386 ? 15.162 -11.091 206.564 1.00 28.72 386 GLY A CA 1
ATOM 2983 C C . GLY A 1 386 ? 15.470 -10.974 208.042 1.00 25.59 386 GLY A C 1
ATOM 2984 O O . GLY A 1 386 ? 15.949 -11.922 208.669 1.00 26.87 386 GLY A O 1
ATOM 2985 N N . PHE A 1 387 ? 15.138 -9.826 208.625 1.00 24.21 387 PHE A N 1
ATOM 2986 C CA . PHE A 1 387 ? 15.600 -9.541 209.981 1.00 23.04 387 PHE A CA 1
ATOM 2987 C C . PHE A 1 387 ? 14.940 -10.439 211.030 1.00 25.08 387 PHE A C 1
ATOM 2988 O O . PHE A 1 387 ? 15.616 -10.917 211.945 1.00 24.78 387 PHE A O 1
ATOM 2996 N N . GLU A 1 388 ? 13.634 -10.695 210.913 1.00 24.69 388 GLU A N 1
ATOM 2997 C CA . GLU A 1 388 ? 12.975 -11.493 211.947 1.00 26.04 388 GLU A CA 1
ATOM 2998 C C . GLU A 1 388 ? 13.368 -12.959 211.905 1.00 32.32 388 GLU A C 1
ATOM 2999 O O . GLU A 1 388 ? 13.082 -13.691 212.861 1.00 29.02 388 GLU A O 1
ATOM 3005 N N . LEU A 1 389 ? 14.016 -13.405 210.836 1.00 28.71 389 LEU A N 1
ATOM 3006 C CA . LEU A 1 389 ? 14.465 -14.781 210.726 1.00 28.33 389 LEU A CA 1
ATOM 3007 C C . LEU A 1 389 ? 15.927 -14.962 211.118 1.00 27.56 389 LEU A C 1
ATOM 3008 O O . LEU A 1 389 ? 16.460 -16.069 210.989 1.00 31.19 389 LEU A O 1
ATOM 3013 N N . MET A 1 390 ? 16.591 -13.910 211.601 1.00 27.18 390 MET A N 1
ATOM 3014 C CA . MET A 1 390 ? 17.971 -14.028 212.049 1.00 29.77 390 MET A CA 1
ATOM 3015 C C . MET A 1 390 ? 18.071 -13.703 213.534 1.00 30.52 390 MET A C 1
ATOM 3016 O O . MET A 1 390 ? 17.307 -12.882 214.056 1.00 29.88 390 MET A O 1
ATOM 3021 N N . ASP A 1 391 ? 19.001 -14.372 214.217 1.00 27.80 391 ASP A N 1
ATOM 3022 C CA . ASP A 1 391 ? 19.135 -14.151 215.648 1.00 29.56 391 ASP A CA 1
ATOM 3023 C C . ASP A 1 391 ? 19.766 -12.787 215.927 1.00 28.64 391 ASP A C 1
ATOM 3024 O O . ASP A 1 391 ? 20.215 -12.074 215.020 1.00 28.97 391 ASP A O 1
ATOM 3029 N N . ASP A 1 392 ? 19.761 -12.416 217.208 1.00 29.97 392 ASP A N 1
ATOM 3030 C CA . ASP A 1 392 ? 20.270 -11.107 217.602 1.00 31.66 392 ASP A CA 1
ATOM 3031 C C . ASP A 1 392 ? 21.717 -10.919 217.165 1.00 30.63 392 ASP A C 1
ATOM 3032 O O . ASP A 1 392 ? 22.099 -9.828 216.726 1.00 26.28 392 ASP A O 1
ATOM 3037 N N . TYR A 1 393 ? 22.528 -11.978 217.260 1.00 31.37 393 TYR A N 1
ATOM 3038 C CA . TYR A 1 393 ? 23.940 -11.881 216.886 1.00 26.78 393 TYR A CA 1
ATOM 3039 C C . TYR A 1 393 ? 24.102 -11.441 215.434 1.00 33.00 393 TYR A C 1
ATOM 3040 O O . TYR A 1 393 ? 24.827 -10.482 215.136 1.00 26.15 393 TYR A O 1
ATOM 3049 N N . HIS A 1 394 ? 23.438 -12.135 214.510 1.00 30.25 394 HIS A N 1
ATOM 3050 C CA . HIS A 1 394 ? 23.572 -11.778 213.104 1.00 29.49 394 HIS A CA 1
ATOM 3051 C C . HIS A 1 394 ? 22.960 -10.413 212.811 1.00 30.37 394 HIS A C 1
ATOM 3052 O O . HIS A 1 394 ? 23.466 -9.669 211.964 1.00 29.09 394 HIS A O 1
ATOM 3059 N N . PHE A 1 395 ? 21.861 -10.070 213.493 1.00 30.06 395 PHE A N 1
ATOM 3060 C CA . PHE A 1 395 ? 21.266 -8.748 213.339 1.00 25.08 395 PHE A CA 1
ATOM 3061 C C . PHE A 1 395 ? 22.253 -7.659 213.736 1.00 29.38 395 PHE A C 1
ATOM 3062 O O . PHE A 1 395 ? 22.393 -6.645 213.038 1.00 27.10 395 PHE A O 1
ATOM 3070 N N . THR A 1 396 ? 22.950 -7.861 214.849 1.00 25.74 396 THR A N 1
ATOM 3071 C CA . THR A 1 396 ? 23.951 -6.900 215.292 1.00 31.84 396 THR A CA 1
ATOM 3072 C C . THR A 1 396 ? 25.070 -6.760 214.265 1.00 31.86 396 THR A C 1
ATOM 3073 O O . THR A 1 396 ? 25.556 -5.651 214.011 1.00 30.78 396 THR A O 1
ATOM 3077 N N . SER A 1 397 ? 25.476 -7.869 213.643 1.00 32.31 397 SER A N 1
ATOM 3078 C CA . SER A 1 397 ? 26.547 -7.796 212.653 1.00 25.45 397 SER A CA 1
ATOM 3079 C C . SER A 1 397 ? 26.121 -6.982 211.442 1.00 32.96 397 SER A C 1
ATOM 3080 O O . SER A 1 397 ? 26.904 -6.187 210.910 1.00 28.08 397 SER A O 1
ATOM 3083 N N . ILE A 1 398 ? 24.888 -7.180 210.980 1.00 25.39 398 ILE A N 1
ATOM 3084 C CA . ILE A 1 398 ? 24.379 -6.373 209.878 1.00 27.60 398 ILE A CA 1
ATOM 3085 C C . ILE A 1 398 ? 24.365 -4.901 210.269 1.00 30.70 398 ILE A C 1
ATOM 3086 O O . ILE A 1 398 ? 24.744 -4.029 209.476 1.00 28.33 398 ILE A O 1
ATOM 3091 N N . LYS A 1 399 ? 23.933 -4.601 211.499 1.00 27.55 399 LYS A N 1
ATOM 3092 C CA . LYS A 1 399 ? 23.916 -3.214 211.958 1.00 28.30 399 LYS A CA 1
ATOM 3093 C C . LYS A 1 399 ? 25.312 -2.600 211.893 1.00 32.62 399 LYS A C 1
ATOM 3094 O O . LYS A 1 399 ? 25.471 -1.439 211.498 1.00 28.93 399 LYS A O 1
ATOM 3100 N N . SER A 1 400 ? 26.336 -3.378 212.251 1.00 28.74 400 SER A N 1
ATOM 3101 C CA . SER A 1 400 ? 27.716 -2.907 212.131 1.00 31.25 400 SER A CA 1
ATOM 3102 C C . SER A 1 400 ? 28.069 -2.600 210.682 1.00 32.84 400 SER A C 1
ATOM 3103 O O . SER A 1 400 ? 28.648 -1.549 210.377 1.00 31.60 400 SER A O 1
ATOM 3106 N N . LEU A 1 401 ? 27.713 -3.505 209.770 1.00 29.76 401 LEU A N 1
ATOM 3107 C CA . LEU A 1 401 ? 28.011 -3.298 208.359 1.00 28.94 401 LEU A CA 1
ATOM 3108 C C . LEU A 1 401 ? 27.259 -2.099 207.791 1.00 33.55 401 LEU A C 1
ATOM 3109 O O . LEU A 1 401 ? 27.747 -1.445 206.861 1.00 34.01 401 LEU A O 1
ATOM 3114 N N . LEU A 1 402 ? 26.075 -1.796 208.326 1.00 28.32 402 LEU A N 1
ATOM 3115 C CA . LEU A 1 402 ? 25.250 -0.699 207.838 1.00 27.74 402 LEU A CA 1
ATOM 3116 C C . LEU A 1 402 ? 25.580 0.638 208.488 1.00 27.79 402 LEU A C 1
ATOM 3117 O O . LEU A 1 402 ? 25.039 1.664 208.055 1.00 29.44 402 LEU A O 1
ATOM 3122 N N . ALA A 1 403 ? 26.451 0.646 209.498 1.00 26.53 403 ALA A N 1
ATOM 3123 C CA . ALA A 1 403 ? 26.602 1.823 210.351 1.00 27.92 403 ALA A CA 1
ATOM 3124 C C . ALA A 1 403 ? 27.078 3.040 209.573 1.00 30.13 403 ALA A C 1
ATOM 3125 O O . ALA A 1 403 ? 26.583 4.152 209.795 1.00 31.21 403 ALA A O 1
ATOM 3127 N N . TYR A 1 404 ? 28.056 2.865 208.683 1.00 27.41 404 TYR A N 1
ATOM 3128 C CA . TYR A 1 404 ? 28.553 4.013 207.934 1.00 27.39 404 TYR A CA 1
ATOM 3129 C C . TYR A 1 404 ? 27.457 4.608 207.061 1.00 30.06 404 TYR A C 1
ATOM 3130 O O . TYR A 1 404 ? 27.203 5.817 207.100 1.00 31.03 404 TYR A O 1
ATOM 3139 N N . ASP A 1 405 ? 26.781 3.764 206.280 1.00 29.65 405 ASP A N 1
ATOM 3140 C CA . ASP A 1 405 ? 25.796 4.269 205.333 1.00 34.14 405 ASP A CA 1
ATOM 3141 C C . ASP A 1 405 ? 24.545 4.795 206.022 1.00 32.79 405 ASP A C 1
ATOM 3142 O O . ASP A 1 405 ? 23.928 5.749 205.527 1.00 34.58 405 ASP A O 1
ATOM 3147 N N . LEU A 1 406 ? 24.157 4.200 207.149 1.00 31.33 406 LEU A N 1
ATOM 3148 C CA . LEU A 1 406 ? 22.969 4.612 207.888 1.00 31.85 406 LEU A CA 1
ATOM 3149 C C . LEU A 1 406 ? 23.274 5.630 208.978 1.00 32.97 406 LEU A C 1
ATOM 3150 O O . LEU A 1 406 ? 22.345 6.099 209.644 1.00 33.40 406 LEU A O 1
ATOM 3155 N N . GLY A 1 407 ? 24.542 5.984 209.173 1.00 31.00 407 GLY A N 1
ATOM 3156 C CA . GLY A 1 407 ? 24.907 6.940 210.207 1.00 33.20 407 GLY A CA 1
ATOM 3157 C C . GLY A 1 407 ? 24.620 6.459 211.611 1.00 27.95 407 GLY A C 1
ATOM 3158 O O . GLY A 1 407 ? 24.139 7.235 212.448 1.00 31.16 407 GLY A O 1
ATOM 3159 N N . LEU A 1 408 ? 24.915 5.196 211.898 1.00 28.51 408 LEU A N 1
ATOM 3160 C CA . LEU A 1 408 ? 24.577 4.603 213.183 1.00 27.29 408 LEU A CA 1
ATOM 3161 C C . LEU A 1 408 ? 25.716 4.831 214.171 1.00 31.93 408 LEU A C 1
ATOM 3162 O O . LEU A 1 408 ? 26.834 4.345 213.958 1.00 35.74 408 LEU A O 1
ATOM 3167 N N . THR A 1 409 ? 25.432 5.571 215.243 1.00 29.91 409 THR A N 1
ATOM 3168 C CA . THR A 1 409 ? 26.375 5.681 216.345 1.00 32.11 409 THR A CA 1
ATOM 3169 C C . THR A 1 409 ? 26.451 4.358 217.101 1.00 37.04 409 THR A C 1
ATOM 3170 O O . THR A 1 409 ? 25.718 3.403 216.832 1.00 35.06 409 THR A O 1
ATOM 3174 N N . THR A 1 410 ? 27.344 4.316 218.086 1.00 36.36 410 THR A N 1
ATOM 3175 C CA . THR A 1 410 ? 27.487 3.114 218.896 1.00 34.04 410 THR A CA 1
ATOM 3176 C C . THR A 1 410 ? 26.209 2.814 219.668 1.00 36.98 410 THR A C 1
ATOM 3177 O O . THR A 1 410 ? 25.766 1.661 219.722 1.00 38.50 410 THR A O 1
ATOM 3181 N N . LYS A 1 411 ? 25.599 3.840 220.270 1.00 35.11 411 LYS A N 1
ATOM 3182 C CA . LYS A 1 411 ? 24.352 3.636 220.996 1.00 34.88 411 LYS A CA 1
ATOM 3183 C C . LYS A 1 411 ? 23.249 3.146 220.062 1.00 31.25 411 LYS A C 1
ATOM 3184 O O . LYS A 1 411 ? 22.489 2.236 220.413 1.00 37.56 411 LYS A O 1
ATOM 3190 N N . MET A 1 412 ? 23.158 3.729 218.864 1.00 32.02 412 MET A N 1
ATOM 3191 C CA . MET A 1 412 ? 22.136 3.300 217.912 1.00 27.67 412 MET A CA 1
ATOM 3192 C C . MET A 1 412 ? 22.333 1.844 217.515 1.00 34.39 412 MET A C 1
ATOM 3193 O O . MET A 1 412 ? 21.365 1.080 217.433 1.00 33.86 412 MET A O 1
ATOM 3198 N N . GLN A 1 413 ? 23.580 1.443 217.261 1.00 38.35 413 GLN A N 1
ATOM 3199 C CA . GLN A 1 413 ? 23.845 0.048 216.926 1.00 33.36 413 GLN A CA 1
ATOM 3200 C C . GLN A 1 413 ? 23.380 -0.886 218.038 1.00 33.77 413 GLN A C 1
ATOM 3201 O O . GLN A 1 413 ? 22.821 -1.953 217.764 1.00 36.40 413 GLN A O 1
ATOM 3207 N N . GLU A 1 414 ? 23.571 -0.486 219.299 1.00 38.78 414 GLU A N 1
ATOM 3208 C CA . GLU A 1 414 ? 23.212 -1.351 220.422 1.00 37.82 414 GLU A CA 1
ATOM 3209 C C . GLU A 1 414 ? 21.704 -1.445 220.611 1.00 40.25 414 GLU A C 1
ATOM 3210 O O . GLU A 1 414 ? 21.188 -2.504 220.987 1.00 43.30 414 GLU A O 1
ATOM 3216 N N . GLU A 1 415 ? 20.978 -0.351 220.373 1.00 35.18 415 GLU A N 1
ATOM 3217 C CA . GLU A 1 415 ? 19.591 -0.264 220.806 1.00 37.06 415 GLU A CA 1
ATOM 3218 C C . GLU A 1 415 ? 18.561 -0.379 219.693 1.00 31.08 415 GLU A C 1
ATOM 3219 O O . GLU A 1 415 ? 17.408 -0.709 219.989 1.00 32.34 415 GLU A O 1
ATOM 3225 N N . TYR A 1 416 ? 18.927 -0.101 218.444 1.00 28.13 416 TYR A N 1
ATOM 3226 C CA . TYR A 1 416 ? 17.938 -0.073 217.373 1.00 24.31 416 TYR A CA 1
ATOM 3227 C C . TYR A 1 416 ? 17.413 -1.476 217.082 1.00 25.52 416 TYR A C 1
ATOM 3228 O O . TYR A 1 416 ? 18.190 -2.423 216.922 1.00 26.14 416 TYR A O 1
ATOM 3237 N N . ASN A 1 417 ? 16.085 -1.600 216.994 1.00 23.94 417 ASN A N 1
ATOM 3238 C CA . ASN A 1 417 ? 15.450 -2.883 216.731 1.00 22.37 417 ASN A CA 1
ATOM 3239 C C . ASN A 1 417 ? 15.355 -3.155 215.225 1.00 22.71 417 ASN A C 1
ATOM 3240 O O . ASN A 1 417 ? 15.713 -2.322 214.389 1.00 20.70 417 ASN A O 1
ATOM 3245 N N . ARG A 1 418 ? 14.842 -4.337 214.874 1.00 22.78 418 ARG A N 1
ATOM 3246 C CA . ARG A 1 418 ? 14.790 -4.723 213.461 1.00 21.63 418 ARG A CA 1
ATOM 3247 C C . ARG A 1 418 ? 13.834 -3.858 212.647 1.00 24.72 418 ARG A C 1
ATOM 3248 O O . ARG A 1 418 ? 14.028 -3.695 211.434 1.00 22.73 418 ARG A O 1
ATOM 3256 N N . ILE A 1 419 ? 12.790 -3.316 213.273 1.00 23.43 419 ILE A N 1
ATOM 3257 C CA . ILE A 1 419 ? 11.855 -2.463 212.551 1.00 21.67 419 ILE A CA 1
ATOM 3258 C C . ILE A 1 419 ? 12.507 -1.127 212.225 1.00 23.85 419 ILE A C 1
ATOM 3259 O O . ILE A 1 419 ? 12.377 -0.609 211.108 1.00 23.61 419 ILE A O 1
ATOM 3264 N N . LYS A 1 420 ? 13.240 -0.562 213.189 1.00 23.40 420 LYS A N 1
ATOM 3265 C CA . LYS A 1 420 ? 13.934 0.696 212.957 1.00 24.31 420 LYS A CA 1
ATOM 3266 C C . LYS A 1 420 ? 14.977 0.549 211.860 1.00 24.25 420 LYS A C 1
ATOM 3267 O O . LYS A 1 420 ? 15.071 1.403 210.974 1.00 24.36 420 LYS A O 1
ATOM 3273 N N . ILE A 1 421 ? 15.756 -0.538 211.890 1.00 23.12 421 ILE A N 1
ATOM 3274 C CA . ILE A 1 421 ? 16.769 -0.750 210.852 1.00 23.59 421 ILE A CA 1
ATOM 3275 C C . ILE A 1 421 ? 16.122 -0.932 209.481 1.00 26.68 421 ILE A C 1
ATOM 3276 O O . ILE A 1 421 ? 16.597 -0.381 208.479 1.00 26.19 421 ILE A O 1
ATOM 3281 N N . THR A 1 422 ? 15.028 -1.698 209.409 1.00 23.74 422 THR A N 1
ATOM 3282 C CA . THR A 1 422 ? 14.312 -1.831 208.136 1.00 21.41 422 THR A CA 1
ATOM 3283 C C . THR A 1 422 ? 13.890 -0.471 207.591 1.00 26.78 422 THR A C 1
ATOM 3284 O O . THR A 1 422 ? 14.062 -0.183 206.397 1.00 25.71 422 THR A O 1
ATOM 3288 N N . ASP A 1 423 ? 13.344 0.382 208.454 1.00 26.88 423 ASP A N 1
ATOM 3289 C CA . ASP A 1 423 ? 12.918 1.711 208.030 1.00 26.11 423 ASP A CA 1
ATOM 3290 C C . ASP A 1 423 ? 14.094 2.526 207.508 1.00 28.57 423 ASP A C 1
ATOM 3291 O O . ASP A 1 423 ? 14.024 3.108 206.419 1.00 29.60 423 ASP A O 1
ATOM 3296 N N . LEU A 1 424 ? 15.185 2.585 208.278 1.00 26.77 424 LEU A N 1
ATOM 3297 C CA . LEU A 1 424 ? 16.355 3.348 207.850 1.00 31.30 424 LEU A CA 1
ATOM 3298 C C . LEU A 1 424 ? 16.895 2.832 206.526 1.00 29.46 424 LEU A C 1
ATOM 3299 O O . LEU A 1 424 ? 17.239 3.621 205.636 1.00 30.11 424 LEU A O 1
ATOM 3304 N N . MET A 1 425 ? 16.975 1.507 206.376 1.00 25.94 425 MET A N 1
ATOM 3305 C CA . MET A 1 425 ? 17.532 0.941 205.151 1.00 28.46 425 MET A CA 1
ATOM 3306 C C . MET A 1 425 ? 16.710 1.318 203.928 1.00 32.53 425 MET A C 1
ATOM 3307 O O . MET A 1 425 ? 17.268 1.639 202.872 1.00 28.50 425 MET A O 1
ATOM 3312 N N . GLU A 1 426 ? 15.383 1.253 204.031 1.00 30.68 426 GLU A N 1
ATOM 3313 C CA . GLU A 1 426 ? 14.567 1.523 202.853 1.00 32.97 426 GLU A CA 1
ATOM 3314 C C . GLU A 1 426 ? 14.584 3.003 202.484 1.00 36.66 426 GLU A C 1
ATOM 3315 O O . GLU A 1 426 ? 14.468 3.347 201.301 1.00 33.10 426 GLU A O 1
ATOM 3321 N N . LYS A 1 427 ? 14.733 3.892 203.470 1.00 33.27 427 LYS A N 1
ATOM 3322 C CA . LYS A 1 427 ? 14.921 5.306 203.158 1.00 34.95 427 LYS A CA 1
ATOM 3323 C C . LYS A 1 427 ? 16.222 5.524 202.398 1.00 37.08 427 LYS A C 1
ATOM 3324 O O . LYS A 1 427 ? 16.273 6.321 201.454 1.00 40.37 427 LYS A O 1
ATOM 3330 N N . LYS A 1 428 ? 17.286 4.818 202.798 1.00 32.56 428 LYS A N 1
ATOM 3331 C CA . LYS A 1 428 ? 18.576 4.926 202.124 1.00 36.07 428 LYS A CA 1
ATOM 3332 C C . LYS A 1 428 ? 18.583 4.173 200.798 1.00 36.12 428 LYS A C 1
ATOM 3333 O O . LYS A 1 428 ? 19.069 4.696 199.788 1.00 35.40 428 LYS A O 1
ATOM 3339 N N . PHE A 1 429 ? 18.053 2.950 200.783 1.00 35.52 429 PHE A N 1
ATOM 3340 C CA . PHE A 1 429 ? 18.044 2.078 199.608 1.00 31.89 429 PHE A CA 1
ATOM 3341 C C . PHE A 1 429 ? 16.585 1.841 199.214 1.00 31.57 429 PHE A C 1
ATOM 3342 O O . PHE A 1 429 ? 15.930 0.935 199.736 1.00 31.56 429 PHE A O 1
ATOM 3350 N N . GLN A 1 430 ? 16.088 2.646 198.274 1.00 31.25 430 GLN A N 1
ATOM 3351 C CA . GLN A 1 430 ? 14.659 2.679 197.988 1.00 30.23 430 GLN A CA 1
ATOM 3352 C C . GLN A 1 430 ? 14.160 1.358 197.408 1.00 34.85 430 GLN A C 1
ATOM 3353 O O . GLN A 1 430 ? 14.830 0.719 196.590 1.00 32.41 430 GLN A O 1
ATOM 3359 N N . GLY A 1 431 ? 12.964 0.958 197.837 1.00 29.83 431 GLY A N 1
ATOM 3360 C CA . GLY A 1 431 ? 12.285 -0.175 197.224 1.00 29.02 431 GLY A CA 1
ATOM 3361 C C . GLY A 1 431 ? 13.144 -1.421 197.188 1.00 31.42 431 GLY A C 1
ATOM 3362 O O . GLY A 1 431 ? 13.705 -1.847 198.203 1.00 29.79 431 GLY A O 1
ATOM 3363 N N . VAL A 1 432 ? 13.285 -2.005 195.993 1.00 28.05 432 VAL A N 1
ATOM 3364 C CA . VAL A 1 432 ? 14.027 -3.254 195.852 1.00 26.49 432 VAL A CA 1
ATOM 3365 C C . VAL A 1 432 ? 15.465 -3.130 196.340 1.00 25.75 432 VAL A C 1
ATOM 3366 O O . VAL A 1 432 ? 16.078 -4.134 196.716 1.00 25.85 432 VAL A O 1
ATOM 3370 N N . ALA A 1 433 ? 16.019 -1.914 196.361 1.00 29.89 433 ALA A N 1
ATOM 3371 C CA . ALA A 1 433 ? 17.420 -1.750 196.742 1.00 31.18 433 ALA A CA 1
ATOM 3372 C C . ALA A 1 433 ? 17.667 -2.117 198.200 1.00 30.79 433 ALA A C 1
ATOM 3373 O O . ALA A 1 433 ? 18.770 -2.558 198.544 1.00 33.18 433 ALA A O 1
ATOM 3375 N N . CYS A 1 434 ? 16.668 -1.956 199.071 1.00 28.97 434 CYS A N 1
ATOM 3376 C CA . CYS A 1 434 ? 16.872 -2.360 200.461 1.00 29.76 434 CYS A CA 1
ATOM 3377 C C . CYS A 1 434 ? 17.015 -3.875 200.575 1.00 30.14 434 CYS A C 1
ATOM 3378 O O . CYS A 1 434 ? 17.800 -4.375 201.388 1.00 29.83 434 CYS A O 1
ATOM 3381 N N . LEU A 1 435 ? 16.285 -4.622 199.746 1.00 30.51 435 LEU A N 1
ATOM 3382 C CA . LEU A 1 435 ? 16.412 -6.077 199.741 1.00 30.00 435 LEU A CA 1
ATOM 3383 C C . LEU A 1 435 ? 17.723 -6.523 199.099 1.00 32.66 435 LEU A C 1
ATOM 3384 O O . LEU A 1 435 ? 18.396 -7.431 199.609 1.00 31.14 435 LEU A O 1
ATOM 3389 N N . ASP A 1 436 ? 18.103 -5.901 197.976 1.00 30.71 436 ASP A N 1
ATOM 3390 C CA . ASP A 1 436 ? 19.414 -6.173 197.393 1.00 32.12 436 ASP A CA 1
ATOM 3391 C C . ASP A 1 436 ? 20.522 -5.943 198.410 1.00 30.58 436 ASP A C 1
ATOM 3392 O O . ASP A 1 436 ? 21.475 -6.729 198.492 1.00 35.08 436 ASP A O 1
ATOM 3397 N N . LYS A 1 437 ? 20.401 -4.877 199.207 1.00 29.45 437 LYS A N 1
ATOM 3398 C CA . LYS A 1 437 ? 21.434 -4.549 200.186 1.00 28.86 437 LYS A CA 1
ATOM 3399 C C . LYS A 1 437 ? 21.594 -5.654 201.229 1.00 31.51 437 LYS A C 1
ATOM 3400 O O . LYS A 1 437 ? 22.715 -6.079 201.527 1.00 30.33 437 LYS A O 1
ATOM 3406 N N . LEU A 1 438 ? 20.488 -6.136 201.803 1.00 30.70 438 LEU A N 1
ATOM 3407 C CA . LEU A 1 438 ? 20.620 -7.203 202.794 1.00 28.47 438 LEU A CA 1
ATOM 3408 C C . LEU A 1 438 ? 21.207 -8.468 202.178 1.00 28.28 438 LEU A C 1
ATOM 3409 O O . LEU A 1 438 ? 22.038 -9.140 202.803 1.00 29.00 438 LEU A O 1
ATOM 3414 N N . ILE A 1 439 ? 20.794 -8.804 200.952 1.00 30.21 439 ILE A N 1
ATOM 3415 C CA . ILE A 1 439 ? 21.384 -9.944 200.250 1.00 32.94 439 ILE A CA 1
ATOM 3416 C C . ILE A 1 439 ? 22.894 -9.768 200.125 1.00 35.09 439 ILE A C 1
ATOM 3417 O O . ILE A 1 439 ? 23.672 -10.673 200.453 1.00 33.13 439 ILE A O 1
ATOM 3422 N N . GLU A 1 440 ? 23.330 -8.584 199.675 1.00 34.98 440 GLU A N 1
ATOM 3423 C CA . GLU A 1 440 ? 24.760 -8.327 199.513 1.00 38.28 440 GLU A CA 1
ATOM 3424 C C . GLU A 1 440 ? 25.516 -8.499 200.827 1.00 36.23 440 GLU A C 1
ATOM 3425 O O . GLU A 1 440 ? 26.597 -9.097 200.852 1.00 36.27 440 GLU A O 1
ATOM 3431 N N . LEU A 1 441 ? 24.961 -7.992 201.934 1.00 30.01 441 LEU A N 1
ATOM 3432 C CA . LEU A 1 441 ? 25.672 -8.049 203.208 1.00 33.94 441 LEU A CA 1
ATOM 3433 C C . LEU A 1 441 ? 25.672 -9.451 203.806 1.00 38.21 441 LEU A C 1
ATOM 3434 O O . LEU A 1 441 ? 26.637 -9.837 204.476 1.00 36.26 441 LEU A O 1
ATOM 3439 N N . ALA A 1 442 ? 24.598 -10.216 203.603 1.00 35.87 442 ALA A N 1
ATOM 3440 C CA . ALA A 1 442 ? 24.445 -11.517 204.240 1.00 36.99 442 ALA A CA 1
ATOM 3441 C C . ALA A 1 442 ? 24.928 -12.678 203.382 1.00 42.29 442 ALA A C 1
ATOM 3442 O O . ALA A 1 442 ? 25.059 -13.791 203.902 1.00 41.11 442 ALA A O 1
ATOM 3444 N N . LYS A 1 443 ? 25.204 -12.440 202.093 1.00 40.66 443 LYS A N 1
ATOM 3445 C CA . LYS A 1 443 ? 25.537 -13.515 201.160 1.00 43.37 443 LYS A CA 1
ATOM 3446 C C . LYS A 1 443 ? 26.718 -14.363 201.622 1.00 50.41 443 LYS A C 1
ATOM 3447 O O . LYS A 1 443 ? 26.807 -15.537 201.246 1.00 56.07 443 LYS A O 1
ATOM 3453 N N . ASP A 1 444 ? 27.625 -13.804 202.424 1.00 53.53 444 ASP A N 1
ATOM 3454 C CA . ASP A 1 444 ? 28.839 -14.504 202.820 1.00 55.18 444 ASP A CA 1
ATOM 3455 C C . ASP A 1 444 ? 28.863 -14.831 204.308 1.00 57.14 444 ASP A C 1
ATOM 3456 O O . ASP A 1 444 ? 29.940 -15.029 204.881 1.00 60.64 444 ASP A O 1
ATOM 3461 N N . MET A 1 445 ? 27.694 -14.883 204.945 1.00 50.16 445 MET A N 1
ATOM 3462 C CA . MET A 1 445 ? 27.579 -15.397 206.299 1.00 47.86 445 MET A CA 1
ATOM 3463 C C . MET A 1 445 ? 27.009 -16.802 206.188 1.00 48.94 445 MET A C 1
ATOM 3464 O O . MET A 1 445 ? 25.841 -16.954 205.797 1.00 44.22 445 MET A O 1
ATOM 3469 N N . PRO A 1 446 ? 27.780 -17.849 206.498 1.00 49.91 446 PRO A N 1
ATOM 3470 C CA . PRO A 1 446 ? 27.330 -19.215 206.173 1.00 46.22 446 PRO A CA 1
ATOM 3471 C C . PRO A 1 446 ? 26.057 -19.645 206.881 1.00 46.58 446 PRO A C 1
ATOM 3472 O O . PRO A 1 446 ? 25.283 -20.431 206.317 1.00 44.43 446 PRO A O 1
ATOM 3476 N N . SER A 1 447 ? 25.813 -19.161 208.100 1.00 42.70 447 SER A N 1
ATOM 3477 C CA . SER A 1 447 ? 24.609 -19.555 208.824 1.00 43.95 447 SER A CA 1
ATOM 3478 C C . SER A 1 447 ? 23.344 -18.935 208.239 1.00 38.42 447 SER A C 1
ATOM 3479 O O . SER A 1 447 ? 22.243 -19.399 208.551 1.00 41.42 447 SER A O 1
ATOM 3482 N N . LEU A 1 448 ? 23.473 -17.916 207.390 1.00 38.36 448 LEU A N 1
ATOM 3483 C CA . LEU A 1 448 ? 22.329 -17.279 206.751 1.00 35.33 448 LEU A CA 1
ATOM 3484 C C . LEU A 1 448 ? 22.123 -17.727 205.307 1.00 32.57 448 LEU A C 1
ATOM 3485 O O . LEU A 1 448 ? 21.379 -17.072 204.569 1.00 30.98 448 LEU A O 1
ATOM 3490 N N . LYS A 1 449 ? 22.772 -18.818 204.886 1.00 39.11 449 LYS A N 1
ATOM 3491 C CA . LYS A 1 449 ? 22.662 -19.273 203.501 1.00 34.20 449 LYS A CA 1
ATOM 3492 C C . LYS A 1 449 ? 21.207 -19.495 203.108 1.00 29.75 449 LYS A C 1
ATOM 3493 O O . LYS A 1 449 ? 20.740 -18.988 202.080 1.00 30.34 449 LYS A O 1
ATOM 3499 N N . ASN A 1 450 ? 20.472 -20.239 203.934 1.00 34.39 450 ASN A N 1
ATOM 3500 C CA . ASN A 1 450 ? 19.066 -20.496 203.648 1.00 32.32 450 ASN A CA 1
ATOM 3501 C C . ASN A 1 450 ? 18.258 -19.206 203.660 1.00 27.88 450 ASN A C 1
ATOM 3502 O O . ASN A 1 450 ? 17.391 -18.997 202.801 1.00 29.83 450 ASN A O 1
ATOM 3507 N N . LEU A 1 451 ? 18.526 -18.331 204.631 1.00 31.60 451 LEU A N 1
ATOM 3508 C CA . LEU A 1 451 ? 17.839 -17.046 204.679 1.00 31.24 451 LEU A CA 1
ATOM 3509 C C . LEU A 1 451 ? 18.048 -16.270 203.385 1.00 23.31 451 LEU A C 1
ATOM 3510 O O . LEU A 1 451 ? 17.095 -15.724 202.817 1.00 27.51 451 LEU A O 1
ATOM 3515 N N . VAL A 1 452 ? 19.286 -16.253 202.882 1.00 28.28 452 VAL A N 1
ATOM 3516 C CA . VAL A 1 452 ? 19.605 -15.500 201.673 1.00 32.16 452 VAL A CA 1
ATOM 3517 C C . VAL A 1 452 ? 18.958 -16.132 200.445 1.00 27.07 452 VAL A C 1
ATOM 3518 O O . VAL A 1 452 ? 18.418 -15.423 199.587 1.00 30.64 452 VAL A O 1
ATOM 3522 N N . ASN A 1 453 ? 19.006 -17.466 200.336 1.00 31.80 453 ASN A N 1
ATOM 3523 C CA . ASN A 1 453 ? 18.307 -18.155 199.250 1.00 30.18 453 ASN A CA 1
ATOM 3524 C C . ASN A 1 453 ? 16.861 -17.694 199.169 1.00 28.97 453 ASN A C 1
ATOM 3525 O O . ASN A 1 453 ? 16.346 -17.380 198.090 1.00 31.45 453 ASN A O 1
ATOM 3530 N N . ASN A 1 454 ? 16.197 -17.623 200.322 1.00 30.36 454 ASN A N 1
ATOM 3531 C CA . ASN A 1 454 ? 14.780 -17.292 200.328 1.00 30.45 454 ASN A CA 1
ATOM 3532 C C . ASN A 1 454 ? 14.551 -15.825 199.995 1.00 27.86 454 ASN A C 1
ATOM 3533 O O . ASN A 1 454 ? 13.561 -15.478 199.341 1.00 31.17 454 ASN A O 1
ATOM 3538 N N . LEU A 1 455 ? 15.445 -14.943 200.449 1.00 28.32 455 LEU A N 1
ATOM 3539 C CA . LEU A 1 455 ? 15.329 -13.541 200.072 1.00 28.95 455 LEU A CA 1
ATOM 3540 C C . LEU A 1 455 ? 15.411 -13.372 198.559 1.00 28.24 455 LEU A C 1
ATOM 3541 O O . LEU A 1 455 ? 14.699 -12.543 197.980 1.00 28.38 455 LEU A O 1
ATOM 3546 N N . ARG A 1 456 ? 16.273 -14.151 197.902 1.00 30.49 456 ARG A N 1
ATOM 3547 C CA . ARG A 1 456 ? 16.382 -14.060 196.451 1.00 30.85 456 ARG A CA 1
ATOM 3548 C C . ARG A 1 456 ? 15.086 -14.500 195.783 1.00 30.60 456 ARG A C 1
ATOM 3549 O O . ARG A 1 456 ? 14.617 -13.864 194.829 1.00 30.95 456 ARG A O 1
ATOM 3557 N N . LYS A 1 457 ? 14.477 -15.570 196.292 1.00 27.50 457 LYS A N 1
ATOM 3558 C CA . LYS A 1 457 ? 13.219 -16.039 195.728 1.00 29.63 457 LYS A CA 1
ATOM 3559 C C . LYS A 1 457 ? 12.084 -15.065 196.015 1.00 31.10 457 LYS A C 1
ATOM 3560 O O . LYS A 1 457 ? 11.221 -14.842 195.156 1.00 34.09 457 LYS A O 1
ATOM 3566 N N . GLU A 1 458 ? 12.072 -14.465 197.211 1.00 31.31 458 GLU A N 1
ATOM 3567 C CA . GLU A 1 458 ? 11.083 -13.430 197.490 1.00 30.87 458 GLU A CA 1
ATOM 3568 C C . GLU A 1 458 ? 11.260 -12.247 196.548 1.00 30.06 458 GLU A C 1
ATOM 3569 O O . GLU A 1 458 ? 10.277 -11.658 196.086 1.00 32.90 458 GLU A O 1
ATOM 3575 N N . LYS A 1 459 ? 12.513 -11.894 196.250 1.00 31.89 459 LYS A N 1
ATOM 3576 C CA . LYS A 1 459 ? 12.800 -10.779 195.352 1.00 33.72 459 LYS A CA 1
ATOM 3577 C C . LYS A 1 459 ? 12.289 -11.064 193.945 1.00 35.94 459 LYS A C 1
ATOM 3578 O O . LYS A 1 459 ? 11.645 -10.212 193.321 1.00 36.16 459 LYS A O 1
ATOM 3584 N N . SER A 1 460 ? 12.575 -12.261 193.425 1.00 35.72 460 SER A N 1
ATOM 3585 C CA . SER A 1 460 ? 12.054 -12.623 192.110 1.00 38.05 460 SER A CA 1
ATOM 3586 C C . SER A 1 460 ? 10.533 -12.703 192.131 1.00 40.59 460 SER A C 1
ATOM 3587 O O . SER A 1 460 ? 9.866 -12.196 191.224 1.00 43.04 460 SER A O 1
ATOM 3590 N N . LYS A 1 461 ? 9.965 -13.299 193.182 1.00 39.37 461 LYS A N 1
ATOM 3591 C CA . LYS A 1 461 ? 8.513 -13.422 193.281 1.00 40.22 461 LYS A CA 1
ATOM 3592 C C . LYS A 1 461 ? 7.819 -12.067 193.170 1.00 44.21 461 LYS A C 1
ATOM 3593 O O . LYS A 1 461 ? 6.769 -11.948 192.527 1.00 48.31 461 LYS A O 1
ATOM 3599 N N . VAL A 1 462 ? 8.393 -11.028 193.779 1.00 39.93 462 VAL A N 1
ATOM 3600 C CA . VAL A 1 462 ? 7.802 -9.697 193.670 1.00 42.95 462 VAL A CA 1
ATOM 3601 C C . VAL A 1 462 ? 7.983 -9.141 192.263 1.00 48.32 462 VAL A C 1
ATOM 3602 O O . VAL A 1 462 ? 7.044 -8.601 191.665 1.00 50.95 462 VAL A O 1
ATOM 3606 N N . ALA A 1 463 ? 9.196 -9.261 191.715 1.00 41.20 463 ALA A N 1
ATOM 3607 C CA . ALA A 1 463 ? 9.430 -8.818 190.343 1.00 52.52 463 ALA A CA 1
ATOM 3608 C C . ALA A 1 463 ? 8.499 -9.519 189.362 1.00 52.98 463 ALA A C 1
ATOM 3609 O O . ALA A 1 463 ? 8.104 -8.927 188.351 1.00 59.03 463 ALA A O 1
ATOM 3611 N N . LYS A 1 464 ? 8.132 -10.773 189.645 1.00 51.77 464 LYS A N 1
ATOM 3612 C CA . LYS A 1 464 ? 7.184 -11.477 188.787 1.00 53.93 464 LYS A CA 1
ATOM 3613 C C . LYS A 1 464 ? 5.791 -10.870 188.894 1.00 58.89 464 LYS A C 1
ATOM 3614 O O . LYS A 1 464 ? 5.122 -10.651 187.878 1.00 63.53 464 LYS A O 1
ATOM 3620 N N . LYS A 1 465 ? 5.339 -10.584 190.119 1.00 55.95 465 LYS A N 1
ATOM 3621 C CA . LYS A 1 465 ? 4.034 -9.953 190.291 1.00 58.89 465 LYS A CA 1
ATOM 3622 C C . LYS A 1 465 ? 3.999 -8.559 189.674 1.00 62.10 465 LYS A C 1
ATOM 3623 O O . LYS A 1 465 ? 2.952 -8.126 189.180 1.00 67.07 465 LYS A O 1
ATOM 3629 N N . ILE A 1 466 ? 5.127 -7.845 189.693 1.00 60.22 466 ILE A N 1
ATOM 3630 C CA . ILE A 1 466 ? 5.205 -6.558 189.008 1.00 62.66 466 ILE A CA 1
ATOM 3631 C C . ILE A 1 466 ? 5.208 -6.755 187.497 1.00 69.80 466 ILE A C 1
ATOM 3632 O O . ILE A 1 466 ? 4.538 -6.021 186.759 1.00 74.14 466 ILE A O 1
ATOM 3637 N N . LYS A 1 467 ? 5.963 -7.747 187.011 1.00 68.92 467 LYS A N 1
ATOM 3638 C CA . LYS A 1 467 ? 5.987 -8.031 185.580 1.00 71.08 467 LYS A CA 1
ATOM 3639 C C . LYS A 1 467 ? 4.655 -8.589 185.094 1.00 74.96 467 LYS A C 1
ATOM 3640 O O . LYS A 1 467 ? 4.284 -8.382 183.933 1.00 81.10 467 LYS A O 1
ATOM 3646 N N . THR A 1 468 ? 3.924 -9.292 185.963 1.00 72.44 468 THR A N 1
ATOM 3647 C CA . THR A 1 468 ? 2.583 -9.747 185.611 1.00 74.65 468 THR A CA 1
ATOM 3648 C C . THR A 1 468 ? 1.615 -8.573 185.531 1.00 80.62 468 THR A C 1
ATOM 3649 O O . THR A 1 468 ? 0.869 -8.434 184.555 1.00 85.53 468 THR A O 1
ATOM 3653 N N . GLN A 1 469 ? 1.624 -7.709 186.545 1.00 78.37 469 GLN A N 1
ATOM 3654 C CA . GLN A 1 469 ? 0.717 -6.571 186.618 1.00 82.98 469 GLN A CA 1
ATOM 3655 C C . GLN A 1 469 ? 1.171 -5.382 185.771 1.00 83.67 469 GLN A C 1
ATOM 3656 O O . GLN A 1 469 ? 0.647 -4.277 185.952 1.00 83.69 469 GLN A O 1
ATOM 3662 N N . GLU A 1 470 ? 2.122 -5.577 184.861 1.00 81.62 470 GLU A N 1
ATOM 3663 C CA . GLU A 1 470 ? 2.571 -4.507 183.973 1.00 79.99 470 GLU A CA 1
ATOM 3664 C C . GLU A 1 470 ? 3.069 -5.064 182.643 1.00 81.18 470 GLU A C 1
ATOM 3665 O O . GLU A 1 470 ? 2.430 -5.927 182.040 1.00 80.41 470 GLU A O 1
#

GO terms:
  GO:0006968 cellular defense response (P, TAS)
  GO:1904813 ficolin-1-rich granule lumen (C, TAS)
  GO:0035578 azurophil granule lumen (C, TAS)
  GO:0005576 extracellular region (C, TAS)
  GO:0005515 protein binding (F, IPI)
  GO:0005654 nucleoplasm (C, IDA)
  GO:0005730 nucleolus (C, IDA)
  GO:0005829 cytosol (C, IDA)
  GO:0070062 extracellular exosome (C, HDA)
  GO:0043065 positive regulation of apoptotic process (P, IMP)
  GO:0030889 negative regulation of B cell proliferation (P, IMP)
  GO:0050853 B cell receptor signaling pathway (P, IMP)
  GO:0006974 DNA damage response (P, IMP)

Sequence (469 aa):
KIEEGKLVIWINGDKGYNGLAEVGKKFEKDTGIKVTVEHPDKLEEKFPQVAATGDGPDIIFWAHDRFGGYAQSGLLAEITPAAAFQQDKLYPFTWDAVRYNNGKLIAYPIAVEALSLIYNKDLLPNPPKTWEEIPALDKELKAKGKSALMFNLQEPYFTTWPLIAADGGYAFKYAAGKYDIKDVGVDNAGAKAGLTFLVDLIKNKHMNADTDYSSIAEAAFNKGETAMTINGPWAWSNIDTSAVNYGVTVLPTFKGQPSKPFVGVLSAGINAASPNKELAKEFLENYLLTDEGLEAVNKDKKPLGAVALKSYEEELAKDPRIAATMENAQKGEIMPNIPQMSAFWYAVRTAVINAASGRQTVDAALAAAQTNAARAFAAAEYKKILLLKGFELMDDYHFTSIKSLLAYDLGLTTKMQEEYNRIKITDLMEKKFQGVACLDKLIELAKDMPSLKNLVNNLRKEKSKVAKKIKTQE

Secondary structure (DSSP, 8-state):
-PPTTEEEEE--TTS-HHHHHHHHHHHHHHHS-EEEEE--TTHHHHHHHHHTTT-S-SEEEEEGGGHHHHHHTT-BPPP---HHHHTTB-HHHHHHTEETTEE-SEEEEEE--EEEEETTT-SS--SBGGGHHHHHHHHHTTT-EEE----SSHHHHHHHHHHTT-EEEEEETTEEEEEEEESSSHHHHHHHHHHHHHHHTTSS-TT--HHHHHHHHHTTSEEEEEE-GGGHHHHHHSS--EEEEPPPBBTTBPP-PEEEEEEEEEBTT-TTHHHHHHHIIIIISSHHHHHHHHHHS---EESBHHHHHHHTTSHHHHHHHHHHHHSEEPP-STTHHHHHHHHHHHHHHHHHTSS-HHHHHHHHHHHHHTGGGHHHHHHHIIIIIGGGS-HHHHHHHHHHHHHHHT--HHHHHH--HHHHHHHHHHHSTTHHHHHHHHHHHTT-GGGHHHHHHHHHHHHHHHHHHHHT-

Foldseek 3Di:
DFDPQEFEEEDAPLFLQVLLVVLQVVLCVVRVHHYHYDHDDPQLVVLLVQLLVLDDGQKYKDWLQQQQQCVVSVFFDFDDDDPVLVVQFDVVQQVSQAYPRTGGWAFWAKKWKWKKFFCVVPVPAAQAPVCQVVVQVVVVVVQAAAEAEALLFCLQLQLQLPFQPADQFDADPRDTDQQHGRLQDPSNLVSLVSVLVCCVSPNYPLRGHHVNRLCCVLVVRYGIYMDIQQSVVSSVVGPTDMDTAFDHHYPPGGRAGAMTTTTMTGTSSDPCNVVVCCSVRPRCLDLSNQVSRCVSGNRAQTRRVVNNVVVVPDVNNVRRVVNNVSYYHRHNHSLVVQLSVLVSQLSSCCNVVVDPNNVSSVRSSVRSSCLVCQVVQLCCCLPLNQVPDDPVVQLVVLVVCCVVLVADPVNSVDPDSNRVSVSLCVSQPGCRSLVVSLVVCVPPVVCVVSSVVSVVSSVVVVVVVVVVD

Radius of gyration: 23.63 Å; Cα contacts (8 Å, |Δi|>4): 913; chains: 1; bounding box: 50×68×56 Å

Organism: Homo sapiens (NCBI:txid9606)

Nearest PDB structures (foldseek):
  5h7q-assembly1_A  TM=1.002E+00  e=4.877E-90  Homo sapiens
  5h7n-assembly1_A  TM=8.345E-01  e=8.155E-72  Homo sapiens
  5gpq-assembly1_A  TM=8.431E-01  e=2.655E-71  Escherichia coli O157:H7
  7wr3-assembly1_A  TM=8.424E-01  e=1.401E-70  Bolitoglossa
  8g3s-assembly1_A  TM=8.075E-01  e=1.204E-68  Serratia sp. FS14

InterPro domains:
  IPR004020 DAPIN domain [PF02758] (9-79)
  IPR004020 DAPIN domain [PS50824] (1-88)
  IPR004020 DAPIN domain [SM01289] (6-84)
  IPR004021 HIN-200/IF120x [PF02760] (208-374)
  IPR004021 HIN-200/IF120x [PS50834] (196-394)
  IPR011029 Death-like domain superfamily [G3DSA:1.10.533.10] (1-95)
  IPR012340 Nucleic acid-binding, OB-fold [G3DSA:2.40.50.140] (195-305)
  IPR012340 Nucleic acid-binding, OB-fold [G3DSA:2.40.50.140] (306-403)
  IPR040205 HIN-200 family [PTHR12200] (1-405)